Protein 4E69 (pdb70)

CATH classification: 3.40.1190.20

Nearest PDB structures (foldseek):
  4e69-assembly1_B  TM=9.969E-01  e=6.677E-64  Oceanicola granulosus HTCC2516
  4ebu-assembly1_A-2  TM=9.990E-01  e=1.039E-61  Oceanicola granulosus HTCC2516
  4eum-assembly1_B  TM=9.990E-01  e=3.515E-60  Oceanicola granulosus HTCC2516
  4eum-assembly1_A  TM=9.982E-01  e=6.521E-58  Oceanicola granulosus HTCC2516
  8iwl-assembly1_B  TM=9.390E-01  e=3.254E-33  Acinetobacter baumannii

Solvent-accessible surface area: 25827 Å² total; per-residue (Å²): 124,46,100,74,34,102,103,86,149,163,154,44,78,27,80,8,2,2,0,0,0,1,5,0,0,22,0,22,33,23,123,81,118,50,7,13,107,20,28,22,3,4,7,0,3,7,0,0,24,5,0,8,115,70,16,103,114,10,52,2,8,2,2,1,2,2,0,87,41,9,2,0,87,60,0,72,61,31,1,47,94,28,34,0,10,11,69,40,15,53,64,25,98,80,73,26,5,0,0,24,1,27,6,78,89,196,65,134,91,55,103,11,59,22,14,50,121,4,0,4,69,61,0,6,63,57,55,120,27,0,46,74,24,1,57,79,0,54,4,0,1,0,0,1,3,0,0,2,2,3,101,106,99,9,23,34,20,0,21,140,9,0,43,116,10,63,91,99,53,49,45,0,0,0,9,0,24,9,85,59,167,31,21,118,30,78,35,57,2,20,112,7,0,42,100,0,0,49,17,0,27,11,0,1,0,22,37,106,73,1,20,97,99,49,63,15,102,18,21,47,35,0,0,53,36,0,39,218,26,37,7,129,14,0,0,0,24,17,45,98,110,31,4,22,4,14,49,96,73,116,115,21,161,15,103,30,93,130,52,64,148,96,69,16,86,57,12,21,31,12,0,10,0,0,4,0,0,30,3,42,22,64,66,82,86,16,67,62,0,0,50,42,0,10,62,13,14,10,87,0,20,85,13,128,16,6,53,19,132,82,123,43,100,7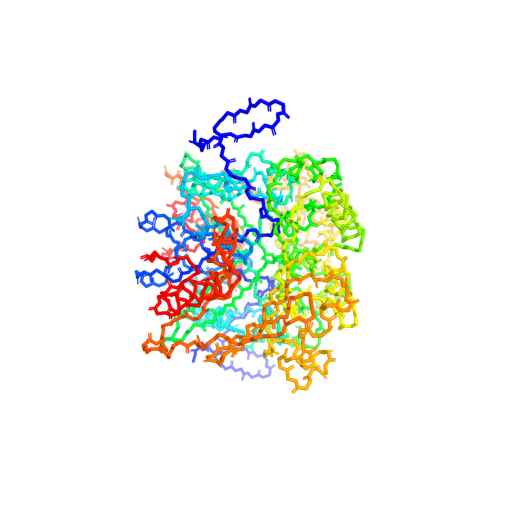5,34,102,106,86,148,164,151,43,79,26,83,8,0,2,0,0,0,2,5,4,0,27,0,27,44,20,122,86,120,40,6,14,106,25,23,19,0,10,8,0,3,7,0,0,26,4,0,8,100,69,16,102,113,10,52,1,8,2,2,2,2,5,2,76,38,24,2,0,111,50,1,91,61,32,1,51,93,24,33,1,9,12,68,40,15,60,69,30,103,80,66,21,4,0,0,30,1,17,4,88,91,191,67,129,104,29,92,8,62,19,24,32,124,4,0,4,76,57,0,5,63,54,56,118,29,0,49,73,23,2,65,74,0,49,4,0,0,0,0,1,4,0,0,4,2,4,100,128,100,8,15,40,21,0,22,140,9,0,43,115,10,65,90,101,51,58,43,0,0,0,8,0,24,3,109,50,183,33,19,104,32,78,38,58,0,30,123,9,0,43,96,0,0,53,16,0,27,12,0,0,0,30,39,113,47,0,18,99,113,43,65,16,106,18,22,43,36,0,0,29,38,0,37,194,29,38,6,133,12,0,0,0,21,19,44,98,107,36,3,17,3,13,50,96,73,120,112,19,161,12,106,33,84,136,44,91,135,99,83,13,82,34,12,18,31,15,0,8,0,0,3,0,0,27,4,40,22,67,66,81,88,16,68,57,0,0,51,42,0,5,55,13,14,17,80,0,18,74,13,169,28,14,52,18,131,20,167

InterPro domains:
  IPR002173 Carbohydrate/purine kinase, PfkB, conserved site [PS00584] (250-263)
  IPR011611 Carbohydrate kinase PfkB [PF00294] (3-294)
  IPR029056 Ribokinase-like [G3DSA:3.40.1190.20] (1-305)
  IPR029056 Ribokinase-like [SSF53613] (1-297)
  IPR050306 PfkB Carbohydrate Kinase [PTHR43085] (1-298)

Secondary structure (DSSP, 8-state):
------B-SS-BSS-EEEEES--EEEEEE-SSTTEEEEEEE-HHHHHHHHHHHH-TTSEEEEE-EE-SSHHHHHHHHHHHHTTEE-TT-EE-TT---EEEEEEEETTEEEEEEE-TT-GGGGTTS-HHHHHHHHTT-SEEEEEHHHHHTS-HHHHHHHHHHHHHHHHTTPEEEEE----GGG-S-HHHHHHHHHHHHTT-SEE--BHHHHHHHHT-SSHHHHHHHHHTTT-SEEEEB-TTSPEEEEETTEEEEE------S----TTHHHHHHHHHHHHHHTT--HHHHHHHHHHHHHHHHTSSSSS---/------B-SS-BSS-EEEEES--EEEEEE-SSTTEEEEEEE-HHHHHHHHHHHH-TTSEEEEE-EE-SSHHHHHHHHHHHHTTEE-TT-EE-TT---EEEEEEEETTEEEEEEE-TT-GGGGTTS-HHHHHHHHTT-SEEEEEHHHHHTS-HHHHHHHHHHHHHHHHTTPEEEEE----GGGSS-HHHHHHHHHHHHTT-SEE--BHHHHHHHHT-SSHHHHHHHHHTTT-SEEEEB-TTSPEEEEETTEEEEE--PPPS-----TTHHHHHHHHHHHHHHTT--HHHHHHHHHHHHHHHHTSSSSS----

Foldseek 3Di:
DADQAADDPPDGPAAFEEFEAAKAWEWEDDDPPPGTDTDIFDQSVLLLLLLCVLCVVHAREYAFEAEDDPVSVVNVVRCVVSNYHDVLYHYDYPFHGKYKYWDADPQDIDIDIGHLGGRRQCRQVDLVSLLVSLQRHQEYEYELNRLLSYDPVSLVSNLVSLQVSVVVNRAYEYEDPDDPVSHPDLVCSVVSSLSSLLSHQEYEYECVRPCVSPVQPDQVSVQVSSVVSVHQKYWYHYPQAWIWIAHPRDIDTAHQDDAPQFRAQAQLSSQLVSQLVSCVSVVHDNNVSNRSSSVRSSVVRNDDDSHDDD/DFDAAADDPPDGPAAFEEFEAAKAWEWEDDDDPPHTDTDIGDQSVLLLLLLCQLCVVHAREYAFEAEDDPQSVVNVVRCVVSNHHDVLYHYDYPFHGKYKYWDDDPRDTDIDIDHLGGRRLCRQVDLVSLLVSLVRHQEYEYELNRQLSYDPVSLVSNLVSLQVSVVVNRAYEYEHPDDPVSHPDLVCSVVSSLSSLLSHQEYEYECVRPCVSVVQPDQVSVQVSSVVSPHQKYWYHYPQAWIWIAGPHDIDTAHQDDAPDFDAQAQLSSQLVSQLVSCVSVVHDNNVSNRRSSVRSSVVRVDDDSHGDDD

Sequence (621 aa):
GVDLGTENLYFQSMMMHIILSIGECMAELAPADLPGTYRRLGFAGDTFNTAWYLARLRPESRISYFSAIGDDALSQQQMRAAMSAAGIDGGGLRVIPGRRTVGLYLITLEQGERSFAYWRGQSAARREELAGDADALAAAMARADVVYFSGITLAILDQCCGRATLLRALAQARATGRTIAFDPNLRRPRLWAGTGEMTETIMQGAAVSDIALPSFEDEAAWFGDAGPDATADRYARRAGVRSVVVKNGPHAVHFLQDGRRGRVPVPPVAQVVDTTAAGDSFNAGLLDSVLLAGQPLETAIAAAAALAGQVVQGKGALVEVGVDLGTENLYFQSMMMHILSIGECMAELAPADLPGTYRLGFAGDTFNTAWYLARRLRPESRISYFSAIGDDALSQQMRAAMSAAGIDGGGLRVIPGRTVGLYLITLEQGERRSSFAYYWRGQSAARELAGDADALAAAMARADVVYFSGITLAILDQCCGRATLLRALAQQARATGRRTIAFDDPNLRRPRLWAGTGEMTETIMQGAAVSDIALPSFEDDEAAWFGDAGPDATADRYARRAGVRSVVVKNGPHAVHFLQDGRRGRRVPVPPVAQVVDTTAAGDSFNAGLLDSVLAGQPLETAIAAAAALAGQQVVQGKGALVEVP

Structure (mmCIF, N/CA/C/O backbone):
data_4E69
#
_entry.id   4E69
#
_cell.length_a   58.249
_cell.length_b   76.306
_cell.length_c   76.245
_cell.angle_alpha   90.000
_cell.angle_beta   105.800
_cell.angle_gamma   90.000
#
_symmetry.space_group_name_H-M   'P 1 21 1'
#
loop_
_entity.id
_entity.type
_entity.pdbx_description
1 polymer 2-dehydro-3-deoxygluconokinase
2 non-polymer 'CHLORIDE ION'
3 non-polymer 1,2-ETHANEDIOL
4 non-polymer GLYCEROL
5 water water
#
loop_
_atom_site.group_PDB
_atom_site.id
_atom_site.type_symbol
_atom_site.label_atom_id
_atom_site.label_alt_id
_atom_site.label_comp_id
_atom_site.label_asym_id
_atom_site.label_entity_id
_atom_site.label_seq_id
_atom_site.pdbx_PDB_ins_code
_atom_site.Cartn_x
_atom_site.Cartn_y
_atom_site.Cartn_z
_atom_site.occupancy
_atom_site.B_iso_or_equiv
_atom_site.auth_seq_id
_atom_site.auth_comp_id
_atom_site.auth_asym_id
_atom_site.auth_atom_id
_atom_site.pdbx_PDB_model_num
ATOM 1 N N . GLY A 1 10 ? 0.526 43.073 61.541 1.00 51.08 -13 GLY A N 1
ATOM 2 C CA . GLY A 1 10 ? 1.454 42.906 60.437 1.00 42.41 -13 GLY A CA 1
ATOM 3 C C . GLY A 1 10 ? 2.905 42.885 60.883 1.00 38.80 -13 GLY A C 1
ATOM 4 O O . GLY A 1 10 ? 3.328 41.989 61.614 1.00 40.71 -13 GLY A O 1
ATOM 5 N N . VAL A 1 11 ? 3.672 43.879 60.441 1.00 32.07 -12 VAL A N 1
ATOM 6 C CA . VAL A 1 11 ? 5.096 43.951 60.755 1.00 21.53 -12 VAL A CA 1
ATOM 7 C C . VAL A 1 11 ? 5.326 44.422 62.191 1.00 24.81 -12 VAL A C 1
ATOM 8 O O . VAL A 1 11 ? 4.811 45.464 62.600 1.00 24.80 -12 VAL A O 1
ATOM 12 N N . ASP A 1 12 ? 6.088 43.638 62.950 1.00 24.50 -11 ASP A N 1
ATOM 13 C CA . ASP A 1 12 ? 6.440 43.969 64.332 1.00 25.99 -11 ASP A CA 1
ATOM 14 C C . ASP A 1 12 ? 7.423 45.140 64.363 1.00 23.14 -11 ASP A C 1
ATOM 15 O O . ASP A 1 12 ? 8.488 45.074 63.755 1.00 22.45 -11 ASP A O 1
ATOM 20 N N . LEU A 1 13 ? 7.068 46.219 65.058 1.00 27.07 -10 LEU A N 1
ATOM 21 C CA . LEU A 1 13 ? 7.959 47.374 65.125 1.00 23.59 -10 LEU A CA 1
ATOM 22 C C . LEU A 1 13 ? 8.674 47.413 66.475 1.00 21.28 -10 LEU A C 1
ATOM 23 O O . LEU A 1 13 ? 9.461 48.319 66.747 1.00 25.43 -10 LEU A O 1
ATOM 28 N N . GLY A 1 14 ? 8.394 46.427 67.316 1.00 19.61 -9 GLY A N 1
ATOM 29 C CA . GLY A 1 14 ? 9.028 46.355 68.621 1.00 21.46 -9 GLY A CA 1
ATOM 30 C C . GLY A 1 14 ? 8.519 47.428 69.560 1.00 29.60 -9 GLY A C 1
ATOM 31 O O . GLY A 1 14 ? 7.401 47.917 69.418 1.00 28.14 -9 GLY A O 1
ATOM 32 N N . THR A 1 15 ? 9.349 47.793 70.527 1.00 24.19 -8 THR A N 1
ATOM 33 C CA . THR A 1 15 ? 8.978 48.796 71.515 1.00 24.46 -8 THR A CA 1
ATOM 34 C C . THR A 1 15 ? 10.048 49.873 71.585 1.00 22.75 -8 THR A C 1
ATOM 35 O O . THR A 1 15 ? 11.086 49.780 70.924 1.00 22.25 -8 THR A O 1
ATOM 39 N N . GLU A 1 16 ? 9.799 50.891 72.398 1.00 24.81 -7 GLU A N 1
ATOM 40 C CA . GLU A 1 16 ? 10.799 51.924 72.595 1.00 24.68 -7 GLU A CA 1
ATOM 41 C C . GLU A 1 16 ? 10.584 52.639 73.914 1.00 26.00 -7 GLU A C 1
ATOM 42 O O . GLU A 1 16 ? 9.498 52.585 74.500 1.00 26.61 -7 GLU A O 1
ATOM 48 N N . ASN A 1 17 ? 11.645 53.262 74.411 1.00 20.61 -6 ASN A N 1
ATOM 49 C CA . ASN A 1 17 ? 11.505 54.299 75.415 1.00 20.74 -6 ASN A CA 1
ATOM 50 C C . ASN A 1 17 ? 12.054 55.584 74.793 1.00 21.60 -6 ASN A C 1
ATOM 51 O O . ASN A 1 17 ? 12.254 55.633 73.584 1.00 21.41 -6 ASN A O 1
ATOM 56 N N . LEU A 1 18 ? 12.281 56.620 75.597 1.00 23.38 -5 LEU A N 1
ATOM 57 C CA . LEU A 1 18 ? 12.772 57.892 75.057 1.00 24.84 -5 LEU A CA 1
ATOM 58 C C . LEU A 1 18 ? 14.174 57.769 74.466 1.00 31.60 -5 LEU A C 1
ATOM 59 O O . LEU A 1 18 ? 14.585 58.586 73.636 1.00 27.05 -5 LEU A O 1
ATOM 64 N N . TYR A 1 19 ? 14.900 56.741 74.891 1.00 23.07 -4 TYR A N 1
ATOM 65 C CA . TYR A 1 19 ? 16.345 56.678 74.681 1.00 19.64 -4 TYR A CA 1
ATOM 66 C C . TYR A 1 19 ? 16.742 55.626 73.661 1.00 23.61 -4 TYR A C 1
ATOM 67 O O . TYR A 1 19 ? 17.620 55.860 72.826 1.00 23.08 -4 TYR A O 1
ATOM 76 N N . PHE A 1 20 ? 16.089 54.470 73.722 1.00 22.78 -3 PHE A N 1
ATOM 77 C CA . PHE A 1 20 ? 16.414 53.371 72.820 1.00 19.92 -3 PHE A CA 1
ATOM 78 C C . PHE A 1 20 ? 15.176 52.672 72.282 1.00 23.36 -3 PHE A C 1
ATOM 79 O O . PHE A 1 20 ? 14.118 52.673 72.916 1.00 22.54 -3 PHE A O 1
ATOM 87 N N . GLN A 1 21 ? 15.315 52.078 71.102 1.00 20.18 -2 GLN A N 1
ATOM 88 C CA . GLN A 1 21 ? 14.266 51.229 70.554 1.00 19.74 -2 GLN A CA 1
ATOM 89 C C . GLN A 1 21 ? 14.716 49.771 70.699 1.00 19.45 -2 GLN A C 1
ATOM 90 O O . GLN A 1 21 ? 15.920 49.496 70.746 1.00 20.15 -2 GLN A O 1
ATOM 96 N N . SER A 1 22 ? 13.769 48.838 70.782 1.00 20.78 -1 SER A N 1
ATOM 97 C CA . SER A 1 22 ? 14.130 47.436 70.993 1.00 18.94 -1 SER A CA 1
ATOM 98 C C . SER A 1 22 ? 14.758 46.837 69.734 1.00 21.41 -1 SER A C 1
ATOM 99 O O . SER A 1 22 ? 15.504 45.857 69.805 1.00 25.45 -1 SER A O 1
ATOM 102 N N . MET A 1 23 ? 14.467 47.440 68.587 1.00 19.64 0 MET A N 1
ATOM 103 C CA . MET A 1 23 ? 15.043 46.984 67.330 1.00 16.73 0 MET A CA 1
ATOM 104 C C . MET A 1 23 ? 15.991 48.004 66.711 1.00 21.79 0 MET A C 1
ATOM 105 O O . MET A 1 23 ? 15.734 49.213 66.760 1.00 19.38 0 MET A O 1
ATOM 110 N N A MET A 1 24 ? 17.088 47.520 66.134 0.68 19.52 1 MET A N 1
ATOM 111 N N B MET A 1 24 ? 17.075 47.511 66.110 0.32 20.22 1 MET A N 1
ATOM 112 C CA A MET A 1 24 ? 17.884 48.350 65.240 0.68 20.09 1 MET A CA 1
ATOM 113 C CA B MET A 1 24 ? 17.877 48.316 65.194 0.32 20.97 1 MET A CA 1
ATOM 114 C C A MET A 1 24 ? 16.969 48.802 64.103 0.68 17.71 1 MET A C 1
ATOM 115 C C B MET A 1 24 ? 16.941 48.810 64.103 0.32 18.03 1 MET A C 1
ATOM 116 O O A MET A 1 24 ? 16.099 48.049 63.663 0.68 18.19 1 MET A O 1
ATOM 117 O O B MET A 1 24 ? 16.033 48.090 63.684 0.32 18.31 1 MET A O 1
ATOM 126 N N . HIS A 1 25 ? 17.162 50.033 63.638 1.00 15.85 2 HIS A N 1
ATOM 127 C CA . HIS A 1 25 ? 16.220 50.668 62.728 1.00 20.91 2 HIS A CA 1
ATOM 128 C C . HIS A 1 25 ? 16.916 51.242 61.503 1.00 16.86 2 HIS A C 1
ATOM 129 O O . HIS A 1 25 ? 17.711 52.170 61.613 1.00 15.89 2 HIS A O 1
ATOM 136 N N A ILE A 1 26 ? 16.607 50.712 60.328 0.53 14.34 3 ILE A N 1
ATOM 137 N N B ILE A 1 26 ? 16.652 50.698 60.322 0.47 14.73 3 ILE A N 1
ATOM 138 C CA A ILE A 1 26 ? 17.160 51.293 59.118 0.53 16.73 3 ILE A CA 1
ATOM 139 C CA B ILE A 1 26 ? 17.160 51.253 59.080 0.47 16.59 3 ILE A CA 1
ATOM 140 C C A ILE A 1 26 ? 16.030 51.723 58.199 0.53 14.94 3 ILE A C 1
ATOM 141 C C B ILE A 1 26 ? 16.029 51.724 58.194 0.47 16.07 3 ILE A C 1
ATOM 142 O O A ILE A 1 26 ? 15.068 50.986 57.994 0.53 19.34 3 ILE A O 1
ATOM 143 O O B ILE A 1 26 ? 15.052 51.043 58.081 0.47 18.09 3 ILE A O 1
ATOM 152 N N . LEU A 1 27 ? 16.134 52.950 57.700 1.00 12.96 4 LEU A N 1
ATOM 153 C CA . LEU A 1 27 ? 15.157 53.512 56.794 1.00 11.33 4 LEU A CA 1
ATOM 154 C C . LEU A 1 27 ? 15.764 53.567 55.402 1.00 14.76 4 LEU A C 1
ATOM 155 O O . LEU A 1 27 ? 16.870 54.079 55.218 1.00 13.70 4 LEU A O 1
ATOM 160 N N . SER A 1 28 ? 15.048 53.030 54.427 1.00 10.58 5 SER A N 1
ATOM 161 C CA . SER A 1 28 ? 15.441 53.182 53.024 1.00 12.95 5 SER A CA 1
ATOM 162 C C . SER A 1 28 ? 14.440 54.096 52.325 1.00 11.72 5 SER A C 1
ATOM 163 O O . SER A 1 28 ? 13.228 53.939 52.497 1.00 12.52 5 SER A O 1
ATOM 166 N N . ILE A 1 29 ? 14.942 55.062 51.552 1.00 11.33 6 ILE A N 1
ATOM 167 C CA . ILE A 1 29 ? 14.093 56.067 50.908 1.00 11.79 6 ILE A CA 1
ATOM 168 C C . ILE A 1 29 ? 14.258 56.019 49.401 1.00 10.83 6 ILE A C 1
ATOM 169 O O . ILE A 1 29 ? 15.379 56.161 48.899 1.00 12.95 6 ILE A O 1
ATOM 174 N N . GLY A 1 30 ? 13.161 55.835 48.676 1.00 11.42 7 GLY A N 1
ATOM 175 C CA . GLY A 1 30 ? 13.258 55.820 47.233 1.00 12.00 7 GLY A CA 1
ATOM 176 C C . GLY A 1 30 ? 12.000 55.339 46.559 1.00 14.50 7 GLY A C 1
ATOM 177 O O . GLY A 1 30 ? 10.905 55.460 47.105 1.00 14.39 7 GLY A O 1
ATOM 178 N N . GLU A 1 31 ? 12.157 54.805 45.353 1.00 12.92 8 GLU A N 1
ATOM 179 C CA . GLU A 1 31 ? 11.007 54.312 44.607 1.00 14.28 8 GLU A CA 1
ATOM 180 C C . GLU A 1 31 ? 10.944 52.788 44.548 1.00 10.04 8 GLU A C 1
ATOM 181 O O . GLU A 1 31 ? 11.890 52.120 44.095 1.00 13.25 8 GLU A O 1
ATOM 187 N N . CYS A 1 32 ? 9.839 52.244 45.045 1.00 13.09 9 CYS A N 1
ATOM 188 C CA . CYS A 1 32 ? 9.515 50.844 44.801 1.00 13.80 9 CYS A CA 1
ATOM 189 C C . CYS A 1 32 ? 8.729 50.775 43.502 1.00 14.21 9 CYS A C 1
ATOM 190 O O . CYS A 1 32 ? 7.757 51.517 43.315 1.00 13.70 9 CYS A O 1
ATOM 193 N N . MET A 1 33 ? 9.162 49.891 42.607 1.00 13.84 10 MET A N 1
ATOM 194 C CA . MET A 1 33 ? 8.542 49.728 41.295 1.00 16.27 10 MET A CA 1
ATOM 195 C C . MET A 1 33 ? 7.704 48.456 41.241 1.00 13.78 10 MET A C 1
ATOM 196 O O . MET A 1 33 ? 8.127 47.403 41.730 1.00 14.39 10 MET A O 1
ATOM 201 N N . ALA A 1 34 ? 6.516 48.540 40.644 1.00 12.25 11 ALA A N 1
ATOM 202 C CA . ALA A 1 34 ? 5.817 47.325 40.246 1.00 13.37 11 ALA A CA 1
ATOM 203 C C . ALA A 1 34 ? 6.664 46.680 39.172 1.00 14.19 11 ALA A C 1
ATOM 204 O O . ALA A 1 34 ? 7.323 47.366 38.388 1.00 13.99 11 ALA A O 1
ATOM 206 N N . GLU A 1 35 ? 6.644 45.360 39.108 1.00 12.99 12 GLU A N 1
ATOM 207 C CA . GLU A 1 35 ? 7.443 44.694 38.093 1.00 17.37 12 GLU A CA 1
ATOM 208 C C . GLU A 1 35 ? 6.740 43.474 37.537 1.00 16.35 12 GLU A C 1
ATOM 209 O O . GLU A 1 35 ? 6.281 42.613 38.283 1.00 17.58 12 GLU A O 1
ATOM 215 N N . LEU A 1 36 ? 6.640 43.415 36.212 1.00 14.34 13 LEU A N 1
ATOM 216 C CA . LEU A 1 36 ? 6.119 42.232 35.547 1.00 15.00 13 LEU A CA 1
ATOM 217 C C . LEU A 1 36 ? 7.296 41.474 34.939 1.00 21.88 13 LEU A C 1
ATOM 218 O O . LEU A 1 36 ? 8.007 41.994 34.081 1.00 19.78 13 LEU A O 1
ATOM 223 N N . ALA A 1 37 ? 7.497 40.246 35.400 1.00 19.70 14 ALA A N 1
ATOM 224 C CA . ALA A 1 37 ? 8.629 39.441 34.978 1.00 21.37 14 ALA A CA 1
ATOM 225 C C . ALA A 1 37 ? 8.115 38.143 34.397 1.00 19.84 14 ALA A C 1
ATOM 226 O O . ALA A 1 37 ? 7.054 37.654 34.796 1.00 22.93 14 ALA A O 1
ATOM 228 N N . PRO A 1 38 ? 8.859 37.571 33.445 1.00 18.20 15 PRO A N 1
ATOM 229 C CA . PRO A 1 38 ? 8.413 36.344 32.802 1.00 21.71 15 PRO A CA 1
ATOM 230 C C . PRO A 1 38 ? 8.026 35.247 33.791 1.00 22.10 15 PRO A C 1
ATOM 231 O O . PRO A 1 38 ? 8.726 34.991 34.780 1.00 26.02 15 PRO A O 1
ATOM 235 N N . ALA A 1 39 ? 6.886 34.625 33.515 1.00 21.85 16 ALA A N 1
ATOM 236 C CA . ALA A 1 39 ? 6.408 33.490 34.277 1.00 25.22 16 ALA A CA 1
ATOM 237 C C . ALA A 1 39 ? 6.664 32.251 33.422 1.00 32.00 16 ALA A C 1
ATOM 238 O O . ALA A 1 39 ? 7.375 32.333 32.418 1.00 37.44 16 ALA A O 1
ATOM 240 N N . ASP A 1 40 ? 6.084 31.117 33.801 1.00 29.02 17 ASP A N 1
ATOM 241 C CA . ASP A 1 40 ? 6.314 29.857 33.090 1.00 26.80 17 ASP A CA 1
ATOM 242 C C . ASP A 1 40 ? 5.410 29.724 31.889 1.00 44.17 17 ASP A C 1
ATOM 243 O O . ASP A 1 40 ? 5.871 29.653 30.747 1.00 49.10 17 ASP A O 1
ATOM 248 N N . LEU A 1 41 ? 4.114 29.641 32.181 1.00 46.30 18 LEU A N 1
ATOM 249 C CA . LEU A 1 41 ? 3.091 29.502 31.161 1.00 42.59 18 LEU A CA 1
ATOM 250 C C . LEU A 1 41 ? 3.275 30.608 30.139 1.00 31.46 18 LEU A C 1
ATOM 251 O O . LEU A 1 41 ? 3.268 31.791 30.485 1.00 38.81 18 LEU A O 1
ATOM 256 N N . PRO A 1 42 ? 3.487 30.216 28.881 1.00 31.28 19 PRO A N 1
ATOM 257 C CA . PRO A 1 42 ? 3.853 31.095 27.767 1.00 29.54 19 PRO A CA 1
ATOM 258 C C . PRO A 1 42 ? 2.979 32.338 27.632 1.00 37.11 19 PRO A C 1
ATOM 259 O O . PRO A 1 42 ? 1.756 32.261 27.767 1.00 44.68 19 PRO A O 1
ATOM 263 N N . GLY A 1 43 ? 3.622 33.471 27.363 1.00 34.42 20 GLY A N 1
ATOM 264 C CA . GLY A 1 43 ? 2.936 34.742 27.220 1.00 35.75 20 GLY A CA 1
ATOM 265 C C . GLY A 1 43 ? 2.478 35.366 28.529 1.00 35.01 20 GLY A C 1
ATOM 266 O O . GLY A 1 43 ? 1.788 36.390 28.519 1.00 27.39 20 GLY A O 1
ATOM 267 N N . THR A 1 44 ? 2.851 34.762 29.656 1.00 28.72 21 THR A N 1
ATOM 268 C CA . THR A 1 44 ? 2.409 35.275 30.954 1.00 25.78 21 THR A CA 1
ATOM 269 C C . THR A 1 44 ? 3.540 35.874 31.794 1.00 23.59 21 THR A C 1
ATOM 270 O O . THR A 1 44 ? 4.728 35.585 31.574 1.00 20.49 21 THR A O 1
ATOM 274 N N . TYR A 1 45 ? 3.163 36.730 32.742 1.00 16.01 22 TYR A N 1
ATOM 275 C CA . TYR A 1 45 ? 4.107 37.454 33.568 1.00 17.94 22 TYR A CA 1
ATOM 276 C C . TYR A 1 45 ? 3.648 37.435 35.012 1.00 19.74 22 TYR A C 1
ATOM 277 O O . TYR A 1 45 ? 2.444 37.435 35.291 1.00 21.88 22 TYR A O 1
ATOM 286 N N A ARG A 1 46 ? 4.610 37.433 35.926 0.36 16.60 23 ARG A N 1
ATOM 287 N N B ARG A 1 46 ? 4.607 37.404 35.932 0.64 15.89 23 ARG A N 1
ATOM 288 C CA A ARG A 1 46 ? 4.316 37.463 37.350 0.36 17.92 23 ARG A CA 1
ATOM 289 C CA B ARG A 1 46 ? 4.307 37.471 37.357 0.64 17.53 23 ARG A CA 1
ATOM 290 C C A ARG A 1 46 ? 4.547 38.862 37.910 0.36 17.78 23 ARG A C 1
ATOM 291 C C B ARG A 1 46 ? 4.536 38.874 37.890 0.64 18.12 23 ARG A C 1
ATOM 292 O O A ARG A 1 46 ? 5.602 39.469 37.690 0.36 18.66 23 ARG A O 1
ATOM 293 O O B ARG A 1 46 ? 5.584 39.491 37.645 0.64 18.90 23 ARG A O 1
ATOM 308 N N . LEU A 1 47 ? 3.547 39.380 38.620 1.00 13.05 24 LEU A N 1
ATOM 309 C CA . LEU A 1 47 ? 3.643 40.700 39.235 1.00 13.86 24 LEU A CA 1
ATOM 310 C C . LEU A 1 47 ? 4.369 40.578 40.559 1.00 17.35 24 LEU A C 1
ATOM 311 O O . LEU A 1 47 ? 3.965 39.799 41.431 1.00 17.99 24 LEU A O 1
ATOM 316 N N . GLY A 1 48 ? 5.441 41.346 40.694 1.00 15.83 25 GLY A N 1
ATOM 317 C CA . GLY A 1 48 ? 6.144 41.494 41.956 1.00 13.07 25 GLY A CA 1
ATOM 318 C C . GLY A 1 48 ? 6.585 42.933 42.102 1.00 17.62 25 GLY A C 1
ATOM 319 O O . GLY A 1 48 ? 6.146 43.814 41.348 1.00 16.15 25 GLY A O 1
ATOM 320 N N . PHE A 1 49 ? 7.460 43.184 43.068 1.00 14.90 26 PHE A N 1
ATOM 321 C CA . PHE A 1 49 ? 7.881 44.551 43.344 1.00 13.32 26 PHE A CA 1
ATOM 322 C C . PHE A 1 49 ? 9.388 44.610 43.502 1.00 13.59 26 PHE A C 1
ATOM 323 O O . PHE A 1 49 ? 10.006 43.667 44.002 1.00 20.59 26 PHE A O 1
ATOM 331 N N . ALA A 1 50 ? 9.981 45.699 43.017 1.00 12.77 27 ALA A N 1
ATOM 332 C CA . ALA A 1 50 ? 11.430 45.812 42.973 1.00 11.60 27 ALA A CA 1
ATOM 333 C C . ALA A 1 50 ? 11.776 47.279 43.056 1.00 12.79 27 ALA A C 1
ATOM 334 O O . ALA A 1 50 ? 11.066 48.033 43.722 1.00 15.75 27 ALA A O 1
ATOM 336 N N . GLY A 1 51 ? 12.849 47.686 42.389 1.00 15.68 28 GLY A N 1
ATOM 337 C CA . GLY A 1 51 ? 13.331 49.055 42.501 1.00 14.32 28 GLY A CA 1
ATOM 338 C C . GLY A 1 51 ? 14.488 49.118 43.475 1.00 15.08 28 GLY A C 1
ATOM 339 O O . GLY A 1 51 ? 14.393 48.584 44.579 1.00 14.13 28 GLY A O 1
ATOM 340 N N . ASP A 1 52 ? 15.562 49.790 43.079 1.00 12.89 29 ASP A N 1
ATOM 341 C CA . ASP A 1 52 ? 16.856 49.700 43.765 1.00 8.49 29 ASP A CA 1
ATOM 342 C C . ASP A 1 52 ? 16.812 49.761 45.297 1.00 9.91 29 ASP A C 1
ATOM 343 O O . ASP A 1 52 ? 17.245 48.822 45.967 1.00 12.42 29 ASP A O 1
ATOM 348 N N . THR A 1 53 ? 16.277 50.847 45.838 1.00 11.51 30 THR A N 1
ATOM 349 C CA . THR A 1 53 ? 16.314 51.031 47.286 1.00 10.27 30 THR A CA 1
ATOM 350 C C . THR A 1 53 ? 15.352 50.071 47.991 1.00 13.01 30 THR A C 1
ATOM 351 O O . THR A 1 53 ? 15.562 49.719 49.162 1.00 13.65 30 THR A O 1
ATOM 355 N N . PHE A 1 54 ? 14.303 49.647 47.291 1.00 12.40 31 PHE A N 1
ATOM 356 C CA . PHE A 1 54 ? 13.382 48.672 47.865 1.00 10.49 31 PHE A CA 1
ATOM 357 C C . PHE A 1 54 ? 14.053 47.306 47.878 1.00 13.31 31 PHE A C 1
ATOM 358 O O . PHE A 1 54 ? 13.900 46.534 48.836 1.00 13.33 31 PHE A O 1
ATOM 366 N N . ASN A 1 55 ? 14.802 47.004 46.821 1.00 13.12 32 ASN A N 1
ATOM 367 C CA . ASN A 1 55 ? 15.545 45.746 46.782 1.00 14.41 32 ASN A CA 1
ATOM 368 C C . ASN A 1 55 ? 16.481 45.654 47.975 1.00 15.92 32 ASN A C 1
ATOM 369 O O . ASN A 1 55 ? 16.573 44.622 48.636 1.00 13.28 32 ASN A O 1
ATOM 374 N N . THR A 1 56 ? 17.184 46.747 48.246 1.00 12.78 33 THR A N 1
ATOM 375 C CA . THR A 1 56 ? 18.101 46.791 49.379 1.00 12.12 33 THR A CA 1
ATOM 376 C C . THR A 1 56 ? 17.344 46.550 50.684 1.00 14.07 33 THR A C 1
ATOM 377 O O . THR A 1 56 ? 17.806 45.785 51.526 1.00 12.35 33 THR A O 1
ATOM 381 N N . ALA A 1 57 ? 16.182 47.185 50.838 1.00 14.71 34 ALA A N 1
ATOM 382 C CA . ALA A 1 57 ? 15.348 46.959 52.029 1.00 13.22 34 ALA A CA 1
ATOM 383 C C . ALA A 1 57 ? 14.915 45.498 52.156 1.00 13.89 34 ALA A C 1
ATOM 384 O O . ALA A 1 57 ? 14.878 44.940 53.261 1.00 14.41 34 ALA A O 1
ATOM 386 N N . TRP A 1 58 ? 14.580 44.881 51.028 1.00 11.77 35 TRP A N 1
ATOM 387 C CA . TRP A 1 58 ? 14.147 43.488 51.030 1.00 10.63 35 TRP A CA 1
ATOM 388 C C . TRP A 1 58 ? 15.262 42.559 51.494 1.00 12.46 35 TRP A C 1
ATOM 389 O O . TRP A 1 58 ? 15.025 41.660 52.318 1.00 15.11 35 TRP A O 1
ATOM 400 N N . TYR A 1 59 ? 16.471 42.748 50.959 1.00 13.11 36 TYR A N 1
ATOM 401 C CA . TYR A 1 59 ? 17.620 41.963 51.421 1.00 12.85 36 TYR A CA 1
ATOM 402 C C . TYR A 1 59 ? 17.911 42.188 52.900 1.00 13.73 36 TYR A C 1
ATOM 403 O O . TYR A 1 59 ? 18.198 41.234 53.627 1.00 15.28 36 TYR A O 1
ATOM 412 N N . LEU A 1 60 ? 17.819 43.438 53.345 1.00 11.17 37 LEU A N 1
ATOM 413 C CA . LEU A 1 60 ? 18.067 43.747 54.757 1.00 12.34 37 LEU A CA 1
ATOM 414 C C . LEU A 1 60 ? 17.076 43.040 55.670 1.00 14.52 37 LEU A C 1
ATOM 415 O O . LEU A 1 60 ? 17.446 42.559 56.748 1.00 16.46 37 LEU A O 1
ATOM 420 N N . ALA A 1 61 ? 15.811 42.995 55.262 1.00 14.64 38 ALA A N 1
ATOM 421 C CA . ALA A 1 61 ? 14.799 42.353 56.094 1.00 17.97 38 ALA A CA 1
ATOM 422 C C . ALA A 1 61 ? 15.045 40.846 56.202 1.00 22.15 38 ALA A C 1
ATOM 423 O O . ALA A 1 61 ? 14.674 40.217 57.196 1.00 22.52 38 ALA A O 1
ATOM 425 N N . ARG A 1 62 ? 15.677 40.258 55.188 1.00 17.23 39 ARG A N 1
ATOM 426 C CA . ARG A 1 62 ? 16.015 38.842 55.282 1.00 19.69 39 ARG A CA 1
ATOM 427 C C . ARG A 1 62 ? 17.293 38.580 56.073 1.00 19.05 39 ARG A C 1
ATOM 428 O O . ARG A 1 62 ? 17.429 37.527 56.686 1.00 20.06 39 ARG A O 1
ATOM 436 N N . LEU A 1 63 ? 18.218 39.536 56.062 1.00 17.21 40 LEU A N 1
ATOM 437 C CA . LEU A 1 63 ? 19.489 39.397 56.776 1.00 15.28 40 LEU A CA 1
ATOM 438 C C . LEU A 1 63 ? 19.318 39.582 58.275 1.00 19.10 40 LEU A C 1
ATOM 439 O O . LEU A 1 63 ? 19.978 38.912 59.076 1.00 21.12 40 LEU A O 1
ATOM 444 N N . ARG A 1 64 ? 18.445 40.515 58.643 1.00 17.66 41 ARG A N 1
ATOM 445 C CA . ARG A 1 64 ? 18.170 40.816 60.045 1.00 18.48 41 ARG A CA 1
ATOM 446 C C . ARG A 1 64 ? 16.666 40.937 60.287 1.00 17.33 41 ARG A C 1
ATOM 447 O O . ARG A 1 64 ? 16.133 42.039 60.452 1.00 18.57 41 ARG A O 1
ATOM 455 N N . PRO A 1 65 ? 15.967 39.793 60.313 1.00 20.39 42 PRO A N 1
ATOM 456 C CA . PRO A 1 65 ? 14.504 39.830 60.427 1.00 25.29 42 PRO A CA 1
ATOM 457 C C . PRO A 1 65 ? 14.035 40.304 61.800 1.00 24.65 42 PRO A C 1
ATOM 458 O O . PRO A 1 65 ? 12.853 40.621 61.966 1.00 27.08 42 PRO A O 1
ATOM 462 N N . GLU A 1 66 ? 14.954 40.358 62.758 1.00 19.22 43 GLU A N 1
ATOM 463 C CA . GLU A 1 66 ? 14.656 40.854 64.094 1.00 24.57 43 GLU A CA 1
ATOM 464 C C . GLU A 1 66 ? 14.734 42.378 64.159 1.00 23.55 43 GLU A C 1
ATOM 465 O O . GLU A 1 66 ? 14.349 42.978 65.164 1.00 27.14 43 GLU A O 1
ATOM 471 N N . SER A 1 67 ? 15.223 43.009 63.093 1.00 18.74 44 SER A N 1
ATOM 472 C CA . SER A 1 67 ? 15.348 44.463 63.091 1.00 18.30 44 SER A CA 1
ATOM 473 C C . SER A 1 67 ? 14.153 45.136 62.437 1.00 18.68 44 SER A C 1
ATOM 474 O O . SER A 1 67 ? 13.269 44.471 61.896 1.00 19.94 44 SER A O 1
ATOM 477 N N . ARG A 1 68 ? 14.122 46.462 62.505 1.00 18.26 45 ARG A N 1
ATOM 478 C CA . ARG A 1 68 ? 13.062 47.207 61.853 1.00 15.97 45 ARG A CA 1
ATOM 479 C C . ARG A 1 68 ? 13.600 47.830 60.578 1.00 17.66 45 ARG A C 1
ATOM 480 O O . ARG A 1 68 ? 14.464 48.715 60.619 1.00 16.50 45 ARG A O 1
ATOM 488 N N . ILE A 1 69 ? 13.109 47.345 59.437 1.00 14.57 46 ILE A N 1
ATOM 489 C CA . ILE A 1 69 ? 13.531 47.872 58.145 1.00 14.24 46 ILE A CA 1
ATOM 490 C C . ILE A 1 69 ? 12.366 48.663 57.580 1.00 15.17 46 ILE A C 1
ATOM 491 O O . ILE A 1 69 ? 11.348 48.072 57.212 1.00 17.74 46 ILE A O 1
ATOM 496 N N . SER A 1 70 ? 12.502 49.989 57.522 1.00 15.01 47 SER A N 1
ATOM 497 C CA . SER A 1 70 ? 11.405 50.846 57.083 1.00 15.64 47 SER A CA 1
ATOM 498 C C . SER A 1 70 ? 11.645 51.333 55.660 1.00 14.09 47 SER A C 1
ATOM 499 O O . SER A 1 70 ? 12.794 51.496 55.252 1.00 14.11 47 SER A O 1
ATOM 502 N N . TYR A 1 71 ? 10.569 51.550 54.908 1.00 14.78 48 TYR A N 1
ATOM 503 C CA . TYR A 1 71 ? 10.670 52.118 53.565 1.00 14.15 48 TYR A CA 1
ATOM 504 C C . TYR A 1 71 ? 9.830 53.390 53.486 1.00 15.24 48 TYR A C 1
ATOM 505 O O . TYR A 1 71 ? 8.656 53.391 53.873 1.00 16.27 48 TYR A O 1
ATOM 514 N N . PHE A 1 72 ? 10.436 54.487 53.036 1.00 14.68 49 PHE A N 1
ATOM 515 C CA . PHE A 1 72 ? 9.688 55.722 52.881 1.00 12.74 49 PHE A CA 1
ATOM 516 C C . PHE A 1 72 ? 9.618 56.071 51.402 1.00 17.15 49 PHE A C 1
ATOM 517 O O . PHE A 1 72 ? 10.635 56.094 50.711 1.00 16.04 49 PHE A O 1
ATOM 525 N N . SER A 1 73 ? 8.402 56.326 50.932 1.00 16.00 50 SER A N 1
ATOM 526 C CA . SER A 1 73 ? 8.152 56.627 49.536 1.00 14.87 50 SER A CA 1
ATOM 527 C C . SER A 1 73 ? 6.741 57.178 49.440 1.00 16.90 50 SER A C 1
ATOM 528 O O . SER A 1 73 ? 6.113 57.465 50.460 1.00 18.03 50 SER A O 1
ATOM 531 N N . ALA A 1 74 ? 6.241 57.321 48.212 1.00 13.33 51 ALA A N 1
ATOM 532 C CA . ALA A 1 74 ? 4.848 57.679 47.994 1.00 16.33 51 ALA A CA 1
ATOM 533 C C . ALA A 1 74 ? 4.266 56.705 46.988 1.00 16.72 51 ALA A C 1
ATOM 534 O O . ALA A 1 74 ? 4.965 56.269 46.074 1.00 14.79 51 ALA A O 1
ATOM 536 N N . ILE A 1 75 ? 3.000 56.342 47.176 1.00 15.79 52 ILE A N 1
ATOM 537 C CA . ILE A 1 75 ? 2.308 55.436 46.271 1.00 16.28 52 ILE A CA 1
ATOM 538 C C . ILE A 1 75 ? 0.939 56.035 45.949 1.00 16.41 52 ILE A C 1
ATOM 539 O O . ILE A 1 75 ? 0.597 57.108 46.451 1.00 17.60 52 ILE A O 1
ATOM 544 N N . GLY A 1 76 ? 0.163 55.376 45.090 1.00 17.15 53 GLY A N 1
ATOM 545 C CA . GLY A 1 76 ? -1.168 55.874 44.788 1.00 21.85 53 GLY A CA 1
ATOM 546 C C . GLY A 1 76 ? -2.211 55.308 45.729 1.00 21.09 53 GLY A C 1
ATOM 547 O O . GLY A 1 76 ? -1.870 54.760 46.780 1.00 22.57 53 GLY A O 1
ATOM 548 N N . ASP A 1 77 ? -3.483 55.440 45.358 1.00 23.54 54 ASP A N 1
ATOM 549 C CA . ASP A 1 77 ? -4.566 54.886 46.165 1.00 24.56 54 ASP A CA 1
ATOM 550 C C . ASP A 1 77 ? -5.398 53.889 45.363 1.00 31.07 54 ASP A C 1
ATOM 551 O O . ASP A 1 77 ? -6.568 53.642 45.673 1.00 36.46 54 ASP A O 1
ATOM 556 N N . ASP A 1 78 ? -4.787 53.327 44.326 1.00 21.99 55 ASP A N 1
ATOM 557 C CA . ASP A 1 78 ? -5.455 52.331 43.494 1.00 21.93 55 ASP A CA 1
ATOM 558 C C . ASP A 1 78 ? -5.122 50.918 43.974 1.00 22.38 55 ASP A C 1
ATOM 559 O O . ASP A 1 78 ? -4.375 50.751 44.942 1.00 19.65 55 ASP A O 1
ATOM 564 N N . ALA A 1 79 ? -5.681 49.905 43.318 1.00 23.07 56 ALA A N 1
ATOM 565 C CA . ALA A 1 79 ? -5.479 48.517 43.742 1.00 25.30 56 ALA A CA 1
ATOM 566 C C . ALA A 1 79 ? -4.011 48.095 43.692 1.00 22.25 56 ALA A C 1
ATOM 567 O O . ALA A 1 79 ? -3.524 47.392 44.580 1.00 20.90 56 ALA A O 1
ATOM 569 N N . LEU A 1 80 ? -3.305 48.521 42.653 1.00 17.50 57 LEU A N 1
ATOM 570 C CA . LEU A 1 80 ? -1.913 48.125 42.483 1.00 14.50 57 LEU A CA 1
ATOM 571 C C . LEU A 1 80 ? -1.054 48.704 43.607 1.00 14.78 57 LEU A C 1
ATOM 572 O O . LEU A 1 80 ? -0.131 48.045 44.100 1.00 18.26 57 LEU A O 1
ATOM 577 N N . SER A 1 81 ? -1.352 49.940 44.013 1.00 17.31 58 SER A N 1
ATOM 578 C CA . SER A 1 81 ? -0.610 50.560 45.107 1.00 17.30 58 SER A CA 1
ATOM 579 C C . SER A 1 81 ? -0.865 49.809 46.397 1.00 14.12 58 SER A C 1
ATOM 580 O O . SER A 1 81 ? 0.035 49.640 47.212 1.00 16.15 58 SER A O 1
ATOM 583 N N A GLN A 1 82 ? -2.100 49.353 46.587 0.52 18.86 59 GLN A N 1
ATOM 584 N N B GLN A 1 82 ? -2.096 49.342 46.574 0.48 18.84 59 GLN A N 1
ATOM 585 C CA A GLN A 1 82 ? -2.420 48.579 47.781 0.52 21.21 59 GLN A CA 1
ATOM 586 C CA B GLN A 1 82 ? -2.432 48.583 47.770 0.48 21.31 59 GLN A CA 1
ATOM 587 C C A GLN A 1 82 ? -1.699 47.235 47.775 0.52 21.32 59 GLN A C 1
ATOM 588 C C B GLN A 1 82 ? -1.733 47.225 47.777 0.48 21.23 59 GLN A C 1
ATOM 589 O O A GLN A 1 82 ? -1.246 46.761 48.819 0.52 18.09 59 GLN A O 1
ATOM 590 O O B GLN A 1 82 ? -1.323 46.736 48.830 0.48 20.28 59 GLN A O 1
ATOM 601 N N . GLN A 1 83 ? -1.573 46.627 46.600 1.00 18.67 60 GLN A N 1
ATOM 602 C CA . GLN A 1 83 ? -0.820 45.379 46.493 1.00 19.02 60 GLN A CA 1
ATOM 603 C C . GLN A 1 83 ? 0.648 45.626 46.833 1.00 16.24 60 GLN A C 1
ATOM 604 O O . GLN A 1 83 ? 1.303 44.779 47.439 1.00 17.58 60 GLN A O 1
ATOM 610 N N . MET A 1 84 ? 1.175 46.782 46.438 1.00 15.50 61 MET A N 1
ATOM 611 C CA . MET A 1 84 ? 2.557 47.111 46.745 1.00 13.71 61 MET A CA 1
ATOM 612 C C . MET A 1 84 ? 2.719 47.206 48.256 1.00 17.24 61 MET A C 1
ATOM 613 O O . MET A 1 84 ? 3.672 46.662 48.827 1.00 17.04 61 MET A O 1
ATOM 618 N N . ARG A 1 85 ? 1.786 47.902 48.901 1.00 16.16 62 ARG A N 1
ATOM 619 C CA . ARG A 1 85 ? 1.857 48.085 50.348 1.00 18.50 62 ARG A CA 1
ATOM 620 C C . ARG A 1 85 ? 1.808 46.734 51.057 1.00 17.98 62 ARG A C 1
ATOM 621 O O . ARG A 1 85 ? 2.542 46.504 52.025 1.00 19.26 62 ARG A O 1
ATOM 629 N N . ALA A 1 86 ? 0.939 45.850 50.577 1.00 19.45 63 ALA A N 1
ATOM 630 C CA . ALA A 1 86 ? 0.781 44.523 51.171 1.00 20.67 63 ALA A CA 1
ATOM 631 C C . ALA A 1 86 ? 2.026 43.673 50.979 1.00 20.33 63 ALA A C 1
ATOM 632 O O . ALA A 1 86 ? 2.394 42.908 51.871 1.00 20.47 63 ALA A O 1
ATOM 634 N N . ALA A 1 87 ? 2.672 43.811 49.824 1.00 17.88 64 ALA A N 1
ATOM 635 C CA . ALA A 1 87 ? 3.909 43.085 49.551 1.00 17.48 64 ALA A CA 1
ATOM 636 C C . ALA A 1 87 ? 5.042 43.535 50.465 1.00 17.31 64 ALA A C 1
ATOM 637 O O . ALA A 1 87 ? 5.882 42.726 50.874 1.00 18.69 64 ALA A O 1
ATOM 639 N N . MET A 1 88 ? 5.109 44.831 50.750 1.00 16.29 65 MET A N 1
ATOM 640 C CA . MET A 1 88 ? 6.123 45.303 51.687 1.00 16.03 65 MET A CA 1
ATOM 641 C C . MET A 1 88 ? 5.917 44.644 53.038 1.00 18.10 65 MET A C 1
ATOM 642 O O . MET A 1 88 ? 6.862 44.141 53.646 1.00 19.15 65 MET A O 1
ATOM 647 N N . SER A 1 89 ? 4.677 44.641 53.514 1.00 17.11 66 SER A N 1
ATOM 648 C CA . SER A 1 89 ? 4.398 44.066 54.829 1.00 19.91 66 SER A CA 1
ATOM 649 C C . SER A 1 89 ? 4.735 42.575 54.857 1.00 18.04 66 SER A C 1
ATOM 650 O O . SER A 1 89 ? 5.313 42.071 55.823 1.00 21.87 66 SER A O 1
ATOM 653 N N . ALA A 1 90 ? 4.391 41.876 53.781 1.00 19.66 67 ALA A N 1
ATOM 654 C CA . ALA A 1 90 ? 4.622 40.435 53.709 1.00 22.29 67 ALA A CA 1
ATOM 655 C C . ALA A 1 90 ? 6.114 40.123 53.723 1.00 22.84 67 ALA A C 1
ATOM 656 O O . ALA A 1 90 ? 6.532 39.056 54.183 1.00 27.98 67 ALA A O 1
ATOM 658 N N . ALA A 1 91 ? 6.909 41.064 53.223 1.00 18.03 68 ALA A N 1
ATOM 659 C CA . ALA A 1 91 ? 8.362 40.912 53.168 1.00 21.50 68 ALA A CA 1
ATOM 660 C C . ALA A 1 91 ? 9.041 41.380 54.447 1.00 21.45 68 ALA A C 1
ATOM 661 O O . ALA A 1 91 ? 10.272 41.406 54.523 1.00 22.71 68 ALA A O 1
ATOM 663 N N . GLY A 1 92 ? 8.245 41.754 55.450 1.00 19.61 69 GLY A N 1
ATOM 664 C CA . GLY A 1 92 ? 8.794 42.184 56.725 1.00 22.61 69 GLY A CA 1
ATOM 665 C C . GLY A 1 92 ? 9.352 43.595 56.696 1.00 21.92 69 GLY A C 1
ATOM 666 O O . GLY A 1 92 ? 10.219 43.949 57.503 1.00 19.68 69 GLY A O 1
ATOM 667 N N . ILE A 1 93 ? 8.854 44.399 55.760 1.00 15.98 70 ILE A N 1
ATOM 668 C CA . ILE A 1 93 ? 9.276 45.785 55.612 1.00 14.57 70 ILE A CA 1
ATOM 669 C C . ILE A 1 93 ? 8.189 46.706 56.170 1.00 19.57 70 ILE A C 1
ATOM 670 O O . ILE A 1 93 ? 7.003 46.534 55.879 1.00 19.32 70 ILE A O 1
ATOM 675 N N . ASP A 1 94 ? 8.607 47.663 56.996 1.00 17.64 71 ASP A N 1
ATOM 676 C CA . ASP A 1 94 ? 7.705 48.636 57.607 1.00 15.71 71 ASP A CA 1
ATOM 677 C C . ASP A 1 94 ? 7.358 49.756 56.637 1.00 17.23 71 ASP A C 1
ATOM 678 O O . ASP A 1 94 ? 8.155 50.658 56.417 1.00 16.39 71 ASP A O 1
ATOM 683 N N . GLY A 1 95 ? 6.146 49.707 56.084 1.00 19.66 72 GLY A N 1
ATOM 684 C CA . GLY A 1 95 ? 5.687 50.750 55.186 1.00 22.32 72 GLY A CA 1
ATOM 685 C C . GLY A 1 95 ? 4.729 51.729 55.838 1.00 17.91 72 GLY A C 1
ATOM 686 O O . GLY A 1 95 ? 3.957 52.388 55.140 1.00 23.02 72 GLY A O 1
ATOM 687 N N . GLY A 1 96 ? 4.783 51.842 57.165 1.00 20.35 73 GLY A N 1
ATOM 688 C CA . GLY A 1 96 ? 3.853 52.699 57.888 1.00 22.93 73 GLY A CA 1
ATOM 689 C C . GLY A 1 96 ? 3.929 54.163 57.494 1.00 26.39 73 GLY A C 1
ATOM 690 O O . GLY A 1 96 ? 2.959 54.909 57.649 1.00 33.54 73 GLY A O 1
ATOM 691 N N . GLY A 1 97 ? 5.079 54.577 56.972 1.00 21.77 74 GLY A N 1
ATOM 692 C CA . GLY A 1 97 ? 5.288 55.972 56.628 1.00 27.80 74 GLY A CA 1
ATOM 693 C C . GLY A 1 97 ? 4.980 56.333 55.182 1.00 24.59 74 GLY A C 1
ATOM 694 O O . GLY A 1 97 ? 5.124 57.499 54.786 1.00 23.06 74 GLY A O 1
ATOM 695 N N . LEU A 1 98 ? 4.551 55.351 54.390 1.00 18.65 75 LEU A N 1
ATOM 696 C CA . LEU A 1 98 ? 4.265 55.613 52.974 1.00 18.51 75 LEU A CA 1
ATOM 697 C C . LEU A 1 98 ? 3.232 56.714 52.825 1.00 26.79 75 LEU A C 1
ATOM 698 O O . LEU A 1 98 ? 2.259 56.776 53.576 1.00 25.71 75 LEU A O 1
ATOM 703 N N . ARG A 1 99 ? 3.456 57.597 51.864 1.00 19.58 76 ARG A N 1
ATOM 704 C CA . ARG A 1 99 ? 2.508 58.663 51.602 1.00 23.76 76 ARG A CA 1
ATOM 705 C C . ARG A 1 99 ? 1.631 58.257 50.430 1.00 25.71 76 ARG A C 1
ATOM 706 O O . ARG A 1 99 ? 2.071 57.535 49.542 1.00 21.52 76 ARG A O 1
ATOM 714 N N . VAL A 1 100 ? 0.378 58.685 50.454 1.00 22.83 77 VAL A N 1
ATOM 715 C CA . VAL A 1 100 ? -0.568 58.347 49.401 1.00 19.54 77 VAL A CA 1
ATOM 716 C C . VAL A 1 100 ? -0.889 59.590 48.582 1.00 24.38 77 VAL A C 1
ATOM 717 O O . VAL A 1 100 ? -1.310 60.610 49.130 1.00 27.16 77 VAL A O 1
ATOM 721 N N . ILE A 1 101 ? -0.676 59.493 47.275 1.00 20.17 78 ILE A N 1
ATOM 722 C CA . ILE A 1 101 ? -0.946 60.574 46.341 1.00 20.83 78 ILE A CA 1
ATOM 723 C C . ILE A 1 101 ? -2.153 60.188 45.493 1.00 25.09 78 ILE A C 1
ATOM 724 O O . ILE A 1 101 ? -2.025 59.406 44.549 1.00 24.74 78 ILE A O 1
ATOM 729 N N . PRO A 1 102 ? -3.334 60.732 45.820 1.00 31.72 79 PRO A N 1
ATOM 730 C CA . PRO A 1 102 ? -4.521 60.393 45.028 1.00 30.66 79 PRO A CA 1
ATOM 731 C C . PRO A 1 102 ? -4.367 60.846 43.574 1.00 29.49 79 PRO A C 1
ATOM 732 O O . PRO A 1 102 ? -3.780 61.895 43.309 1.00 32.93 79 PRO A O 1
ATOM 736 N N . GLY A 1 103 ? -4.865 60.056 42.634 1.00 34.83 80 GLY A N 1
ATOM 737 C CA . GLY A 1 103 ? -4.799 60.449 41.238 1.00 36.73 80 GLY A CA 1
ATOM 738 C C . GLY A 1 103 ? -3.516 60.035 40.533 1.00 38.73 80 GLY A C 1
ATOM 739 O O . GLY A 1 103 ? -3.332 60.320 39.350 1.00 38.49 80 GLY A O 1
ATOM 740 N N A ARG A 1 104 ? -2.628 59.362 41.252 0.26 32.31 81 ARG A N 1
ATOM 741 N N B ARG A 1 104 ? -2.614 59.389 41.271 0.74 31.82 81 ARG A N 1
ATOM 742 C CA A ARG A 1 104 ? -1.444 58.793 40.620 0.26 29.07 81 ARG A CA 1
ATOM 743 C CA B ARG A 1 104 ? -1.415 58.808 40.670 0.74 29.02 81 ARG A CA 1
ATOM 744 C C A ARG A 1 104 ? -1.306 57.319 40.966 0.26 26.43 81 ARG A C 1
ATOM 745 C C B ARG A 1 104 ? -1.329 57.307 40.952 0.74 27.46 81 ARG A C 1
ATOM 746 O O A ARG A 1 104 ? -1.948 56.824 41.891 0.26 26.25 81 ARG A O 1
ATOM 747 O O B ARG A 1 104 ? -2.030 56.780 41.822 0.74 24.40 81 ARG A O 1
ATOM 762 N N . THR A 1 105 ? -0.486 56.615 40.196 1.00 18.49 82 THR A N 1
ATOM 763 C CA . THR A 1 105 ? -0.198 55.221 40.488 1.00 18.66 82 THR A CA 1
ATOM 764 C C . THR A 1 105 ? 1.315 55.043 40.593 1.00 19.42 82 THR A C 1
ATOM 765 O O . THR A 1 105 ? 2.079 56.022 40.576 1.00 17.28 82 THR A O 1
ATOM 769 N N . VAL A 1 106 ? 1.758 53.803 40.734 1.00 14.89 83 VAL A N 1
ATOM 770 C CA . VAL A 1 106 ? 3.181 53.544 40.941 1.00 12.14 83 VAL A CA 1
ATOM 771 C C . VAL A 1 106 ? 3.880 53.430 39.592 1.00 14.23 83 VAL A C 1
ATOM 772 O O . VAL A 1 106 ? 3.233 53.484 38.538 1.00 15.67 83 VAL A O 1
ATOM 776 N N . GLY A 1 107 ? 5.201 53.288 39.619 1.00 13.96 84 GLY A N 1
ATOM 777 C CA . GLY A 1 107 ? 5.972 53.068 38.403 1.00 14.14 84 GLY A CA 1
ATOM 778 C C . GLY A 1 107 ? 6.010 51.587 38.096 1.00 14.11 84 GLY A C 1
ATOM 779 O O . GLY A 1 107 ? 5.700 50.780 38.968 1.00 13.57 84 GLY A O 1
ATOM 780 N N . LEU A 1 108 ? 6.402 51.233 36.873 1.00 14.31 85 LEU A N 1
ATOM 781 C CA . LEU A 1 108 ? 6.351 49.841 36.415 1.00 12.82 85 LEU A CA 1
ATOM 782 C C . LEU A 1 108 ? 7.561 49.462 35.567 1.00 13.63 85 LEU A C 1
ATOM 783 O O . LEU A 1 108 ? 8.005 50.245 34.716 1.00 14.22 85 LEU A O 1
ATOM 788 N N . TYR A 1 109 ? 8.079 48.253 35.795 1.00 12.55 86 TYR A N 1
ATOM 789 C CA . TYR A 1 109 ? 9.080 47.618 34.935 1.00 15.16 86 TYR A CA 1
ATOM 790 C C . TYR A 1 109 ? 8.422 46.420 34.270 1.00 12.99 86 TYR A C 1
ATOM 791 O O . TYR A 1 109 ? 7.680 45.682 34.930 1.00 16.18 86 TYR A O 1
ATOM 800 N N . LEU A 1 110 ? 8.676 46.214 32.974 1.00 14.33 87 LEU A N 1
ATOM 801 C CA . LEU A 1 110 ? 8.318 44.959 32.330 1.00 15.79 87 LEU A CA 1
ATOM 802 C C . LEU A 1 110 ? 9.583 44.308 31.797 1.00 15.99 87 LEU A C 1
ATOM 803 O O . LEU A 1 110 ? 10.324 44.917 31.019 1.00 17.39 87 LEU A O 1
ATOM 808 N N . ILE A 1 111 ? 9.832 43.075 32.224 1.00 15.57 88 ILE A N 1
ATOM 809 C CA . ILE A 1 111 ? 10.972 42.307 31.736 1.00 17.70 88 ILE A CA 1
ATOM 810 C C . ILE A 1 111 ? 10.513 41.282 30.711 1.00 18.36 88 ILE A C 1
ATOM 811 O O . ILE A 1 111 ? 9.587 40.512 30.965 1.00 21.37 88 ILE A O 1
ATOM 816 N N . THR A 1 112 ? 11.156 41.259 29.547 1.00 18.31 89 THR A N 1
ATOM 817 C CA . THR A 1 112 ? 10.824 40.270 28.537 1.00 20.22 89 THR A CA 1
ATOM 818 C C . THR A 1 112 ? 11.977 39.305 28.390 1.00 23.67 89 THR A C 1
ATOM 819 O O . THR A 1 112 ? 13.137 39.664 28.602 1.00 25.35 89 THR A O 1
ATOM 823 N N . LEU A 1 113 ? 11.641 38.072 28.045 1.00 23.83 90 LEU A N 1
ATOM 824 C CA . LEU A 1 113 ? 12.623 37.013 27.931 1.00 29.87 90 LEU A CA 1
ATOM 825 C C . LEU A 1 113 ? 12.407 36.370 26.579 1.00 36.58 90 LEU A C 1
ATOM 826 O O . LEU A 1 113 ? 11.335 35.820 26.310 1.00 42.47 90 LEU A O 1
ATOM 831 N N . GLU A 1 114 ? 13.402 36.474 25.701 1.00 26.46 91 GLU A N 1
ATOM 832 C CA . GLU A 1 114 ? 13.300 35.839 24.397 1.00 29.31 91 GLU A CA 1
ATOM 833 C C . GLU A 1 114 ? 14.581 35.075 24.097 1.00 27.91 91 GLU A C 1
ATOM 834 O O . GLU A 1 114 ? 15.674 35.645 24.141 1.00 24.67 91 GLU A O 1
ATOM 840 N N . GLN A 1 115 ? 14.439 33.783 23.807 1.00 25.65 92 GLN A N 1
ATOM 841 C CA . GLN A 1 115 ? 15.586 32.902 23.602 1.00 23.47 92 GLN A CA 1
ATOM 842 C C . GLN A 1 115 ? 16.664 33.085 24.670 1.00 25.88 92 GLN A C 1
ATOM 843 O O . GLN A 1 115 ? 17.857 33.142 24.365 1.00 24.69 92 GLN A O 1
ATOM 849 N N . GLY A 1 116 ? 16.230 33.187 25.922 1.00 22.03 93 GLY A N 1
ATOM 850 C CA . GLY A 1 116 ? 17.144 33.230 27.047 1.00 20.34 93 GLY A CA 1
ATOM 851 C C . GLY A 1 116 ? 17.761 34.582 27.336 1.00 21.20 93 GLY A C 1
ATOM 852 O O . GLY A 1 116 ? 18.534 34.714 28.284 1.00 24.98 93 GLY A O 1
ATOM 853 N N . GLU A 1 117 ? 17.419 35.587 26.532 1.00 23.07 94 GLU A N 1
ATOM 854 C CA . GLU A 1 117 ? 17.935 36.942 26.744 1.00 24.06 94 GLU A CA 1
ATOM 855 C C . GLU A 1 117 ? 16.895 37.866 27.379 1.00 19.30 94 GLU A C 1
ATOM 856 O O . GLU A 1 117 ? 15.755 37.925 26.916 1.00 24.21 94 GLU A O 1
ATOM 862 N N . ARG A 1 118 ? 17.292 38.593 28.422 1.00 19.03 95 ARG A N 1
ATOM 863 C CA . ARG A 1 118 ? 16.384 39.517 29.096 1.00 22.04 95 ARG A CA 1
ATOM 864 C C . ARG A 1 118 ? 16.604 40.949 28.630 1.00 25.94 95 ARG A C 1
ATOM 865 O O . ARG A 1 118 ? 17.741 41.379 28.418 1.00 30.17 95 ARG A O 1
ATOM 873 N N . SER A 1 119 ? 15.505 41.676 28.475 1.00 24.72 96 SER A N 1
ATOM 874 C CA . SER A 1 119 ? 15.556 43.126 28.326 1.00 24.00 96 SER A CA 1
ATOM 875 C C . SER A 1 119 ? 14.418 43.720 29.143 1.00 27.57 96 SER A C 1
ATOM 876 O O . SER A 1 119 ? 13.532 42.989 29.599 1.00 24.10 96 SER A O 1
ATOM 879 N N . PHE A 1 120 ? 14.429 45.035 29.346 1.00 21.24 97 PHE A N 1
ATOM 880 C CA . PHE A 1 120 ? 13.358 45.640 30.131 1.00 18.61 97 PHE A CA 1
ATOM 881 C C . PHE A 1 120 ? 12.867 46.957 29.549 1.00 20.35 97 PHE A C 1
ATOM 882 O O . PHE A 1 120 ? 13.579 47.624 28.788 1.00 21.58 97 PHE A O 1
ATOM 890 N N . ALA A 1 121 ? 11.622 47.285 29.881 1.00 18.44 98 ALA A N 1
ATOM 891 C CA . ALA A 1 121 ? 11.024 48.578 29.577 1.00 17.73 98 ALA A CA 1
ATOM 892 C C . ALA A 1 121 ? 10.514 49.139 30.887 1.00 14.86 98 ALA A C 1
ATOM 893 O O . ALA A 1 121 ? 10.264 48.394 31.851 1.00 17.46 98 ALA A O 1
ATOM 895 N N . TYR A 1 122 ? 10.364 50.452 30.949 1.00 13.78 99 TYR A N 1
ATOM 896 C CA . TYR A 1 122 ? 9.880 51.058 32.175 1.00 14.02 99 TYR A CA 1
ATOM 897 C C . TYR A 1 122 ? 8.942 52.223 31.899 1.00 13.65 99 TYR A C 1
ATOM 898 O O . TYR A 1 122 ? 9.004 52.851 30.835 1.00 16.94 99 TYR A O 1
ATOM 907 N N . TRP A 1 123 ? 8.064 52.478 32.871 1.00 15.11 100 TRP A N 1
ATOM 908 C CA . TRP A 1 123 ? 7.107 53.569 32.819 1.00 13.28 100 TRP A CA 1
ATOM 909 C C . TRP A 1 123 ? 7.094 54.176 34.213 1.00 13.40 100 TRP A C 1
ATOM 910 O O . TRP A 1 123 ? 6.587 53.566 35.148 1.00 15.44 100 TRP A O 1
ATOM 921 N N . ARG A 1 124 ? 7.660 55.364 34.382 1.00 17.45 101 ARG A N 1
ATOM 922 C CA . ARG A 1 124 ? 7.748 55.904 35.743 1.00 14.39 101 ARG A CA 1
ATOM 923 C C . ARG A 1 124 ? 7.746 57.420 35.803 1.00 14.82 101 ARG A C 1
ATOM 924 O O . ARG A 1 124 ? 7.900 57.991 36.890 1.00 16.44 101 ARG A O 1
ATOM 932 N N . GLY A 1 125 ? 7.561 58.067 34.652 1.00 16.17 102 GLY A N 1
ATOM 933 C CA . GLY A 1 125 ? 7.659 59.518 34.584 1.00 16.95 102 GLY A CA 1
ATOM 934 C C . GLY A 1 125 ? 6.598 60.279 35.349 1.00 18.90 102 GLY A C 1
ATOM 935 O O . GLY A 1 125 ? 6.763 61.477 35.617 1.00 19.53 102 GLY A O 1
ATOM 936 N N . GLN A 1 126 ? 5.502 59.609 35.695 1.00 16.67 103 GLN A N 1
ATOM 937 C CA . GLN A 1 126 ? 4.433 60.257 36.460 1.00 18.63 103 GLN A CA 1
ATOM 938 C C . GLN A 1 126 ? 4.087 59.507 37.742 1.00 17.98 103 GLN A C 1
ATOM 939 O O . GLN A 1 126 ? 3.008 59.705 38.303 1.00 20.30 103 GLN A O 1
ATOM 945 N N . SER A 1 127 ? 4.987 58.652 38.211 1.00 16.48 104 SER A N 1
ATOM 946 C CA . SER A 1 127 ? 4.687 57.842 39.391 1.00 14.19 104 SER A CA 1
ATOM 947 C C . SER A 1 127 ? 4.516 58.671 40.650 1.00 16.40 104 SER A C 1
ATOM 948 O O . SER A 1 127 ? 5.079 59.765 40.784 1.00 16.67 104 SER A O 1
ATOM 951 N N . ALA A 1 128 ? 3.737 58.143 41.585 1.00 15.80 105 ALA A N 1
ATOM 952 C CA . ALA A 1 128 ? 3.532 58.819 42.864 1.00 16.39 105 ALA A CA 1
ATOM 953 C C . ALA A 1 128 ? 4.851 59.074 43.586 1.00 15.97 105 ALA A C 1
ATOM 954 O O . ALA A 1 128 ? 5.013 60.103 44.238 1.00 16.43 105 ALA A O 1
ATOM 956 N N . ALA A 1 129 ? 5.802 58.155 43.440 1.00 13.87 106 ALA A N 1
ATOM 957 C CA . ALA A 1 129 ? 7.072 58.240 44.153 1.00 14.10 106 ALA A CA 1
ATOM 958 C C . ALA A 1 129 ? 7.836 59.526 43.880 1.00 16.86 106 ALA A C 1
ATOM 959 O O . ALA A 1 129 ? 8.651 59.950 44.697 1.00 15.61 106 ALA A O 1
ATOM 961 N N A ARG A 1 130 ? 7.594 60.137 42.725 0.64 13.59 107 ARG A N 1
ATOM 962 N N B ARG A 1 130 ? 7.565 60.152 42.741 0.36 14.32 107 ARG A N 1
ATOM 963 C CA A ARG A 1 130 ? 8.265 61.395 42.405 0.64 15.97 107 ARG A CA 1
ATOM 964 C CA B ARG A 1 130 ? 8.222 61.408 42.388 0.36 15.31 107 ARG A CA 1
ATOM 965 C C A ARG A 1 130 ? 7.835 62.538 43.328 0.64 18.59 107 ARG A C 1
ATOM 966 C C B ARG A 1 130 ? 7.866 62.538 43.354 0.36 18.07 107 ARG A C 1
ATOM 967 O O A ARG A 1 130 ? 8.460 63.606 43.328 0.64 17.24 107 ARG A O 1
ATOM 968 O O B ARG A 1 130 ? 8.524 63.584 43.367 0.36 16.06 107 ARG A O 1
ATOM 983 N N A GLU A 1 131 ? 6.773 62.308 44.104 0.64 17.55 108 GLU A N 1
ATOM 984 N N B GLU A 1 131 ? 6.826 62.318 44.154 0.36 18.35 108 GLU A N 1
ATOM 985 C CA A GLU A 1 131 ? 6.302 63.268 45.107 0.64 17.55 108 GLU A CA 1
ATOM 986 C CA B GLU A 1 131 ? 6.356 63.306 45.118 0.36 17.66 108 GLU A CA 1
ATOM 987 C C A GLU A 1 131 ? 6.782 62.964 46.531 0.64 16.99 108 GLU A C 1
ATOM 988 C C B GLU A 1 131 ? 6.771 62.954 46.544 0.36 16.98 108 GLU A C 1
ATOM 989 O O A GLU A 1 131 ? 6.317 63.595 47.482 0.64 19.24 108 GLU A O 1
ATOM 990 O O B GLU A 1 131 ? 6.256 63.533 47.503 0.36 19.05 108 GLU A O 1
ATOM 1001 N N . LEU A 1 132 ? 7.704 62.017 46.692 1.00 15.33 109 LEU A N 1
ATOM 1002 C CA . LEU A 1 132 ? 8.083 61.564 48.042 1.00 14.32 109 LEU A CA 1
ATOM 1003 C C . LEU A 1 132 ? 8.729 62.645 48.913 1.00 13.35 109 LEU A C 1
ATOM 1004 O O . LEU A 1 132 ? 8.833 62.466 50.129 1.00 16.72 109 LEU A O 1
ATOM 1009 N N . ALA A 1 133 ? 9.163 63.749 48.304 1.00 15.83 110 ALA A N 1
ATOM 1010 C CA . ALA A 1 133 ? 9.765 64.849 49.064 1.00 18.12 110 ALA A CA 1
ATOM 1011 C C . ALA A 1 133 ? 8.827 66.051 49.129 1.00 21.67 110 ALA A C 1
ATOM 1012 O O . ALA A 1 133 ? 9.245 67.170 49.431 1.00 25.51 110 ALA A O 1
ATOM 1014 N N . GLY A 1 134 ? 7.546 65.810 48.887 1.00 19.46 111 GLY A N 1
ATOM 1015 C CA . GLY A 1 134 ? 6.557 66.879 48.932 1.00 23.05 111 GLY A CA 1
ATOM 1016 C C . GLY A 1 134 ? 6.217 67.357 50.334 1.00 29.45 111 GLY A C 1
ATOM 1017 O O . GLY A 1 134 ? 5.777 68.496 50.511 1.00 31.04 111 GLY A O 1
ATOM 1018 N N . ASP A 1 135 ? 6.410 66.488 51.326 1.00 22.93 112 ASP A N 1
ATOM 1019 C CA . ASP A 1 135 ? 6.087 66.794 52.727 1.00 24.67 112 ASP A CA 1
ATOM 1020 C C . ASP A 1 135 ? 7.370 66.689 53.551 1.00 27.50 112 ASP A C 1
ATOM 1021 O O . ASP A 1 135 ? 7.812 65.594 53.867 1.00 24.00 112 ASP A O 1
ATOM 1026 N N . ALA A 1 136 ? 7.970 67.827 53.893 1.00 26.77 113 ALA A N 1
ATOM 1027 C CA . ALA A 1 136 ? 9.254 67.828 54.597 1.00 25.31 113 ALA A CA 1
ATOM 1028 C C . ALA A 1 136 ? 9.143 67.245 56.007 1.00 20.88 113 ALA A C 1
ATOM 1029 O O . ALA A 1 136 ? 10.052 66.551 56.485 1.00 21.53 113 ALA A O 1
ATOM 1031 N N . ASP A 1 137 ? 8.039 67.539 56.680 1.00 24.70 114 ASP A N 1
ATOM 1032 C CA . ASP A 1 137 ? 7.837 67.040 58.036 1.00 24.15 114 ASP A CA 1
ATOM 1033 C C . ASP A 1 137 ? 7.744 65.512 58.061 1.00 25.82 114 ASP A C 1
ATOM 1034 O O . ASP A 1 137 ? 8.244 64.865 58.980 1.00 24.51 114 ASP A O 1
ATOM 1039 N N . ALA A 1 138 ? 7.109 64.936 57.045 1.00 26.96 115 ALA A N 1
ATOM 1040 C CA . ALA A 1 138 ? 6.969 63.484 56.977 1.00 27.64 115 ALA A CA 1
ATOM 1041 C C . ALA A 1 138 ? 8.325 62.811 56.778 1.00 20.44 115 ALA A C 1
ATOM 1042 O O .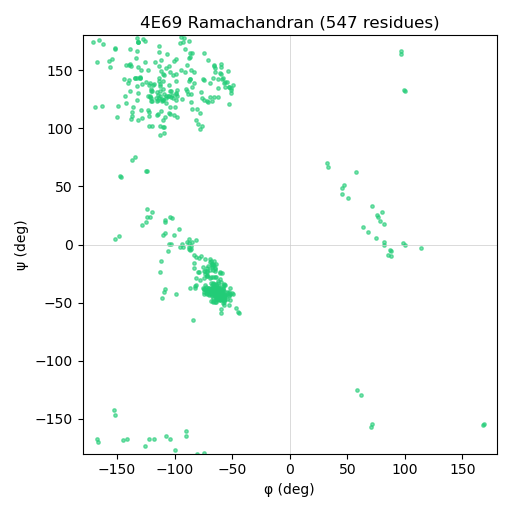 ALA A 1 138 ? 8.593 61.766 57.368 1.00 21.40 115 ALA A O 1
ATOM 1044 N N . LEU A 1 139 ? 9.174 63.416 55.947 1.00 20.34 116 LEU A N 1
ATOM 1045 C CA . LEU A 1 139 ? 10.535 62.924 55.747 1.00 21.16 116 LEU A CA 1
ATOM 1046 C C . LEU A 1 139 ? 11.315 62.947 57.047 1.00 20.13 116 LEU A C 1
ATOM 1047 O O . LEU A 1 139 ? 11.998 61.988 57.392 1.00 22.42 116 LEU A O 1
ATOM 1052 N N . ALA A 1 140 ? 11.232 64.067 57.756 1.00 19.65 117 ALA A N 1
ATOM 1053 C CA . ALA A 1 140 ? 11.961 64.231 59.009 1.00 23.62 117 ALA A CA 1
ATOM 1054 C C . ALA A 1 140 ? 11.506 63.205 60.037 1.00 23.62 117 ALA A C 1
ATOM 1055 O O . ALA A 1 140 ? 12.323 62.635 60.761 1.00 23.86 117 ALA A O 1
ATOM 1057 N N . ALA A 1 141 ? 10.199 62.976 60.104 1.00 21.22 118 ALA A N 1
ATOM 1058 C CA . ALA A 1 141 ? 9.654 62.045 61.083 1.00 28.68 118 ALA A CA 1
ATOM 1059 C C . ALA A 1 141 ? 10.099 60.610 60.806 1.00 25.06 118 ALA A C 1
ATOM 1060 O O . ALA A 1 141 ? 10.324 59.831 61.736 1.00 23.08 118 ALA A O 1
ATOM 1062 N N . ALA A 1 142 ? 10.235 60.265 59.535 1.00 25.96 119 ALA A N 1
ATOM 1063 C CA . ALA A 1 142 ? 10.653 58.916 59.175 1.00 22.78 119 ALA A CA 1
ATOM 1064 C C . ALA A 1 142 ? 12.099 58.684 59.595 1.00 17.83 119 ALA A C 1
ATOM 1065 O O . ALA A 1 142 ? 12.466 57.589 60.036 1.00 20.14 119 ALA A O 1
ATOM 1067 N N . MET A 1 143 ? 12.924 59.717 59.448 1.00 18.34 120 MET A N 1
ATOM 1068 C CA . MET A 1 143 ? 14.349 59.608 59.772 1.00 18.41 120 MET A CA 1
ATOM 1069 C C . MET A 1 143 ? 14.681 59.686 61.263 1.00 19.04 120 MET A C 1
ATOM 1070 O O . MET A 1 143 ? 15.733 59.216 61.689 1.00 23.31 120 MET A O 1
ATOM 1075 N N . ALA A 1 144 ? 13.796 60.303 62.040 1.00 20.85 121 ALA A N 1
ATOM 1076 C CA . ALA A 1 144 ? 14.126 60.777 63.394 1.00 25.31 121 ALA A CA 1
ATOM 1077 C C . ALA A 1 144 ? 14.821 59.771 64.314 1.00 32.64 121 ALA A C 1
ATOM 1078 O O . ALA A 1 144 ? 15.761 60.126 65.037 1.00 38.76 121 ALA A O 1
ATOM 1080 N N . ARG A 1 145 ? 14.357 58.526 64.302 1.00 26.04 122 ARG A N 1
ATOM 1081 C CA . ARG A 1 145 ? 14.951 57.508 65.176 1.00 25.82 122 ARG A CA 1
ATOM 1082 C C . ARG A 1 145 ? 15.536 56.333 64.392 1.00 20.97 122 ARG A C 1
ATOM 1083 O O . ARG A 1 145 ? 15.614 55.207 64.891 1.00 25.34 122 ARG A O 1
ATOM 1091 N N . ALA A 1 146 ? 15.957 56.603 63.166 1.00 19.91 123 ALA A N 1
ATOM 1092 C CA . ALA A 1 146 ? 16.616 55.584 62.361 1.00 17.64 123 ALA A CA 1
ATOM 1093 C C . ALA A 1 146 ? 18.082 55.554 62.747 1.00 21.75 123 ALA A C 1
ATOM 1094 O O . ALA A 1 146 ? 18.698 56.602 62.939 1.00 26.83 123 ALA A O 1
ATOM 1096 N N . ASP A 1 147 ? 18.651 54.358 62.846 1.00 16.09 124 ASP A N 1
ATOM 1097 C CA . ASP A 1 147 ? 20.084 54.243 63.060 1.00 17.50 124 ASP A CA 1
ATOM 1098 C C . ASP A 1 147 ? 20.819 54.574 61.778 1.00 18.93 124 ASP A C 1
ATOM 1099 O O . ASP A 1 147 ? 21.837 55.277 61.792 1.00 17.37 124 ASP A O 1
ATOM 1104 N N . VAL A 1 148 ? 20.295 54.067 60.665 1.00 16.85 125 VAL A N 1
ATOM 1105 C CA . VAL A 1 148 ? 20.859 54.340 59.351 1.00 16.09 125 VAL A CA 1
ATOM 1106 C C . VAL A 1 148 ? 19.753 54.831 58.423 1.00 16.39 125 VAL A C 1
ATOM 1107 O O . VAL A 1 148 ? 18.646 54.300 58.458 1.00 14.34 125 VAL A O 1
ATOM 1111 N N . VAL A 1 149 ? 20.048 55.849 57.614 1.00 13.60 126 VAL A N 1
ATOM 1112 C CA . VAL A 1 149 ? 19.145 56.278 56.552 1.00 13.10 126 VAL A CA 1
ATOM 1113 C C . VAL A 1 149 ? 19.866 56.047 55.235 1.00 13.48 126 VAL A C 1
ATOM 1114 O O . VAL A 1 149 ? 20.996 56.525 55.057 1.00 14.64 126 VAL A O 1
ATOM 1118 N N . TYR A 1 150 ? 19.213 55.309 54.334 1.00 11.97 127 TYR A N 1
ATOM 1119 C CA . TYR A 1 150 ? 19.798 54.908 53.063 1.00 11.76 127 TYR A CA 1
ATOM 1120 C C . TYR A 1 150 ? 18.989 55.483 51.910 1.00 12.43 127 TYR A C 1
ATOM 1121 O O . TYR A 1 150 ? 17.749 55.452 51.930 1.00 13.77 127 TYR A O 1
ATOM 1130 N N . PHE A 1 151 ? 19.691 55.995 50.901 1.00 10.76 128 PHE A N 1
ATOM 1131 C CA . PHE A 1 151 ? 19.033 56.521 49.709 1.00 12.12 128 PHE A CA 1
ATOM 1132 C C . PHE A 1 151 ? 19.977 56.377 48.524 1.00 13.03 128 PHE A C 1
ATOM 1133 O O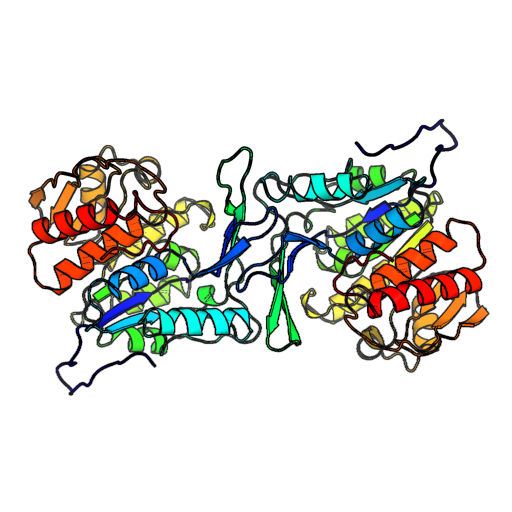 . PHE A 1 151 ? 21.174 56.082 48.700 1.00 11.67 128 PHE A O 1
ATOM 1141 N N . SER A 1 152 ? 19.456 56.579 47.315 1.00 11.96 129 SER A N 1
ATOM 1142 C CA . SER A 1 152 ? 20.270 56.371 46.122 1.00 12.70 129 SER A CA 1
ATOM 1143 C C . SER A 1 152 ? 20.182 57.518 45.145 1.00 11.25 129 SER A C 1
ATOM 1144 O O . SER A 1 152 ? 19.374 58.433 45.315 1.00 11.97 129 SER A O 1
ATOM 1147 N N . GLY A 1 153 ? 20.996 57.447 44.091 1.00 11.16 130 GLY A N 1
ATOM 1148 C CA . GLY A 1 153 ? 20.916 58.411 43.005 1.00 11.03 130 GLY A CA 1
ATOM 1149 C C . GLY A 1 153 ? 19.603 58.330 42.242 1.00 13.79 130 GLY A C 1
ATOM 1150 O O . GLY A 1 153 ? 19.224 59.289 41.568 1.00 14.62 130 GLY A O 1
ATOM 1151 N N . ILE A 1 154 ? 18.903 57.199 42.340 1.00 12.44 131 ILE A N 1
ATOM 1152 C CA . ILE A 1 154 ? 17.577 57.106 41.737 1.00 13.40 131 ILE A CA 1
ATOM 1153 C C . ILE A 1 154 ? 16.590 57.902 42.593 1.00 12.28 131 ILE A C 1
ATOM 1154 O O . ILE A 1 154 ? 15.743 58.628 42.078 1.00 13.64 131 ILE A O 1
ATOM 1159 N N . THR A 1 155 ? 16.722 57.788 43.910 1.00 11.50 132 THR A N 1
ATOM 1160 C CA . THR A 1 155 ? 15.927 58.612 44.816 1.00 10.89 132 THR A CA 1
ATOM 1161 C C . THR A 1 155 ? 16.060 60.095 44.437 1.00 12.04 132 THR A C 1
ATOM 1162 O O . THR A 1 155 ? 15.070 60.827 44.411 1.00 14.51 132 THR A O 1
ATOM 1166 N N . LEU A 1 156 ? 17.275 60.537 44.120 1.00 13.25 133 LEU A N 1
ATOM 1167 C CA . LEU A 1 156 ? 17.476 61.933 43.731 1.00 11.97 133 LEU A CA 1
ATOM 1168 C C . LEU A 1 156 ? 16.931 62.218 42.336 1.00 13.87 133 LEU A C 1
ATOM 1169 O O . LEU A 1 156 ? 16.298 63.253 42.123 1.00 13.58 133 LEU A O 1
ATOM 1174 N N . ALA A 1 157 ? 17.153 61.297 41.407 1.00 11.98 134 ALA A N 1
ATOM 1175 C CA . ALA A 1 157 ? 16.778 61.521 40.004 1.00 10.01 134 ALA A CA 1
ATOM 1176 C C . ALA A 1 157 ? 15.279 61.750 39.832 1.00 14.97 134 ALA A C 1
ATOM 1177 O O . ALA A 1 157 ? 14.857 62.586 39.019 1.00 14.78 134 ALA A O 1
ATOM 1179 N N . ILE A 1 158 ? 14.470 60.998 40.574 1.00 13.42 135 ILE A N 1
ATOM 1180 C CA . ILE A 1 158 ? 13.017 61.061 40.375 1.00 14.33 135 ILE A CA 1
ATOM 1181 C C . ILE A 1 158 ? 12.377 62.344 40.916 1.00 13.66 135 ILE A C 1
ATOM 1182 O O . ILE A 1 158 ? 11.225 62.634 40.604 1.00 15.32 135 ILE A O 1
ATOM 1187 N N . LEU A 1 159 ? 13.123 63.115 41.702 1.00 13.05 136 LEU A N 1
ATOM 1188 C CA . LEU A 1 159 ? 12.592 64.340 42.308 1.00 13.34 136 LEU A CA 1
ATOM 1189 C C . LEU A 1 159 ? 12.900 65.559 41.460 1.00 14.13 136 LEU A C 1
ATOM 1190 O O . LEU A 1 159 ? 13.923 65.587 40.784 1.00 17.00 136 LEU A O 1
ATOM 1195 N N . ASP A 1 160 ? 12.036 66.576 41.504 1.00 14.79 137 ASP A N 1
ATOM 1196 C CA . ASP A 1 160 ? 12.400 67.860 40.898 1.00 17.69 137 ASP A CA 1
ATOM 1197 C C . ASP A 1 160 ? 13.416 68.593 41.777 1.00 18.22 137 ASP A C 1
ATOM 1198 O O . ASP A 1 160 ? 13.843 68.068 42.816 1.00 15.94 137 ASP A O 1
ATOM 1203 N N . GLN A 1 161 ? 13.839 69.787 41.376 1.00 16.28 138 GLN A N 1
ATOM 1204 C CA . GLN A 1 161 ? 14.920 70.430 42.121 1.00 17.47 138 GLN A CA 1
ATOM 1205 C C . GLN A 1 161 ? 14.479 70.772 43.543 1.00 15.77 138 GLN A C 1
ATOM 1206 O O . GLN A 1 161 ? 15.254 70.638 44.488 1.00 18.45 138 GLN A O 1
ATOM 1212 N N A CYS A 1 162 ? 13.233 71.202 43.699 0.52 16.60 139 CYS A N 1
ATOM 1213 N N B CYS A 1 162 ? 13.229 71.192 43.685 0.48 16.26 139 CYS A N 1
ATOM 1214 C CA A CYS A 1 162 ? 12.730 71.529 45.030 0.52 17.18 139 CYS A CA 1
ATOM 1215 C CA B CYS A 1 162 ? 12.699 71.522 44.999 0.48 17.52 139 CYS A CA 1
ATOM 1216 C C A CYS A 1 162 ? 12.674 70.295 45.923 0.52 18.54 139 CYS A C 1
ATOM 1217 C C B CYS A 1 162 ? 12.678 70.299 45.909 0.48 18.33 139 CYS A C 1
ATOM 1218 O O A CYS A 1 162 ? 13.002 70.365 47.111 0.52 16.70 139 CYS A O 1
ATOM 1219 O O B CYS A 1 162 ? 13.020 70.381 47.093 0.48 17.16 139 CYS A O 1
ATOM 1224 N N . GLY A 1 163 ? 12.264 69.167 45.352 1.00 15.64 140 GLY A N 1
ATOM 1225 C CA . GLY A 1 163 ? 12.209 67.924 46.100 1.00 17.09 140 GLY A CA 1
ATOM 1226 C C . GLY A 1 163 ? 13.605 67.431 46.446 1.00 17.03 140 GLY A C 1
ATOM 1227 O O . GLY A 1 163 ? 13.840 66.935 47.551 1.00 16.07 140 GLY A O 1
ATOM 1228 N N . ARG A 1 164 ? 14.539 67.574 45.511 1.00 15.42 141 ARG A N 1
ATOM 1229 C CA . ARG A 1 164 ? 15.937 67.234 45.788 1.00 14.99 141 ARG A CA 1
ATOM 1230 C C . ARG A 1 164 ? 16.442 68.031 46.977 1.00 16.94 141 ARG A C 1
ATOM 1231 O O . ARG A 1 164 ? 17.020 67.471 47.906 1.00 17.35 141 ARG A O 1
ATOM 1239 N N . ALA A 1 165 ? 16.185 69.334 46.967 1.00 14.62 142 ALA A N 1
ATOM 1240 C CA . ALA A 1 165 ? 16.657 70.203 48.041 1.00 14.13 142 ALA A CA 1
ATOM 1241 C C . ALA A 1 165 ? 16.014 69.810 49.371 1.00 18.95 142 ALA A C 1
ATOM 1242 O O . ALA A 1 165 ? 16.686 69.766 50.401 1.00 16.64 142 ALA A O 1
ATOM 1244 N N . THR A 1 166 ? 14.713 69.528 49.346 1.00 17.29 143 THR A N 1
ATOM 1245 C CA . THR A 1 166 ? 13.996 69.134 50.559 1.00 13.71 143 THR A CA 1
ATOM 1246 C C . THR A 1 166 ? 14.569 67.852 51.156 1.00 17.44 143 THR A C 1
ATOM 1247 O O . THR A 1 166 ? 14.775 67.764 52.377 1.00 17.83 143 THR A O 1
ATOM 1251 N N . LEU A 1 167 ? 14.825 66.864 50.305 1.00 15.67 144 LEU A N 1
ATOM 1252 C CA . LEU A 1 167 ? 15.416 65.613 50.766 1.00 13.84 144 LEU A CA 1
ATOM 1253 C C . LEU A 1 167 ? 16.820 65.838 51.332 1.00 16.26 144 LEU A C 1
ATOM 1254 O O . LEU A 1 167 ? 17.147 65.344 52.410 1.00 13.95 144 LEU A O 1
ATOM 1259 N N . LEU A 1 168 ? 17.656 66.575 50.604 1.00 15.25 145 LEU A N 1
ATOM 1260 C CA . LEU A 1 168 ? 19.026 66.827 51.060 1.00 15.38 145 LEU A CA 1
ATOM 1261 C C . LEU A 1 168 ? 19.048 67.565 52.393 1.00 16.59 145 LEU A C 1
ATOM 1262 O O . LEU A 1 168 ? 19.879 67.275 53.271 1.00 16.36 145 LEU A O 1
ATOM 1267 N N . ARG A 1 169 ? 18.138 68.520 52.565 1.00 14.84 146 ARG A N 1
ATOM 1268 C CA . ARG A 1 169 ? 18.074 69.247 53.828 1.00 14.96 146 ARG A CA 1
ATOM 1269 C C . ARG A 1 169 ? 17.687 68.310 54.964 1.00 20.74 146 ARG A C 1
ATOM 1270 O O . ARG A 1 169 ? 18.251 68.381 56.056 1.00 20.06 146 ARG A O 1
ATOM 1278 N N . ALA A 1 170 ? 16.721 67.432 54.709 1.00 17.19 147 ALA A N 1
ATOM 1279 C CA . ALA A 1 170 ? 16.282 66.491 55.743 1.00 16.05 147 ALA A CA 1
ATOM 1280 C C . ALA A 1 170 ? 17.409 65.530 56.128 1.00 14.58 147 ALA A C 1
ATOM 1281 O O . ALA A 1 170 ? 17.604 65.233 57.317 1.00 16.83 147 ALA A O 1
ATOM 1283 N N . LEU A 1 171 ? 18.150 65.050 55.130 1.00 16.12 148 LEU A N 1
ATOM 1284 C CA . LEU A 1 171 ? 19.279 64.162 55.398 1.00 13.71 148 LEU A CA 1
ATOM 1285 C C . LEU A 1 171 ? 20.371 64.849 56.219 1.00 18.52 148 LEU A C 1
ATOM 1286 O O . LEU A 1 171 ? 20.891 64.267 57.172 1.00 18.53 148 LEU A O 1
ATOM 1291 N N . ALA A 1 172 ? 20.712 66.086 55.855 1.00 17.84 149 ALA A N 1
ATOM 1292 C CA . ALA A 1 172 ? 21.715 66.851 56.587 1.00 16.93 149 ALA A CA 1
ATOM 1293 C C . ALA A 1 172 ? 21.300 67.035 58.037 1.00 17.68 149 ALA A C 1
ATOM 1294 O O . ALA A 1 172 ? 22.122 66.941 58.951 1.00 18.92 149 ALA A O 1
ATOM 1296 N N . GLN A 1 173 ? 20.024 67.341 58.243 1.00 16.45 150 GLN A N 1
ATOM 1297 C CA . GLN A 1 173 ? 19.534 67.565 59.595 1.00 17.09 150 GLN A CA 1
ATOM 1298 C C . GLN A 1 173 ? 19.561 66.279 60.414 1.00 18.07 150 GLN A C 1
ATOM 1299 O O . GLN A 1 173 ? 19.955 66.298 61.586 1.00 20.83 150 GLN A O 1
ATOM 1305 N N . ALA A 1 174 ? 19.153 65.166 59.805 1.00 19.03 151 ALA A N 1
ATOM 1306 C CA . ALA A 1 174 ? 19.191 63.877 60.494 1.00 19.04 151 ALA A CA 1
ATOM 1307 C C . ALA A 1 174 ? 20.636 63.505 60.807 1.00 21.46 151 ALA A C 1
ATOM 1308 O O . ALA A 1 174 ? 20.932 63.012 61.898 1.00 20.16 151 ALA A O 1
ATOM 1310 N N . ARG A 1 175 ? 21.529 63.750 59.848 1.00 18.36 152 ARG A N 1
ATOM 1311 C CA . ARG A 1 175 ? 22.948 63.459 60.045 1.00 19.87 152 ARG A CA 1
ATOM 1312 C C . ARG A 1 175 ? 23.478 64.186 61.274 1.00 20.46 152 ARG A C 1
ATOM 1313 O O . ARG A 1 175 ? 24.208 63.614 62.088 1.00 20.10 152 ARG A O 1
ATOM 1321 N N . ALA A 1 176 ? 23.095 65.449 61.419 1.00 18.04 153 ALA A N 1
ATOM 1322 C CA . ALA A 1 176 ? 23.575 66.259 62.532 1.00 21.15 153 ALA A CA 1
ATOM 1323 C C . ALA A 1 176 ? 23.058 65.794 63.896 1.00 22.38 153 ALA A C 1
ATOM 1324 O O . ALA A 1 176 ? 23.640 66.141 64.915 1.00 28.36 153 ALA A O 1
ATOM 1326 N N . THR A 1 177 ? 21.969 65.022 63.918 1.00 22.03 154 THR A N 1
ATOM 1327 C CA . THR A 1 177 ? 21.455 64.506 65.191 1.00 22.03 154 THR A CA 1
ATOM 1328 C C . THR A 1 177 ? 22.019 63.127 65.517 1.00 29.30 154 THR A C 1
ATOM 1329 O O . THR A 1 177 ? 21.741 62.566 66.582 1.00 35.88 154 THR A O 1
ATOM 1333 N N . GLY A 1 178 ? 22.830 62.593 64.612 1.00 25.23 155 GLY A N 1
ATOM 1334 C CA . GLY A 1 178 ? 23.484 61.323 64.867 1.00 32.21 155 GLY A CA 1
ATOM 1335 C C . GLY A 1 178 ? 23.056 60.171 63.977 1.00 28.54 155 GLY A C 1
ATOM 1336 O O . GLY A 1 178 ? 23.598 59.073 64.109 1.00 29.37 155 GLY A O 1
ATOM 1337 N N . ARG A 1 179 ? 22.091 60.405 63.086 1.00 19.19 156 ARG A N 1
ATOM 1338 C CA . ARG A 1 179 ? 21.699 59.401 62.101 1.00 19.30 156 ARG A CA 1
ATOM 1339 C C . ARG A 1 179 ? 22.894 59.117 61.208 1.00 19.02 156 ARG A C 1
ATOM 1340 O O . ARG A 1 179 ? 23.541 60.051 60.725 1.00 21.07 156 ARG A O 1
ATOM 1348 N N . THR A 1 180 ? 23.174 57.844 60.946 1.00 13.28 157 THR A N 1
ATOM 1349 C CA . THR A 1 180 ? 24.197 57.512 59.962 1.00 13.12 157 THR A CA 1
ATOM 1350 C C . THR A 1 180 ? 23.577 57.502 58.569 1.00 15.10 157 THR A C 1
ATOM 1351 O O . THR A 1 180 ? 22.618 56.773 58.324 1.00 14.78 157 THR A O 1
ATOM 1355 N N . ILE A 1 181 ? 24.124 58.314 57.665 1.00 14.72 158 ILE A N 1
ATOM 1356 C CA . ILE A 1 181 ? 23.562 58.451 56.318 1.00 12.22 158 ILE A CA 1
ATOM 1357 C C . ILE A 1 181 ? 24.376 57.633 55.310 1.00 12.46 158 ILE A C 1
ATOM 1358 O O . ILE A 1 181 ? 25.592 57.821 55.205 1.00 13.88 158 ILE A O 1
ATOM 1363 N N . ALA A 1 182 ? 23.713 56.759 54.553 1.00 11.34 159 ALA A N 1
ATOM 1364 C CA . ALA A 1 182 ? 24.387 55.899 53.573 1.00 11.42 159 ALA A CA 1
ATOM 1365 C C . ALA A 1 182 ? 23.788 56.146 52.195 1.00 12.97 159 ALA A C 1
ATOM 1366 O O . ALA A 1 182 ? 22.571 56.233 52.055 1.00 13.87 159 ALA A O 1
ATOM 1368 N N . PHE A 1 183 ? 24.647 56.231 51.184 1.00 11.10 160 PHE A N 1
ATOM 1369 C CA . PHE A 1 183 ? 24.256 56.667 49.841 1.00 11.41 160 PHE A CA 1
ATOM 1370 C C . PHE A 1 183 ? 24.785 55.707 48.779 1.00 13.56 160 PHE A C 1
ATOM 1371 O O . PHE A 1 183 ? 25.976 55.380 48.779 1.00 13.18 160 PHE A O 1
ATOM 1379 N N . ASP A 1 184 ? 23.903 55.278 47.872 1.00 11.19 161 ASP A N 1
ATOM 1380 C CA . ASP A 1 184 ? 24.286 54.486 46.704 1.00 15.69 161 ASP A CA 1
ATOM 1381 C C . ASP A 1 184 ? 24.104 55.402 45.497 1.00 14.21 161 ASP A C 1
ATOM 1382 O O . ASP A 1 184 ? 22.972 55.632 45.074 1.00 13.81 161 ASP A O 1
ATOM 1387 N N . PRO A 1 185 ? 25.202 55.976 44.974 1.00 12.53 162 PRO A N 1
ATOM 1388 C CA . PRO A 1 185 ? 25.073 56.937 43.872 1.00 13.53 162 PRO A CA 1
ATOM 1389 C C . PRO A 1 185 ? 24.247 56.399 42.705 1.00 13.86 162 PRO A C 1
ATOM 1390 O O . PRO A 1 185 ? 23.483 57.169 42.119 1.00 16.32 162 PRO A O 1
ATOM 1394 N N . ASN A 1 186 ? 24.378 55.112 42.398 1.00 15.25 163 ASN A N 1
ATOM 1395 C CA . ASN A 1 186 ? 23.591 54.452 41.349 1.00 17.79 163 ASN A CA 1
ATOM 1396 C C . ASN A 1 186 ? 23.220 55.328 40.154 1.00 18.80 163 ASN A C 1
ATOM 1397 O O . ASN A 1 186 ? 22.045 55.641 39.950 1.00 16.84 163 ASN A O 1
ATOM 1402 N N . LEU A 1 187 ? 24.215 55.745 39.380 1.00 14.24 164 LEU A N 1
ATOM 1403 C CA . LEU A 1 187 ? 23.958 56.592 38.218 1.00 14.73 164 LEU A CA 1
ATOM 1404 C C . LEU A 1 187 ? 23.194 55.879 37.109 1.00 17.67 164 LEU A C 1
ATOM 1405 O O . LEU A 1 187 ? 23.634 54.843 36.594 1.00 21.28 164 LEU A O 1
ATOM 1410 N N A ARG A 1 188 ? 22.029 56.417 36.758 0.54 17.40 165 ARG A N 1
ATOM 1411 N N B ARG A 1 188 ? 22.059 56.470 36.747 0.46 16.94 165 ARG A N 1
ATOM 1412 C CA A ARG A 1 188 ? 21.244 55.912 35.632 0.54 19.48 165 ARG A CA 1
ATOM 1413 C CA B ARG A 1 188 ? 21.202 55.977 35.679 0.46 19.44 165 ARG A CA 1
ATOM 1414 C C A ARG A 1 188 ? 20.923 57.091 34.741 0.54 15.45 165 ARG A C 1
ATOM 1415 C C B ARG A 1 188 ? 20.908 57.136 34.743 0.46 15.88 165 ARG A C 1
ATOM 1416 O O A ARG A 1 188 ? 19.924 57.770 34.958 0.54 17.65 165 ARG A O 1
ATOM 1417 O O B ARG A 1 188 ? 19.918 57.841 34.929 0.46 17.99 165 ARG A O 1
ATOM 1432 N N . PRO A 1 189 ? 21.772 57.344 33.737 1.00 19.50 166 PRO A N 1
ATOM 1433 C CA . PRO A 1 189 ? 21.667 58.540 32.898 1.00 17.36 166 PRO A CA 1
ATOM 1434 C C . PRO A 1 189 ? 20.276 58.773 32.310 1.00 18.38 166 PRO A C 1
ATOM 1435 O O . PRO A 1 189 ? 19.858 59.926 32.215 1.00 18.41 166 PRO A O 1
ATOM 1439 N N . ARG A 1 190 ? 19.552 57.710 31.964 1.00 19.24 167 ARG A N 1
ATOM 1440 C CA . ARG A 1 190 ? 18.254 57.893 31.322 1.00 19.01 167 ARG A CA 1
ATOM 1441 C C . ARG A 1 190 ? 17.199 58.540 32.228 1.00 19.42 167 ARG A C 1
ATOM 1442 O O . ARG A 1 190 ? 16.187 59.052 31.737 1.00 20.03 167 ARG A O 1
ATOM 1450 N N . LEU A 1 191 ? 17.437 58.524 33.539 1.00 18.17 168 LEU A N 1
ATOM 1451 C CA . LEU A 1 191 ? 16.478 59.111 34.478 1.00 15.82 168 LEU A CA 1
ATOM 1452 C C . LEU A 1 191 ? 16.696 60.605 34.721 1.00 21.58 168 LEU A C 1
ATOM 1453 O O . LEU A 1 191 ? 15.913 61.240 35.438 1.00 23.22 168 LEU A O 1
ATOM 1458 N N . TRP A 1 192 ? 17.754 61.163 34.129 1.00 16.85 169 TRP A N 1
ATOM 1459 C CA . TRP A 1 192 ? 18.094 62.574 34.321 1.00 17.30 169 TRP A CA 1
ATOM 1460 C C . TRP A 1 192 ? 17.845 63.348 33.039 1.00 19.11 169 TRP A C 1
ATOM 1461 O O . TRP A 1 192 ? 18.033 62.815 31.940 1.00 20.66 169 TRP A O 1
ATOM 1472 N N . ALA A 1 193 ? 17.443 64.612 33.173 1.00 16.14 170 ALA A N 1
ATOM 1473 C CA . ALA A 1 193 ? 17.192 65.453 32.009 1.00 16.19 170 ALA A CA 1
ATOM 1474 C C . ALA A 1 193 ? 18.467 66.069 31.464 1.00 15.99 170 ALA A C 1
ATOM 1475 O O . ALA A 1 193 ? 18.485 66.573 30.339 1.00 22.62 170 ALA A O 1
ATOM 1477 N N . GLY A 1 194 ? 19.532 66.044 32.259 1.00 16.78 171 GLY A N 1
ATOM 1478 C CA . GLY A 1 194 ? 20.800 66.592 31.805 1.00 19.61 171 GLY A CA 1
ATOM 1479 C C . GLY A 1 194 ? 21.986 65.992 32.539 1.00 20.02 171 GLY A C 1
ATOM 1480 O O . GLY A 1 194 ? 21.863 65.563 33.688 1.00 15.71 171 GLY A O 1
ATOM 1481 N N . THR A 1 195 ? 23.136 65.975 31.868 1.00 19.50 172 THR A N 1
ATOM 1482 C CA . THR A 1 195 ? 24.367 65.378 32.402 1.00 20.73 172 THR A CA 1
ATOM 1483 C C . THR A 1 195 ? 24.969 66.126 33.582 1.00 20.86 172 THR A C 1
ATOM 1484 O O . THR A 1 195 ? 25.316 65.513 34.608 1.00 17.23 172 THR A O 1
ATOM 1488 N N . GLY A 1 196 ? 25.101 67.440 33.443 1.00 19.86 173 GLY A N 1
ATOM 1489 C CA . GLY A 1 196 ? 25.612 68.255 34.532 1.00 20.46 173 GLY A CA 1
ATOM 1490 C C . GLY A 1 196 ? 24.739 68.179 35.769 1.00 15.92 173 GLY A C 1
ATOM 1491 O O . GLY A 1 196 ? 25.244 68.072 36.894 1.00 15.89 173 GLY A O 1
ATOM 1492 N N . GLU A 1 197 ? 23.426 68.244 35.566 1.00 16.03 174 GLU A N 1
ATOM 1493 C CA . GLU A 1 197 ? 22.488 68.123 36.675 1.00 16.82 174 GLU A CA 1
ATOM 1494 C C . GLU A 1 197 ? 22.704 66.796 37.391 1.00 16.06 174 GLU A C 1
ATOM 1495 O O . GLU A 1 197 ? 22.748 66.753 38.620 1.00 15.22 174 GLU A O 1
ATOM 1501 N N . MET A 1 198 ? 22.883 65.728 36.614 1.00 12.88 175 MET A N 1
ATOM 1502 C CA . MET A 1 198 ? 23.094 64.399 37.175 1.00 13.02 175 MET A CA 1
ATOM 1503 C C . MET A 1 198 ? 24.335 64.344 38.055 1.00 12.40 175 MET A C 1
ATOM 1504 O O . MET A 1 198 ? 24.266 63.948 39.226 1.00 14.61 175 MET A O 1
ATOM 1509 N N . THR A 1 199 ? 25.477 64.739 37.497 1.00 14.81 176 THR A N 1
ATOM 1510 C CA . THR A 1 199 ? 26.713 64.615 38.247 1.00 15.04 176 THR A CA 1
ATOM 1511 C C . THR A 1 199 ? 26.720 65.569 39.437 1.00 15.97 176 THR A C 1
ATOM 1512 O O . THR A 1 199 ? 27.180 65.205 40.516 1.00 14.62 176 THR A O 1
ATOM 1516 N N . GLU A 1 200 ? 26.213 66.785 39.249 1.00 15.18 177 GLU A N 1
ATOM 1517 C CA . GLU A 1 200 ? 26.184 67.729 40.369 1.00 14.38 177 GLU A CA 1
ATOM 1518 C C . GLU A 1 200 ? 25.273 67.244 41.491 1.00 12.30 177 GLU A C 1
ATOM 1519 O O . GLU A 1 200 ? 25.616 67.368 42.670 1.00 15.28 177 GLU A O 1
ATOM 1525 N N . THR A 1 201 ? 24.116 66.701 41.129 1.00 14.76 178 THR A N 1
ATOM 1526 C CA . THR A 1 201 ? 23.144 66.292 42.148 1.00 13.95 178 THR A CA 1
ATOM 1527 C C . THR A 1 201 ? 23.633 65.072 42.907 1.00 15.61 178 THR A C 1
ATOM 1528 O O . THR A 1 201 ? 23.441 64.973 44.121 1.00 13.69 178 THR A O 1
ATOM 1532 N N . ILE A 1 202 ? 24.285 64.154 42.196 1.00 13.53 179 ILE A N 1
ATOM 1533 C CA . ILE A 1 202 ? 24.890 63.004 42.857 1.00 12.21 179 ILE A CA 1
ATOM 1534 C C . ILE A 1 202 ? 25.889 63.461 43.903 1.00 12.56 179 ILE A C 1
ATOM 1535 O O . ILE A 1 202 ? 25.917 62.932 45.019 1.00 14.08 179 ILE A O 1
ATOM 1540 N N . MET A 1 203 ? 26.702 64.460 43.572 1.00 11.90 180 MET A N 1
ATOM 1541 C CA . MET A 1 203 ? 27.683 64.951 44.535 1.00 11.95 180 MET A CA 1
ATOM 1542 C C . MET A 1 203 ? 27.060 65.779 45.664 1.00 13.65 180 MET A C 1
ATOM 1543 O O . MET A 1 203 ? 27.639 65.880 46.748 1.00 14.85 180 MET A O 1
ATOM 1548 N N . GLN A 1 204 ? 25.877 66.340 45.436 1.00 14.47 181 GLN A N 1
ATOM 1549 C CA . GLN A 1 204 ? 25.115 66.949 46.540 1.00 13.64 181 GLN A CA 1
ATOM 1550 C C . GLN A 1 204 ? 24.688 65.849 47.498 1.00 17.70 181 GLN A C 1
ATOM 1551 O O . GLN A 1 204 ? 24.688 66.049 48.725 1.00 15.19 181 GLN A O 1
ATOM 1557 N N . GLY A 1 205 ? 24.315 64.693 46.952 1.00 14.06 182 GLY A N 1
ATOM 1558 C CA . GLY A 1 205 ? 23.968 63.547 47.789 1.00 12.47 182 GLY A CA 1
ATOM 1559 C C . GLY A 1 205 ? 25.161 63.085 48.603 1.00 13.92 182 GLY A C 1
ATOM 1560 O O . GLY A 1 205 ? 25.050 62.779 49.798 1.00 14.89 182 GLY A O 1
ATOM 1561 N N . ALA A 1 206 ? 26.323 63.061 47.959 1.00 12.69 183 ALA A N 1
ATOM 1562 C CA . ALA A 1 206 ? 27.564 62.693 48.635 1.00 14.40 183 ALA A CA 1
ATOM 1563 C C . ALA A 1 206 ? 27.851 63.602 49.823 1.00 14.68 183 ALA A C 1
ATOM 1564 O O . ALA A 1 206 ? 28.334 63.142 50.863 1.00 13.67 183 ALA A O 1
ATOM 1566 N N . ALA A 1 207 ? 27.544 64.886 49.667 1.00 16.80 184 ALA A N 1
ATOM 1567 C CA . ALA A 1 207 ? 27.877 65.878 50.684 1.00 14.24 184 ALA A CA 1
ATOM 1568 C C . ALA A 1 207 ? 27.078 65.733 51.971 1.00 13.85 184 ALA A C 1
ATOM 1569 O O . ALA A 1 207 ? 27.465 66.318 52.979 1.00 15.98 184 ALA A O 1
ATOM 1571 N N . VAL A 1 208 ? 25.985 64.961 51.953 1.00 14.14 185 VAL A N 1
ATOM 1572 C CA . VAL A 1 208 ? 25.233 64.736 53.195 1.00 14.62 185 VAL A CA 1
ATOM 1573 C C . VAL A 1 208 ? 25.401 63.313 53.729 1.00 15.15 185 VAL A C 1
ATOM 1574 O O . VAL A 1 208 ? 24.713 62.915 54.669 1.00 15.80 185 VAL A O 1
ATOM 1578 N N . SER A 1 209 ? 26.322 62.550 53.150 1.00 13.43 186 SER A N 1
ATOM 1579 C CA . SER A 1 209 ? 26.388 61.116 53.459 1.00 11.90 186 SER A CA 1
ATOM 1580 C C . SER A 1 209 ? 27.661 60.735 54.197 1.00 13.36 186 SER A C 1
ATOM 1581 O O . SER A 1 209 ? 28.742 61.265 53.902 1.00 15.42 186 SER A O 1
ATOM 1584 N N . ASP A 1 210 ? 27.538 59.799 55.136 1.00 14.41 187 ASP A N 1
ATOM 1585 C CA . ASP A 1 210 ? 28.690 59.294 55.883 1.00 14.30 187 ASP A CA 1
ATOM 1586 C C . ASP A 1 210 ? 29.355 58.144 55.145 1.00 15.30 187 ASP A C 1
ATOM 1587 O O . ASP A 1 210 ? 30.579 58.014 55.146 1.00 16.49 187 ASP A O 1
ATOM 1592 N N . ILE A 1 211 ? 28.528 57.313 54.516 1.00 14.52 188 ILE A N 1
ATOM 1593 C CA . ILE A 1 211 ? 28.983 56.135 53.785 1.00 11.17 188 ILE A CA 1
ATOM 1594 C C . ILE A 1 211 ? 28.532 56.292 52.348 1.00 15.12 188 ILE A C 1
ATOM 1595 O O . ILE A 1 211 ? 27.387 56.650 52.115 1.00 12.87 188 ILE A O 1
ATOM 1600 N N . ALA A 1 212 ? 29.415 56.046 51.384 1.00 11.23 189 ALA A N 1
ATOM 1601 C CA . ALA A 1 212 ? 28.994 56.085 49.987 1.00 9.71 189 ALA A CA 1
ATOM 1602 C C . ALA A 1 212 ? 29.458 54.816 49.295 1.00 9.90 189 ALA A C 1
ATOM 1603 O O . ALA A 1 212 ? 30.555 54.312 49.558 1.00 14.36 189 ALA A O 1
ATOM 1605 N N . LEU A 1 213 ? 28.624 54.320 48.387 1.00 9.80 190 LEU A N 1
ATOM 1606 C CA . LEU A 1 213 ? 28.846 53.022 47.758 1.00 10.58 190 LEU A CA 1
ATOM 1607 C C . LEU A 1 213 ? 28.856 53.148 46.246 1.00 13.16 190 LEU A C 1
ATOM 1608 O O . LEU A 1 213 ? 28.002 52.579 45.574 1.00 16.04 190 LEU A O 1
ATOM 1613 N N . PRO A 1 214 ? 29.832 53.893 45.698 1.00 14.64 191 PRO A N 1
ATOM 1614 C CA . PRO A 1 214 ? 29.825 54.109 44.250 1.00 14.53 191 PRO A CA 1
ATOM 1615 C C . PRO A 1 214 ? 30.257 52.862 43.505 1.00 14.13 191 PRO A C 1
ATOM 1616 O O . PRO A 1 214 ? 30.811 51.937 44.098 1.00 15.11 191 PRO A O 1
ATOM 1620 N N . SER A 1 215 ? 29.989 52.837 42.205 1.00 15.57 192 SER A N 1
ATOM 1621 C CA . SER A 1 215 ? 30.513 51.796 41.335 1.00 16.84 192 SER A CA 1
ATOM 1622 C C . SER A 1 215 ? 31.470 52.435 40.332 1.00 21.14 192 SER A C 1
ATOM 1623 O O . SER A 1 215 ? 31.094 53.367 39.621 1.00 19.81 192 SER A O 1
ATOM 1626 N N . PHE A 1 216 ? 32.712 51.959 40.290 1.00 21.07 193 PHE A N 1
ATOM 1627 C CA . PHE A 1 216 ? 33.704 52.551 39.400 1.00 21.56 193 PHE A CA 1
ATOM 1628 C C . PHE A 1 216 ? 33.266 52.510 37.941 1.00 23.37 193 PHE A C 1
ATOM 1629 O O . PHE A 1 216 ? 33.359 53.514 37.242 1.00 20.41 193 PHE A O 1
ATOM 1637 N N . GLU A 1 217 ? 32.797 51.355 37.477 1.00 24.05 194 GLU A N 1
ATOM 1638 C CA . GLU A 1 217 ? 32.437 51.202 36.068 1.00 28.19 194 GLU A CA 1
ATOM 1639 C C . GLU A 1 217 ? 31.323 52.150 35.647 1.00 27.37 194 GLU A C 1
ATOM 1640 O O . GLU A 1 217 ? 31.303 52.638 34.506 1.00 29.50 194 GLU A O 1
ATOM 1646 N N . ASP A 1 218 ? 30.389 52.392 36.562 1.00 21.55 195 ASP A N 1
ATOM 1647 C CA . ASP A 1 218 ? 29.206 53.195 36.270 1.00 22.99 195 ASP A CA 1
ATOM 1648 C C . ASP A 1 218 ? 29.499 54.691 36.303 1.00 28.44 195 ASP A C 1
ATOM 1649 O O . ASP A 1 218 ? 28.786 55.480 35.685 1.00 28.74 195 ASP A O 1
ATOM 1654 N N . GLU A 1 219 ? 30.550 55.080 37.021 1.00 18.09 196 GLU A N 1
ATOM 1655 C CA . GLU A 1 219 ? 30.776 56.499 37.293 1.00 15.42 196 GLU A CA 1
ATOM 1656 C C . GLU A 1 219 ? 32.004 57.103 36.634 1.00 22.02 196 GLU A C 1
ATOM 1657 O O . GLU A 1 219 ? 32.043 58.313 36.427 1.00 18.77 196 GLU A O 1
ATOM 1663 N N . ALA A 1 220 ? 32.996 56.278 36.301 1.00 18.45 197 ALA A N 1
ATOM 1664 C CA . ALA A 1 220 ? 34.280 56.789 35.821 1.00 22.97 197 ALA A CA 1
ATOM 1665 C C . ALA A 1 220 ? 34.161 57.769 34.653 1.00 22.37 197 ALA A C 1
ATOM 1666 O O . ALA A 1 220 ? 34.832 58.797 34.627 1.00 24.44 197 ALA A O 1
ATOM 1668 N N . ALA A 1 221 ? 33.321 57.439 33.678 1.00 18.03 198 ALA A N 1
ATOM 1669 C CA . ALA A 1 221 ? 33.192 58.267 32.489 1.00 21.31 198 ALA A CA 1
ATOM 1670 C C . ALA A 1 221 ? 32.634 59.648 32.819 1.00 19.43 198 ALA A C 1
ATOM 1671 O O . ALA A 1 221 ? 33.060 60.654 32.240 1.00 20.56 198 ALA A O 1
ATOM 1673 N N . TRP A 1 222 ? 31.663 59.690 33.721 1.00 19.82 199 TRP A N 1
ATOM 1674 C CA . TRP A 1 222 ? 30.963 60.934 34.023 1.00 20.55 199 TRP A CA 1
ATOM 1675 C C . TRP A 1 222 ? 31.806 61.895 34.856 1.00 20.20 199 TRP A C 1
ATOM 1676 O O . TRP A 1 222 ? 31.642 63.118 34.752 1.00 20.90 199 TRP A O 1
ATOM 1687 N N . PHE A 1 223 ? 32.707 61.352 35.670 1.00 18.77 200 PHE A N 1
ATOM 1688 C CA . PHE A 1 223 ? 33.492 62.175 36.589 1.00 19.18 200 PHE A CA 1
ATOM 1689 C C . PHE A 1 223 ? 34.973 62.231 36.240 1.00 21.59 200 PHE A C 1
ATOM 1690 O O . PHE A 1 223 ? 35.708 63.063 36.769 1.00 23.11 200 PHE A O 1
ATOM 1698 N N . GLY A 1 224 ? 35.419 61.336 35.369 1.00 18.60 201 GLY A N 1
ATOM 1699 C CA . GLY A 1 224 ? 36.807 61.329 34.951 1.00 22.41 201 GLY A CA 1
ATOM 1700 C C . GLY A 1 224 ? 37.718 60.652 35.953 1.00 25.39 201 GLY A C 1
ATOM 1701 O O . GLY A 1 224 ? 38.908 60.973 36.012 1.00 28.26 201 GLY A O 1
ATOM 1702 N N . ASP A 1 225 ? 37.177 59.702 36.719 1.00 24.14 202 ASP A N 1
ATOM 1703 C CA . ASP A 1 225 ? 37.987 58.948 37.677 1.00 20.50 202 ASP A CA 1
ATOM 1704 C C . ASP A 1 225 ? 38.973 58.056 36.929 1.00 21.26 202 ASP A C 1
ATOM 1705 O O . ASP A 1 225 ? 38.565 57.213 36.136 1.00 21.00 202 ASP A O 1
ATOM 1710 N N . ALA A 1 226 ? 40.266 58.201 37.202 1.00 26.25 203 ALA A N 1
ATOM 1711 C CA . ALA A 1 226 ? 41.266 57.364 36.540 1.00 30.38 203 ALA A CA 1
ATOM 1712 C C . ALA A 1 226 ? 41.204 55.904 36.987 1.00 28.75 203 ALA A C 1
ATOM 1713 O O . ALA A 1 226 ? 41.564 54.997 36.229 1.00 30.03 203 ALA A O 1
ATOM 1715 N N . GLY A 1 227 ? 40.762 55.689 38.224 1.00 23.95 204 GLY A N 1
ATOM 1716 C CA . GLY A 1 227 ? 40.699 54.360 38.812 1.00 22.13 204 GLY A CA 1
ATOM 1717 C C . GLY A 1 227 ? 39.845 54.413 40.066 1.00 22.78 204 GLY A C 1
ATOM 1718 O O . GLY A 1 227 ? 39.393 55.486 40.454 1.00 20.07 204 GLY A O 1
ATOM 1719 N N . PRO A 1 228 ? 39.604 53.255 40.697 1.00 21.11 205 PRO A N 1
ATOM 1720 C CA . PRO A 1 228 ? 38.766 53.191 41.903 1.00 17.52 205 PRO A CA 1
ATOM 1721 C C . PRO A 1 228 ? 39.261 54.081 43.047 1.00 19.80 205 PRO A C 1
ATOM 1722 O O . PRO A 1 228 ? 38.434 54.608 43.795 1.00 21.15 205 PRO A O 1
ATOM 1726 N N . ASP A 1 229 ? 40.578 54.252 43.187 1.00 19.29 206 ASP A N 1
ATOM 1727 C CA . ASP A 1 229 ? 41.091 55.126 44.248 1.00 17.80 206 ASP A CA 1
ATOM 1728 C C . ASP A 1 229 ? 40.713 56.589 43.985 1.00 18.73 206 ASP A C 1
ATOM 1729 O O . ASP A 1 229 ? 40.466 57.351 44.923 1.00 21.28 206 ASP A O 1
ATOM 1734 N N . ALA A 1 230 ? 40.667 56.975 42.709 1.00 23.29 207 ALA A N 1
ATOM 1735 C CA . ALA A 1 230 ? 40.205 58.311 42.324 1.00 17.81 207 ALA A CA 1
ATOM 1736 C C . ALA A 1 230 ? 38.729 58.486 42.669 1.00 18.91 207 ALA A C 1
ATOM 1737 O O . ALA A 1 230 ? 38.299 59.550 43.128 1.00 17.14 207 ALA A O 1
ATOM 1739 N N . THR A 1 231 ? 37.943 57.442 42.424 1.00 17.80 208 THR A N 1
ATOM 1740 C CA . THR A 1 231 ? 36.536 57.462 42.798 1.00 17.44 208 THR A CA 1
ATOM 1741 C C . THR A 1 231 ? 36.409 57.697 44.298 1.00 16.00 208 THR A C 1
ATOM 1742 O O . THR A 1 231 ? 35.632 58.545 44.732 1.00 15.96 208 THR A O 1
ATOM 1746 N N . ALA A 1 232 ? 37.190 56.963 45.084 1.00 16.00 209 ALA A N 1
ATOM 1747 C CA . ALA A 1 232 ? 37.140 57.086 46.537 1.00 16.27 209 ALA A CA 1
ATOM 1748 C C . ALA A 1 232 ? 37.507 58.497 46.971 1.00 19.07 209 ALA A C 1
ATOM 1749 O O . ALA A 1 232 ? 36.830 59.080 47.830 1.00 17.71 209 ALA A O 1
ATOM 1751 N N . ASP A 1 233 ? 38.566 59.049 46.376 1.00 17.58 210 ASP A N 1
ATOM 1752 C CA . ASP A 1 233 ? 39.003 60.405 46.712 1.00 18.34 210 ASP A CA 1
ATOM 1753 C C . ASP A 1 233 ? 37.894 61.427 46.468 1.00 21.55 210 ASP A C 1
ATOM 1754 O O . ASP A 1 233 ? 37.727 62.380 47.237 1.00 17.33 210 ASP A O 1
ATOM 1759 N N . ARG A 1 234 ? 37.160 61.241 45.376 1.00 16.98 211 ARG A N 1
ATOM 1760 C CA . ARG A 1 234 ? 36.101 62.164 44.988 1.00 17.66 211 ARG A CA 1
ATOM 1761 C C . ARG A 1 234 ? 35.033 62.247 46.066 1.00 16.71 211 ARG A C 1
ATOM 1762 O O . ARG A 1 234 ? 34.588 63.340 46.427 1.00 16.54 211 ARG A O 1
ATOM 1770 N N . TYR A 1 235 ? 34.618 61.091 46.578 1.00 14.09 212 TYR A N 1
ATOM 1771 C CA . TYR A 1 235 ? 33.632 61.057 47.658 1.00 16.63 212 TYR A CA 1
ATOM 1772 C C . TYR A 1 235 ? 34.174 61.577 48.986 1.00 15.49 212 TYR A C 1
ATOM 1773 O O . TYR A 1 235 ? 33.477 62.298 49.694 1.00 14.61 212 TYR A O 1
ATOM 1782 N N . ALA A 1 236 ? 35.420 61.251 49.316 1.00 14.70 213 ALA A N 1
ATOM 1783 C CA . ALA A 1 236 ? 36.014 61.752 50.550 1.00 16.59 213 ALA A CA 1
ATOM 1784 C C . ALA A 1 236 ? 36.066 63.280 50.555 1.00 19.14 213 ALA A C 1
ATOM 1785 O O . ALA A 1 236 ? 35.926 63.912 51.604 1.00 19.89 213 ALA A O 1
ATOM 1787 N N A ARG A 1 237 ? 36.267 63.881 49.389 0.51 17.48 214 ARG A N 1
ATOM 1788 N N B ARG A 1 237 ? 36.261 63.875 49.383 0.49 17.44 214 ARG A N 1
ATOM 1789 C CA A ARG A 1 237 ? 36.331 65.338 49.327 0.51 18.99 214 ARG A CA 1
ATOM 1790 C CA B ARG A 1 237 ? 36.314 65.334 49.290 0.49 19.44 214 ARG A CA 1
ATOM 1791 C C A ARG A 1 237 ? 34.979 65.992 49.599 0.51 20.43 214 ARG A C 1
ATOM 1792 C C B ARG A 1 237 ? 34.977 65.989 49.598 0.49 20.41 214 ARG A C 1
ATOM 1793 O O A ARG A 1 237 ? 34.920 67.173 49.943 0.51 21.71 214 ARG A O 1
ATOM 1794 O O B ARG A 1 237 ? 34.926 67.162 49.970 0.49 21.53 214 ARG A O 1
ATOM 1809 N N . ALA A 1 238 ? 33.902 65.219 49.458 1.00 16.14 215 ALA A N 1
ATOM 1810 C CA . ALA A 1 238 ? 32.559 65.703 49.793 1.00 16.32 215 ALA A CA 1
ATOM 1811 C C . ALA A 1 238 ? 32.223 65.442 51.261 1.00 18.57 215 ALA A C 1
ATOM 1812 O O . ALA A 1 238 ? 31.109 65.727 51.711 1.00 20.30 215 ALA A O 1
ATOM 1814 N N . GLY A 1 239 ? 33.178 64.896 52.010 1.00 14.89 216 GLY A N 1
ATOM 1815 C CA . GLY A 1 239 ? 32.965 64.657 53.432 1.00 17.08 216 GLY A CA 1
ATOM 1816 C C . GLY A 1 239 ? 32.575 63.241 53.812 1.00 17.81 216 GLY A C 1
ATOM 1817 O O . GLY A 1 239 ? 32.337 62.957 54.994 1.00 17.18 216 GLY A O 1
ATOM 1818 N N . VAL A 1 240 ? 32.496 62.353 52.821 1.00 15.47 217 VAL A N 1
ATOM 1819 C CA . VAL A 1 240 ? 32.141 60.959 53.074 1.00 13.45 217 VAL A CA 1
ATOM 1820 C C . VAL A 1 240 ? 33.238 60.295 53.894 1.00 15.47 217 VAL A C 1
ATOM 1821 O O . VAL A 1 240 ? 34.417 60.344 53.525 1.00 16.97 217 VAL A O 1
ATOM 1825 N N . ARG A 1 241 ? 32.851 59.683 55.013 1.00 15.17 218 ARG A N 1
ATOM 1826 C CA . ARG A 1 241 ? 33.817 59.106 55.936 1.00 16.12 218 ARG A CA 1
ATOM 1827 C C . ARG A 1 241 ? 34.268 57.717 55.511 1.00 16.22 218 ARG A C 1
ATOM 1828 O O . ARG A 1 241 ? 35.428 57.344 55.711 1.00 17.28 218 ARG A O 1
ATOM 1836 N N . SER A 1 242 ? 33.343 56.951 54.945 1.00 14.88 219 SER A N 1
ATOM 1837 C CA . SER A 1 242 ? 33.642 55.591 54.498 1.00 12.47 219 SER A CA 1
ATOM 1838 C C . SER A 1 242 ? 33.206 55.422 53.054 1.00 14.45 219 SER A C 1
ATOM 1839 O O . SER A 1 242 ? 32.007 55.380 52.772 1.00 15.34 219 SER A O 1
ATOM 1842 N N . VAL A 1 243 ? 34.166 55.328 52.132 1.00 13.69 220 VAL A N 1
ATOM 1843 C CA . VAL A 1 243 ? 33.808 55.133 50.723 1.00 11.17 220 VAL A CA 1
ATOM 1844 C C . VAL A 1 243 ? 34.149 53.701 50.348 1.00 14.40 220 VAL A C 1
ATOM 1845 O O . VAL A 1 243 ? 35.277 53.257 50.567 1.00 15.45 220 VAL A O 1
ATOM 1849 N N . VAL A 1 244 ? 33.184 52.982 49.774 1.00 13.38 221 VAL A N 1
ATOM 1850 C CA . VAL A 1 244 ? 33.383 51.583 49.385 1.00 12.28 221 VAL A CA 1
ATOM 1851 C C . VAL A 1 244 ? 33.089 51.514 47.899 1.00 13.93 221 VAL A C 1
ATOM 1852 O O . VAL A 1 244 ? 31.931 51.674 47.480 1.00 14.07 221 VAL A O 1
ATOM 1856 N N . VAL A 1 245 ? 34.135 51.298 47.104 1.00 13.90 222 VAL A N 1
ATOM 1857 C CA . VAL A 1 245 ? 34.011 51.380 45.640 1.00 12.38 222 VAL A CA 1
ATOM 1858 C C . VAL A 1 245 ? 33.838 49.999 45.022 1.00 15.91 222 VAL A C 1
ATOM 1859 O O . VAL A 1 245 ? 34.773 49.200 45.000 1.00 18.45 222 VAL A O 1
ATOM 1863 N N . LYS A 1 246 ? 32.635 49.721 44.521 1.00 16.98 223 LYS A N 1
ATOM 1864 C CA . LYS A 1 246 ? 32.382 48.485 43.796 1.00 18.58 223 LYS A CA 1
ATOM 1865 C C . LYS A 1 246 ? 33.017 48.600 42.415 1.00 16.98 223 LYS A C 1
ATOM 1866 O O . LYS A 1 246 ? 33.010 49.673 41.815 1.00 19.75 223 LYS A O 1
ATOM 1872 N N . ASN A 1 247 ? 33.597 47.507 41.927 1.00 16.71 224 ASN A N 1
ATOM 1873 C CA . ASN A 1 247 ? 34.210 47.504 40.601 1.00 24.57 224 ASN A CA 1
ATOM 1874 C C . ASN A 1 247 ? 34.078 46.129 39.958 1.00 26.71 224 ASN A C 1
ATOM 1875 O O . ASN A 1 247 ? 35.077 45.482 39.619 1.00 25.53 224 ASN A O 1
ATOM 1880 N N . GLY A 1 248 ? 32.835 45.687 39.802 1.00 28.83 225 GLY A N 1
ATOM 1881 C CA . GLY A 1 248 ? 32.548 44.408 39.178 1.00 31.32 225 GLY A CA 1
ATOM 1882 C C . GLY A 1 248 ? 33.203 43.246 39.893 1.00 31.40 225 GLY A C 1
ATOM 1883 O O . GLY A 1 248 ? 33.027 43.074 41.100 1.00 32.26 225 GLY A O 1
ATOM 1884 N N . PRO A 1 249 ? 33.975 42.441 39.151 1.00 30.06 226 PRO A N 1
ATOM 1885 C CA . PRO A 1 249 ? 34.620 41.261 39.728 1.00 31.38 226 PRO A CA 1
ATOM 1886 C C . PRO A 1 249 ? 35.970 41.606 40.341 1.00 27.64 226 PRO A C 1
ATOM 1887 O O . PRO A 1 249 ? 36.632 40.729 40.896 1.00 33.23 226 PRO A O 1
ATOM 1891 N N . HIS A 1 250 ? 36.376 42.869 40.240 1.00 25.79 227 HIS A N 1
ATOM 1892 C CA . HIS A 1 250 ? 37.678 43.289 40.753 1.00 25.56 227 HIS A CA 1
ATOM 1893 C C . HIS A 1 250 ? 37.614 43.615 42.233 1.00 24.75 227 HIS A C 1
ATOM 1894 O O . HIS A 1 250 ? 36.531 43.794 42.787 1.00 24.73 227 HIS A O 1
ATOM 1901 N N . ALA A 1 251 ? 38.780 43.698 42.867 1.00 27.62 228 ALA A N 1
ATOM 1902 C CA . ALA A 1 251 ? 38.856 43.997 44.291 1.00 24.34 228 ALA A CA 1
ATOM 1903 C C . ALA A 1 251 ? 38.123 45.280 44.624 1.00 19.63 228 ALA A C 1
ATOM 1904 O O . ALA A 1 251 ? 38.171 46.257 43.864 1.00 22.34 228 ALA A O 1
ATOM 1906 N N . VAL A 1 252 ? 37.424 45.262 45.756 1.00 18.29 229 VAL A N 1
ATOM 1907 C CA . VAL A 1 252 ? 36.725 46.441 46.254 1.00 17.71 229 VAL A CA 1
ATOM 1908 C C . VAL A 1 252 ? 37.701 47.374 46.971 1.00 20.06 229 VAL A C 1
ATOM 1909 O O . VAL A 1 252 ? 38.279 47.014 47.999 1.00 22.74 229 VAL A O 1
ATOM 1913 N N . HIS A 1 253 ? 37.877 48.576 46.436 1.00 18.46 230 HIS A N 1
ATOM 1914 C CA . HIS A 1 253 ? 38.725 49.563 47.091 1.00 18.76 230 HIS A CA 1
ATOM 1915 C C . HIS A 1 253 ? 37.893 50.332 48.096 1.00 17.46 230 HIS A C 1
ATOM 1916 O O . HIS A 1 253 ? 36.724 50.624 47.848 1.00 19.69 230 HIS A O 1
ATOM 1923 N N . PHE A 1 254 ? 38.489 50.660 49.240 1.00 17.29 231 PHE A N 1
ATOM 1924 C CA . PHE A 1 254 ? 37.800 51.519 50.187 1.00 14.27 231 PHE A CA 1
ATOM 1925 C C . PHE A 1 254 ? 38.714 52.611 50.700 1.00 19.83 231 PHE A C 1
ATOM 1926 O O . PHE A 1 254 ? 39.938 52.515 50.597 1.00 18.50 231 PHE A O 1
ATOM 1934 N N . LEU A 1 255 ? 38.103 53.662 51.227 1.00 16.73 232 LEU A N 1
ATOM 1935 C CA . LEU A 1 255 ? 38.834 54.771 51.809 1.00 18.35 232 LEU A CA 1
ATOM 1936 C C . LEU A 1 255 ? 38.051 55.218 53.022 1.00 17.76 232 LEU A C 1
ATOM 1937 O O . LEU A 1 255 ? 36.870 55.568 52.923 1.00 18.26 232 LEU A O 1
ATOM 1942 N N . GLN A 1 256 ? 38.702 55.181 54.174 1.00 17.71 233 GLN A N 1
ATOM 1943 C CA . GLN A 1 256 ? 38.039 55.562 55.399 1.00 19.02 233 GLN A CA 1
ATOM 1944 C C . GLN A 1 256 ? 38.964 56.412 56.239 1.00 22.28 233 GLN A C 1
ATOM 1945 O O . GLN A 1 256 ? 39.999 55.933 56.701 1.00 21.59 233 GLN A O 1
ATOM 1951 N N . ASP A 1 257 ? 38.583 57.676 56.419 1.00 26.41 234 ASP A N 1
ATOM 1952 C CA . ASP A 1 257 ? 39.373 58.624 57.202 1.00 28.88 234 ASP A CA 1
ATOM 1953 C C . ASP A 1 257 ? 40.859 58.593 56.838 1.00 30.28 234 ASP A C 1
ATOM 1954 O O . ASP A 1 257 ? 41.724 58.450 57.706 1.00 30.30 234 ASP A O 1
ATOM 1959 N N . GLY A 1 258 ? 41.144 58.706 55.543 1.00 24.31 235 GLY A N 1
ATOM 1960 C CA . GLY A 1 258 ? 42.513 58.824 55.082 1.00 30.11 235 GLY A CA 1
ATOM 1961 C C . GLY A 1 258 ? 43.195 57.496 54.827 1.00 26.86 235 GLY A C 1
ATOM 1962 O O . GLY A 1 258 ? 44.284 57.461 54.249 1.00 31.69 235 GLY A O 1
ATOM 1963 N N . ARG A 1 259 ? 42.555 56.405 55.242 1.00 23.86 236 ARG A N 1
ATOM 1964 C CA . ARG A 1 259 ? 43.152 55.076 55.115 1.00 31.14 236 ARG A CA 1
ATOM 1965 C C . ARG A 1 259 ? 42.521 54.254 53.996 1.00 22.93 236 ARG A C 1
ATOM 1966 O O . ARG A 1 259 ? 41.297 54.088 53.947 1.00 22.02 236 ARG A O 1
ATOM 1974 N N . ARG A 1 260 ? 43.366 53.729 53.109 1.00 22.80 237 ARG A N 1
ATOM 1975 C CA . ARG A 1 260 ? 42.902 52.909 51.993 1.00 25.50 237 ARG A CA 1
ATOM 1976 C C . ARG A 1 260 ? 43.092 51.428 52.276 1.00 24.84 237 ARG A C 1
ATOM 1977 O O . ARG A 1 260 ? 43.946 51.036 53.079 1.00 25.80 237 ARG A O 1
ATOM 1985 N N . GLY A 1 261 ? 42.315 50.609 51.577 1.00 24.76 238 GLY A N 1
ATOM 1986 C CA . GLY A 1 261 ? 42.498 49.172 51.601 1.00 30.14 238 GLY A CA 1
ATOM 1987 C C . GLY A 1 261 ? 41.790 48.551 50.418 1.00 23.93 238 GLY A C 1
ATOM 1988 O O . GLY A 1 261 ? 41.083 49.244 49.677 1.00 22.96 238 GLY A O 1
ATOM 1989 N N . ARG A 1 262 ? 41.999 47.250 50.224 1.00 24.43 239 ARG A N 1
ATOM 1990 C CA . ARG A 1 262 ? 41.322 46.505 49.169 1.00 29.65 239 ARG A CA 1
ATOM 1991 C C . ARG A 1 262 ? 40.799 45.208 49.729 1.00 25.45 239 ARG A C 1
ATOM 1992 O O . ARG A 1 262 ? 41.442 44.583 50.567 1.00 30.15 239 ARG A O 1
ATOM 2000 N N . VAL A 1 263 ? 39.632 44.802 49.251 1.00 20.57 240 VAL A N 1
ATOM 2001 C CA . VAL A 1 263 ? 39.054 43.519 49.623 1.00 21.22 240 VAL A CA 1
ATOM 2002 C C . VAL A 1 263 ? 38.797 42.695 48.360 1.00 23.00 240 VAL A C 1
ATOM 2003 O O . VAL A 1 263 ? 37.982 43.075 47.513 1.00 23.48 240 VAL A O 1
ATOM 2007 N N . PRO A 1 264 ? 39.489 41.553 48.223 1.00 29.89 241 PRO A N 1
ATOM 2008 C CA . PRO A 1 264 ? 39.301 40.765 47.001 1.00 34.64 241 PRO A CA 1
ATOM 2009 C C . PRO A 1 264 ? 37.882 40.220 46.881 1.00 30.79 241 PRO A C 1
ATOM 2010 O O . PRO A 1 264 ? 37.189 40.016 47.883 1.00 30.06 241 PRO A O 1
ATOM 2014 N N . VAL A 1 265 ? 37.442 40.029 45.644 1.00 25.74 242 VAL A N 1
ATOM 2015 C CA . VAL A 1 265 ? 36.112 39.505 45.370 1.00 31.31 242 VAL A CA 1
ATOM 2016 C C . VAL A 1 265 ? 36.304 38.143 44.724 1.00 37.38 242 VAL A C 1
ATOM 2017 O O . VAL A 1 265 ? 36.843 38.057 43.621 1.00 44.09 242 VAL A O 1
ATOM 2021 N N . PRO A 1 266 ? 35.912 37.067 45.425 1.00 37.86 243 PRO A N 1
ATOM 2022 C CA . PRO A 1 266 ? 36.046 35.735 44.827 1.00 38.07 243 PRO A CA 1
ATOM 2023 C C . PRO A 1 266 ? 35.269 35.631 43.519 1.00 31.48 243 PRO A C 1
ATOM 2024 O O . PRO A 1 266 ? 34.179 36.205 43.402 1.00 28.43 243 PRO A O 1
ATOM 2028 N N . PRO A 1 267 ? 35.829 34.908 42.537 1.00 34.41 244 PRO A N 1
ATOM 2029 C CA . PRO A 1 267 ? 35.188 34.769 41.228 1.00 33.49 244 PRO A CA 1
ATOM 2030 C C . PRO A 1 267 ? 33.832 34.103 41.373 1.00 28.96 244 PRO A C 1
ATOM 2031 O O . PRO A 1 267 ? 33.643 33.274 42.267 1.00 32.43 244 PRO A O 1
ATOM 2035 N N . VAL A 1 268 ? 32.892 34.476 40.515 1.00 27.89 245 VAL A N 1
ATOM 2036 C CA . VAL A 1 268 ? 31.552 33.931 40.590 1.00 27.29 245 VAL A CA 1
ATOM 2037 C C . VAL A 1 268 ? 31.286 33.128 39.327 1.00 31.34 245 VAL A C 1
ATOM 2038 O O . VAL A 1 268 ? 31.226 33.675 38.224 1.00 32.71 245 VAL A O 1
ATOM 2042 N N . ALA A 1 269 ? 31.173 31.815 39.480 1.00 28.39 246 ALA A N 1
ATOM 2043 C CA . ALA A 1 269 ? 30.848 30.970 38.350 1.00 34.14 246 ALA A CA 1
ATOM 2044 C C . ALA A 1 269 ? 29.336 30.907 38.197 1.00 30.19 246 ALA A C 1
ATOM 2045 O O . ALA A 1 269 ? 28.587 31.230 39.129 1.00 31.68 246 ALA A O 1
ATOM 2047 N N . GLN A 1 270 ? 28.907 30.509 37.010 1.00 25.20 247 GLN A N 1
ATOM 2048 C CA . GLN A 1 270 ? 27.496 30.333 36.684 1.00 22.06 247 GLN A CA 1
ATOM 2049 C C . GLN A 1 270 ? 26.682 31.603 36.899 1.00 20.03 247 GLN A C 1
ATOM 2050 O O . GLN A 1 270 ? 25.743 31.643 37.709 1.00 19.65 247 GLN A O 1
ATOM 2056 N N . VAL A 1 271 ? 27.033 32.645 36.149 1.00 17.60 248 VAL A N 1
ATOM 2057 C CA . VAL A 1 271 ? 26.286 33.896 36.194 1.00 18.35 248 VAL A CA 1
ATOM 2058 C C . VAL A 1 271 ? 24.909 33.682 35.568 1.00 15.45 248 VAL A C 1
ATOM 2059 O O . VAL A 1 271 ? 24.801 33.193 34.434 1.00 16.94 248 VAL A O 1
ATOM 2063 N N . VAL A 1 272 ? 23.861 34.049 36.307 1.00 17.00 249 VAL A N 1
ATOM 2064 C CA . VAL A 1 272 ? 22.491 33.912 35.810 1.00 16.00 249 VAL A CA 1
ATOM 2065 C C . VAL A 1 272 ? 21.834 35.267 35.543 1.00 13.99 249 VAL A C 1
ATOM 2066 O O . VAL A 1 272 ? 21.222 35.474 34.488 1.00 17.29 249 VAL A O 1
ATOM 2070 N N . ASP A 1 273 ? 21.967 36.194 36.479 1.00 15.53 250 ASP A N 1
ATOM 2071 C CA . ASP A 1 273 ? 21.305 37.488 36.351 1.00 15.46 250 ASP A CA 1
ATOM 2072 C C . ASP A 1 273 ? 21.984 38.438 37.331 1.00 16.62 250 ASP A C 1
ATOM 2073 O O . ASP A 1 273 ? 22.000 38.206 38.535 1.00 14.88 250 ASP A O 1
ATOM 2078 N N . THR A 1 274 ? 22.565 39.509 36.812 1.00 16.19 251 THR A N 1
ATOM 2079 C CA . THR A 1 274 ? 23.261 40.459 37.665 1.00 16.06 251 THR A CA 1
ATOM 2080 C C . THR A 1 274 ? 22.329 41.505 38.258 1.00 16.27 251 THR A C 1
ATOM 2081 O O . THR A 1 274 ? 22.779 42.369 39.004 1.00 17.18 251 THR A O 1
ATOM 2085 N N . THR A 1 275 ? 21.040 41.443 37.921 1.00 16.17 252 THR A N 1
ATOM 2086 C CA . THR A 1 275 ? 20.072 42.381 38.486 1.00 15.36 252 THR A CA 1
ATOM 2087 C C . THR A 1 275 ? 20.190 42.425 40.006 1.00 14.39 252 THR A C 1
ATOM 2088 O O . THR A 1 275 ? 20.272 41.379 40.651 1.00 17.59 252 THR A O 1
ATOM 2092 N N . ALA A 1 276 ? 20.229 43.639 40.553 1.00 13.91 253 ALA A N 1
ATOM 2093 C CA . ALA A 1 276 ? 20.238 43.863 42.001 1.00 18.25 253 ALA A CA 1
ATOM 2094 C C . ALA A 1 276 ? 21.514 43.393 42.703 1.00 17.04 253 ALA A C 1
ATOM 2095 O O . ALA A 1 276 ? 21.564 43.350 43.939 1.00 17.56 253 ALA A O 1
ATOM 2097 N N . ALA A 1 277 ? 22.551 43.050 41.944 1.00 15.85 254 ALA A N 1
ATOM 2098 C CA . ALA A 1 277 ? 23.841 42.698 42.562 1.00 16.76 254 ALA A CA 1
ATOM 2099 C C . ALA A 1 277 ? 24.341 43.828 43.451 1.00 15.37 254 ALA A C 1
ATOM 2100 O O . ALA A 1 277 ? 24.749 43.587 44.602 1.00 17.16 254 ALA A O 1
ATOM 2102 N N . GLY A 1 278 ? 24.298 45.055 42.935 1.00 15.70 255 GLY A N 1
ATOM 2103 C CA . GLY A 1 278 ? 24.704 46.215 43.712 1.00 17.68 255 GLY A CA 1
ATOM 2104 C C . GLY A 1 278 ? 23.795 46.490 44.898 1.00 15.83 255 GLY A C 1
ATOM 2105 O O . GLY A 1 278 ? 24.285 46.838 45.987 1.00 13.58 255 GLY A O 1
ATOM 2106 N N . ASP A 1 279 ? 22.483 46.335 44.710 1.00 14.98 256 ASP A N 1
ATOM 2107 C CA . ASP A 1 279 ? 21.521 46.572 45.799 1.00 15.54 256 ASP A CA 1
ATOM 2108 C C . ASP A 1 279 ? 21.749 45.602 46.945 1.00 13.61 256 ASP A C 1
ATOM 2109 O O . ASP A 1 279 ? 21.679 45.978 48.125 1.00 15.72 256 ASP A O 1
ATOM 2114 N N . SER A 1 280 ? 22.015 44.344 46.601 1.00 14.77 257 SER A N 1
ATOM 2115 C CA . SER A 1 280 ? 22.253 43.321 47.604 1.00 15.31 257 SER A CA 1
ATOM 2116 C C . SER A 1 280 ? 23.622 43.481 48.267 1.00 16.29 257 SER A C 1
ATOM 2117 O O . SER A 1 280 ? 23.767 43.214 49.463 1.00 15.56 257 SER A O 1
ATOM 2120 N N . PHE A 1 281 ? 24.624 43.922 47.505 1.00 14.64 258 PHE A N 1
ATOM 2121 C CA . PHE A 1 281 ? 25.931 44.231 48.090 1.00 11.08 258 PHE A CA 1
ATOM 2122 C C . PHE A 1 281 ? 25.705 45.280 49.186 1.00 14.28 258 PHE A C 1
ATOM 2123 O O . PHE A 1 281 ? 26.183 45.137 50.324 1.00 14.71 258 PHE A O 1
ATOM 2131 N N . ASN A 1 282 ? 24.948 46.317 48.849 1.00 12.05 259 ASN A N 1
ATOM 2132 C CA . ASN A 1 282 ? 24.709 47.405 49.795 1.00 14.52 259 ASN A CA 1
ATOM 2133 C C . ASN A 1 282 ? 24.012 46.915 51.053 1.00 17.54 259 ASN A C 1
ATOM 2134 O O . ASN A 1 282 ? 24.350 47.342 52.146 1.00 15.82 259 ASN A O 1
ATOM 2139 N N . ALA A 1 283 ? 23.038 46.021 50.895 1.00 13.50 260 ALA A N 1
ATOM 2140 C CA . ALA A 1 283 ? 22.346 45.442 52.039 1.00 16.53 260 ALA A CA 1
ATOM 2141 C C . ALA A 1 283 ? 23.305 44.650 52.916 1.00 17.63 260 ALA A C 1
ATOM 2142 O O . ALA A 1 283 ? 23.275 44.762 54.147 1.00 15.36 260 ALA A O 1
ATOM 2144 N N . GLY A 1 284 ? 24.161 43.846 52.289 1.00 15.30 261 GLY A N 1
ATOM 2145 C CA . GLY A 1 284 ? 25.102 43.035 53.047 1.00 15.19 261 GLY A CA 1
ATOM 2146 C C . GLY A 1 284 ? 26.071 43.907 53.817 1.00 18.23 261 GLY A C 1
ATOM 2147 O O . GLY A 1 284 ? 26.416 43.625 54.975 1.00 18.19 261 GLY A O 1
ATOM 2148 N N . LEU A 1 285 ? 26.516 44.980 53.175 1.00 14.85 262 LEU A N 1
ATOM 2149 C CA . LEU A 1 285 ? 27.433 45.909 53.831 1.00 14.14 262 LEU A CA 1
ATOM 2150 C C . LEU A 1 285 ? 26.762 46.583 55.024 1.00 15.82 262 LEU A C 1
ATOM 2151 O O . LEU A 1 285 ? 27.324 46.607 56.126 1.00 16.31 262 LEU A O 1
ATOM 2156 N N . LEU A 1 286 ? 25.562 47.122 54.814 1.00 15.23 263 LEU A N 1
ATOM 2157 C CA . LEU A 1 286 ? 24.870 47.851 55.882 1.00 13.68 263 LEU A CA 1
ATOM 2158 C C . LEU A 1 286 ? 24.439 46.939 57.026 1.00 17.24 263 LEU A C 1
ATOM 2159 O O . LEU A 1 286 ? 24.440 47.355 58.191 1.00 16.86 263 LEU A O 1
ATOM 2164 N N . ASP A 1 287 ? 24.059 45.704 56.705 1.00 15.24 264 ASP A N 1
ATOM 2165 C CA . ASP A 1 287 ? 23.716 44.744 57.743 1.00 14.06 264 ASP A CA 1
ATOM 2166 C C . ASP A 1 287 ? 24.916 44.534 58.664 1.00 18.02 264 ASP A C 1
ATOM 2167 O O . ASP A 1 287 ? 24.791 44.545 59.889 1.00 18.73 264 ASP A O 1
ATOM 2172 N N . SER A 1 288 ? 26.088 44.366 58.060 1.00 16.11 265 SER A N 1
ATOM 2173 C CA . SER A 1 288 ? 27.304 44.094 58.816 1.00 15.16 265 SER A CA 1
ATOM 2174 C C . SER A 1 288 ? 27.760 45.333 59.587 1.00 19.40 265 SER A C 1
ATOM 2175 O O . SER A 1 288 ? 28.208 45.224 60.733 1.00 20.49 265 SER A O 1
ATOM 2178 N N . VAL A 1 289 ? 27.626 46.509 58.979 1.00 15.40 266 VAL A N 1
ATOM 2179 C CA . VAL A 1 289 ? 27.961 47.758 59.677 1.00 18.05 266 VAL A CA 1
ATOM 2180 C C . VAL A 1 289 ? 27.071 47.965 60.908 1.00 17.32 266 VAL A C 1
ATOM 2181 O O . VAL A 1 289 ? 27.556 48.353 61.974 1.00 17.29 266 VAL A O 1
ATOM 2185 N N A LEU A 1 290 ? 25.774 47.696 60.780 0.58 17.10 267 LEU A N 1
ATOM 2186 N N B LEU A 1 290 ? 25.782 47.678 60.756 0.42 16.86 267 LEU A N 1
ATOM 2187 C CA A LEU A 1 290 ? 24.870 47.853 61.924 0.58 19.19 267 LEU A CA 1
ATOM 2188 C CA B LEU A 1 290 ? 24.835 47.838 61.855 0.42 19.66 267 LEU A CA 1
ATOM 2189 C C A LEU A 1 290 ? 25.201 46.886 63.034 0.58 22.83 267 LEU A C 1
ATOM 2190 C C B LEU A 1 290 ? 25.134 46.868 62.994 0.42 21.47 267 LEU A C 1
ATOM 2191 O O A LEU A 1 290 ? 24.949 47.163 64.212 0.58 23.05 267 LEU A O 1
ATOM 2192 O O B LEU A 1 290 ? 24.823 47.147 64.157 0.42 21.87 267 LEU A O 1
ATOM 2201 N N . ALA A 1 291 ? 25.747 45.736 62.656 1.00 20.19 268 ALA A N 1
ATOM 2202 C CA . ALA A 1 291 ? 26.118 44.720 63.632 1.00 20.41 268 ALA A CA 1
ATOM 2203 C C . ALA A 1 291 ? 27.451 45.049 64.295 1.00 20.82 268 ALA A C 1
ATOM 2204 O O . ALA A 1 291 ? 27.951 44.273 65.102 1.00 22.54 268 ALA A O 1
ATOM 2206 N N . GLY A 1 292 ? 28.029 46.192 63.933 1.00 16.82 269 GLY A N 1
ATOM 2207 C CA . GLY A 1 292 ? 29.257 46.658 64.556 1.00 15.72 269 GLY A CA 1
ATOM 2208 C C . GLY A 1 292 ? 30.502 45.931 64.088 1.00 19.54 269 GLY A C 1
ATOM 2209 O O . GLY A 1 292 ? 31.503 45.874 64.801 1.00 20.91 269 GLY A O 1
ATOM 2210 N N . GLN A 1 293 ? 30.452 45.373 62.881 1.00 19.90 270 GLN A N 1
ATOM 2211 C CA . GLN A 1 293 ? 31.625 44.686 62.339 1.00 19.42 270 GLN A CA 1
ATOM 2212 C C . GLN A 1 293 ? 32.553 45.671 61.637 1.00 15.12 270 GLN A C 1
ATOM 2213 O O . GLN A 1 293 ? 32.106 46.677 61.112 1.00 18.27 270 GLN A O 1
ATOM 2219 N N . PRO A 1 294 ? 33.864 45.382 61.629 1.00 19.96 271 PRO A N 1
ATOM 2220 C CA . PRO A 1 294 ? 34.807 46.279 60.947 1.00 18.76 271 PRO A CA 1
ATOM 2221 C C . PRO A 1 294 ? 34.483 46.418 59.456 1.00 20.05 271 PRO A C 1
ATOM 2222 O O . PRO A 1 294 ? 33.903 45.503 58.872 1.00 21.66 271 PRO A O 1
ATOM 2226 N N . LEU A 1 295 ? 34.842 47.551 58.861 1.00 1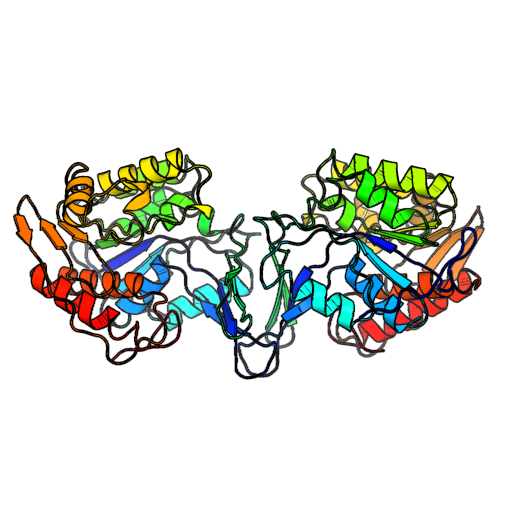7.54 272 LEU A N 1
ATOM 2227 C CA . LEU A 1 295 ? 34.492 47.811 57.459 1.00 17.29 272 LEU A CA 1
ATOM 2228 C C . LEU A 1 295 ? 34.941 46.704 56.505 1.00 17.39 272 LEU A C 1
ATOM 2229 O O . LEU A 1 295 ? 34.190 46.313 55.596 1.00 18.24 272 LEU A O 1
ATOM 2234 N N . GLU A 1 296 ? 36.149 46.191 56.712 1.00 19.72 273 GLU A N 1
ATOM 2235 C CA . GLU A 1 296 ? 36.677 45.130 55.855 1.00 21.91 273 GLU A CA 1
ATOM 2236 C C . GLU A 1 296 ? 35.826 43.870 55.931 1.00 24.22 273 GLU A C 1
ATOM 2237 O O . GLU A 1 296 ? 35.631 43.185 54.938 1.00 21.90 273 GLU A O 1
ATOM 2243 N N . THR A 1 297 ? 35.342 43.550 57.126 1.00 17.11 274 THR A N 1
ATOM 2244 C CA . THR A 1 297 ? 34.487 42.381 57.313 1.00 16.11 274 THR A CA 1
ATOM 2245 C C . THR A 1 297 ? 33.148 42.587 56.614 1.00 16.81 274 THR A C 1
ATOM 2246 O O . THR A 1 297 ? 32.595 41.663 55.984 1.00 20.31 274 THR A O 1
ATOM 2250 N N . ALA A 1 298 ? 32.628 43.807 56.732 1.00 17.60 275 ALA A N 1
ATOM 2251 C CA . ALA A 1 298 ? 31.367 44.181 56.104 1.00 14.68 275 ALA A CA 1
ATOM 2252 C C . ALA A 1 298 ? 31.475 44.106 54.592 1.00 19.05 275 ALA A C 1
ATOM 2253 O O . ALA A 1 298 ? 30.547 43.652 53.923 1.00 17.17 275 ALA A O 1
ATOM 2255 N N . ILE A 1 299 ? 32.605 44.552 54.050 1.00 17.30 276 ILE A N 1
ATOM 2256 C CA . ILE A 1 299 ? 32.800 44.494 52.600 1.00 17.13 276 ILE A CA 1
ATOM 2257 C C . ILE A 1 299 ? 32.840 43.047 52.113 1.00 17.16 276 ILE A C 1
ATOM 2258 O O . ILE A 1 299 ? 32.245 42.721 51.094 1.00 16.64 276 ILE A O 1
ATOM 2263 N N . ALA A 1 300 ? 33.529 42.175 52.841 1.00 18.77 277 ALA A N 1
ATOM 2264 C CA . ALA A 1 300 ? 33.572 40.760 52.474 1.00 18.17 277 ALA A CA 1
ATOM 2265 C C . ALA A 1 300 ? 32.174 40.141 52.486 1.00 19.44 277 ALA A C 1
ATOM 2266 O O . ALA A 1 300 ? 31.831 39.336 51.614 1.00 19.88 277 ALA A O 1
ATOM 2268 N N . ALA A 1 301 ? 31.364 40.519 53.470 1.00 18.27 278 ALA A N 1
ATOM 2269 C CA . ALA A 1 301 ? 30.020 39.963 53.584 1.00 16.12 278 ALA A CA 1
ATOM 2270 C C . ALA A 1 301 ? 29.166 40.439 52.419 1.00 15.85 278 ALA A C 1
ATOM 2271 O O . ALA A 1 301 ? 28.362 39.670 51.871 1.00 19.70 278 ALA A O 1
ATOM 2273 N N . ALA A 1 302 ? 29.348 41.709 52.057 1.00 15.79 279 ALA A N 1
ATOM 2274 C CA . ALA A 1 302 ? 28.637 42.340 50.957 1.00 14.37 279 ALA A CA 1
ATOM 2275 C C . ALA A 1 302 ? 28.938 41.629 49.646 1.00 15.80 279 ALA A C 1
ATOM 2276 O O . ALA A 1 302 ? 28.035 41.342 48.865 1.00 15.87 279 ALA A O 1
ATOM 2278 N N . ALA A 1 303 ? 30.210 41.345 49.412 1.00 15.97 280 ALA A N 1
ATOM 2279 C CA . ALA A 1 303 ? 30.617 40.673 48.178 1.00 15.31 280 ALA A CA 1
ATOM 2280 C C . ALA A 1 303 ? 30.069 39.255 48.121 1.00 17.02 280 ALA A C 1
ATOM 2281 O O . ALA A 1 303 ? 29.680 38.764 47.052 1.00 18.69 280 ALA A O 1
ATOM 2283 N N . ALA A 1 304 ? 30.039 38.592 49.270 1.00 18.06 281 ALA A N 1
ATOM 2284 C CA . ALA A 1 304 ? 29.532 37.226 49.336 1.00 17.77 281 ALA A CA 1
ATOM 2285 C C . ALA A 1 304 ? 28.051 37.150 48.981 1.00 21.86 281 ALA A C 1
ATOM 2286 O O . ALA A 1 304 ? 27.628 36.257 48.247 1.00 20.57 281 ALA A O 1
ATOM 2288 N N . LEU A 1 305 ? 27.264 38.085 49.501 1.00 17.14 282 LEU A N 1
ATOM 2289 C CA . LEU A 1 305 ? 25.837 38.128 49.182 1.00 15.15 282 LEU A CA 1
ATOM 2290 C C . LEU A 1 305 ? 25.606 38.468 47.709 1.00 17.11 282 LEU A C 1
ATOM 2291 O O . LEU A 1 305 ? 24.790 37.833 47.026 1.00 16.54 282 LEU A O 1
ATOM 2296 N N . ALA A 1 306 ? 26.320 39.475 47.221 1.00 14.53 283 ALA A N 1
ATOM 2297 C CA . ALA A 1 306 ? 26.176 39.884 45.827 1.00 13.22 283 ALA A CA 1
ATOM 2298 C C . ALA A 1 306 ? 26.484 38.733 44.877 1.00 15.34 283 ALA A C 1
ATOM 2299 O O . ALA A 1 306 ? 25.832 38.589 43.833 1.00 17.27 283 ALA A O 1
ATOM 2301 N N . GLY A 1 307 ? 27.473 37.914 45.219 1.00 15.10 284 GLY A N 1
ATOM 2302 C CA . GLY A 1 307 ? 27.831 36.809 44.337 1.00 16.52 284 GLY A CA 1
ATOM 2303 C C . GLY A 1 307 ? 26.685 35.820 44.227 1.00 22.86 284 GLY A C 1
ATOM 2304 O O . GLY A 1 307 ? 26.393 35.304 43.147 1.00 19.97 284 GLY A O 1
ATOM 2305 N N . GLN A 1 308 ? 26.014 35.564 45.345 1.00 18.64 285 GLN A N 1
ATOM 2306 C CA . GLN A 1 308 ? 24.873 34.650 45.324 1.00 19.72 285 GLN A CA 1
ATOM 2307 C C . GLN A 1 308 ? 23.686 35.225 44.555 1.00 21.22 285 GLN A C 1
ATOM 2308 O O . GLN A 1 308 ? 22.915 34.486 43.920 1.00 17.73 285 GLN A O 1
ATOM 2314 N N . VAL A 1 309 ? 23.532 36.541 44.612 1.00 15.96 286 VAL A N 1
ATOM 2315 C CA . VAL A 1 309 ? 22.483 37.193 43.821 1.00 13.20 286 VAL A CA 1
ATOM 2316 C C . VAL A 1 309 ? 22.798 37.116 42.322 1.00 16.77 286 VAL A C 1
ATOM 2317 O O . VAL A 1 309 ? 21.903 36.882 41.516 1.00 16.75 286 VAL A O 1
ATOM 2321 N N . VAL A 1 310 ? 24.069 37.259 41.952 1.00 15.23 287 VAL A N 1
ATOM 2322 C CA . VAL A 1 310 ? 24.465 37.114 40.546 1.00 13.59 287 VAL A CA 1
ATOM 2323 C C . VAL A 1 310 ? 24.173 35.701 40.039 1.00 14.43 287 VAL A C 1
ATOM 2324 O O . VAL A 1 310 ? 23.826 35.498 38.859 1.00 16.17 287 VAL A O 1
ATOM 2328 N N . GLN A 1 311 ? 24.298 34.723 40.930 1.00 15.64 288 GLN A N 1
ATOM 2329 C CA . GLN A 1 311 ? 24.016 33.328 40.595 1.00 16.33 288 GLN A CA 1
ATOM 2330 C C . GLN A 1 311 ? 22.516 33.017 40.538 1.00 17.92 288 GLN A C 1
ATOM 2331 O O . GLN A 1 311 ? 22.121 31.947 40.076 1.00 18.50 288 GLN A O 1
ATOM 2337 N N . GLY A 1 312 ? 21.688 33.963 40.980 1.00 17.99 289 GLY A N 1
ATOM 2338 C CA . GLY A 1 312 ? 20.247 33.759 41.026 1.00 17.94 289 GLY A CA 1
ATOM 2339 C C . GLY A 1 312 ? 19.480 34.652 40.065 1.00 17.30 289 GLY A C 1
ATOM 2340 O O . GLY A 1 312 ? 20.025 35.624 39.535 1.00 17.43 289 GLY A O 1
ATOM 2341 N N . LYS A 1 313 ? 18.215 34.317 39.844 1.00 16.68 290 LYS A N 1
ATOM 2342 C CA . LYS A 1 313 ? 17.379 35.002 38.857 1.00 17.31 290 LYS A CA 1
ATOM 2343 C C . LYS A 1 313 ? 16.500 36.041 39.525 1.00 18.28 290 LYS A C 1
ATOM 2344 O O . LYS A 1 313 ? 15.804 35.732 40.496 1.00 19.12 290 LYS A O 1
ATOM 2350 N N . GLY A 1 314 ? 16.508 37.264 38.993 1.00 15.30 291 GLY A N 1
ATOM 2351 C CA . GLY A 1 314 ? 15.568 38.280 39.446 1.00 17.16 291 GLY A CA 1
ATOM 2352 C C . GLY A 1 314 ? 16.119 39.237 40.482 1.00 16.91 291 GLY A C 1
ATOM 2353 O O . GLY A 1 314 ? 17.174 38.993 41.074 1.00 17.23 291 GLY A O 1
ATOM 2354 N N . ALA A 1 315 ? 15.395 40.328 40.719 1.00 16.77 292 ALA A N 1
ATOM 2355 C CA . ALA A 1 315 ? 15.858 41.335 41.673 1.00 15.57 292 ALA A CA 1
ATOM 2356 C C . ALA A 1 315 ? 15.928 40.778 43.091 1.00 17.53 292 ALA A C 1
ATOM 2357 O O . ALA A 1 315 ? 16.858 41.074 43.825 1.00 18.10 292 ALA A O 1
ATOM 2359 N N . LEU A 1 316 ? 14.954 39.954 43.466 1.00 15.37 293 LEU A N 1
ATOM 2360 C CA . LEU A 1 316 ? 14.881 39.464 44.841 1.00 14.99 293 LEU A CA 1
ATOM 2361 C C . LEU A 1 316 ? 15.227 37.977 44.890 1.00 16.57 293 LEU A C 1
ATOM 2362 O O . LEU A 1 316 ? 14.371 37.111 44.640 1.00 19.22 293 LEU A O 1
ATOM 2367 N N . VAL A 1 317 ? 16.490 37.678 45.194 1.00 14.81 294 VAL A N 1
ATOM 2368 C CA . VAL A 1 317 ? 16.945 36.293 45.224 1.00 15.15 294 VAL A CA 1
ATOM 2369 C C . VAL A 1 317 ? 16.949 35.771 46.648 1.00 17.74 294 VAL A C 1
ATOM 2370 O O . VAL A 1 317 ? 17.516 36.388 47.550 1.00 20.93 294 VAL A O 1
ATOM 2374 N N . GLU A 1 318 ? 16.301 34.626 46.842 1.00 26.45 295 GLU A N 1
ATOM 2375 C CA . GLU A 1 318 ? 16.316 33.980 48.141 1.00 32.06 295 GLU A CA 1
ATOM 2376 C C . GLU A 1 318 ? 17.630 33.243 48.364 1.00 29.48 295 GLU A C 1
ATOM 2377 O O . GLU A 1 318 ? 17.851 32.137 47.866 1.00 36.29 295 GLU A O 1
ATOM 2383 N N . VAL A 1 319 ? 18.503 33.907 49.111 1.00 34.64 296 VAL A N 1
ATOM 2384 C CA . VAL A 1 319 ? 19.839 33.427 49.410 1.00 44.45 296 VAL A CA 1
ATOM 2385 C C . VAL A 1 319 ? 19.854 32.756 50.780 1.00 47.70 296 VAL A C 1
ATOM 2386 O O . VAL A 1 319 ? 20.374 31.652 50.939 1.00 57.54 296 VAL A O 1
ATOM 2390 N N . GLY B 1 10 ? 3.431 38.379 4.933 1.00 57.45 -13 GLY B N 1
ATOM 2391 C CA . GLY B 1 10 ? 2.664 38.909 6.045 1.00 48.76 -13 GLY B CA 1
ATOM 2392 C C . GLY B 1 10 ? 1.199 39.069 5.684 1.00 40.72 -13 GLY B C 1
ATOM 2393 O O . GLY B 1 10 ? 0.573 38.142 5.168 1.00 42.13 -13 GLY B O 1
ATOM 2394 N N . VAL B 1 11 ? 0.650 40.248 5.958 1.00 28.41 -12 VAL B N 1
ATOM 2395 C CA . VAL B 1 11 ? -0.740 40.543 5.637 1.00 23.38 -12 VAL B CA 1
ATOM 2396 C C . VAL B 1 11 ? -0.855 40.832 4.145 1.00 23.24 -12 VAL B C 1
ATOM 2397 O O . VAL B 1 11 ? -0.076 41.624 3.605 1.00 25.51 -12 VAL B O 1
ATOM 2401 N N . ASP B 1 12 ? -1.822 40.191 3.489 1.00 20.60 -11 ASP B N 1
ATOM 2402 C CA . ASP B 1 12 ? -2.071 40.392 2.054 1.00 20.44 -11 ASP B CA 1
ATOM 2403 C C . ASP B 1 12 ? -2.682 41.767 1.830 1.00 26.15 -11 ASP B C 1
ATOM 2404 O O . ASP B 1 12 ? -3.718 42.093 2.413 1.00 24.24 -11 ASP B O 1
ATOM 2409 N N . LEU B 1 13 ? -2.039 42.579 0.998 1.00 24.85 -10 LEU B N 1
ATOM 2410 C CA . LEU B 1 13 ? -2.514 43.941 0.763 1.00 20.17 -10 LEU B CA 1
ATOM 2411 C C . LEU B 1 13 ? -3.199 44.046 -0.593 1.00 20.08 -10 LEU B C 1
ATOM 2412 O O . LEU B 1 13 ? -3.679 45.115 -0.977 1.00 24.14 -10 LEU B O 1
ATOM 2417 N N . GLY B 1 14 ? -3.253 42.929 -1.312 1.00 22.62 -9 GLY B N 1
ATOM 2418 C CA . GLY B 1 14 ? -3.910 42.904 -2.605 1.00 20.46 -9 GLY B CA 1
ATOM 2419 C C . GLY B 1 14 ? -3.149 43.670 -3.667 1.00 21.91 -9 GLY B C 1
ATOM 2420 O O . GLY B 1 14 ? -1.939 43.860 -3.568 1.00 22.47 -9 GLY B O 1
ATOM 2421 N N . THR B 1 15 ? -3.861 44.104 -4.699 1.00 20.17 -8 THR B N 1
ATOM 2422 C CA . THR B 1 15 ? -3.236 44.825 -5.801 1.00 22.83 -8 THR B CA 1
ATOM 2423 C C . THR B 1 15 ? -3.963 46.142 -5.994 1.00 21.41 -8 THR B C 1
ATOM 2424 O O . THR B 1 15 ? -4.958 46.408 -5.319 1.00 18.50 -8 THR B O 1
ATOM 2428 N N . GLU B 1 16 ? -3.457 46.971 -6.902 1.00 19.14 -7 GLU B N 1
ATOM 2429 C CA . GLU B 1 16 ? -4.121 48.226 -7.236 1.00 17.55 -7 GLU B CA 1
ATOM 2430 C C . GLU B 1 16 ? -3.761 48.655 -8.650 1.00 16.89 -7 GLU B C 1
ATOM 2431 O O . GLU B 1 16 ? -2.778 48.176 -9.233 1.00 22.09 -7 GLU B O 1
ATOM 2437 N N . ASN B 1 17 ? -4.591 49.522 -9.220 1.00 16.72 -6 ASN B N 1
ATOM 2438 C CA . ASN B 1 17 ? -4.203 50.323 -10.371 1.00 17.69 -6 ASN B CA 1
ATOM 2439 C C . ASN B 1 17 ? -4.382 51.783 -9.943 1.00 22.71 -6 ASN B C 1
ATOM 2440 O O . ASN B 1 17 ? -4.550 52.059 -8.753 1.00 21.71 -6 ASN B O 1
ATOM 2445 N N . LEU B 1 18 ? -4.348 52.723 -10.878 1.00 19.52 -5 LEU B N 1
ATOM 2446 C CA . LEU B 1 18 ? -4.471 54.132 -10.495 1.00 19.36 -5 LEU B CA 1
ATOM 2447 C C . LEU B 1 18 ? -5.824 54.482 -9.891 1.00 19.60 -5 LEU B C 1
ATOM 2448 O O . LEU B 1 18 ? -5.946 55.466 -9.154 1.00 20.33 -5 LEU B O 1
ATOM 2453 N N . TYR B 1 19 ? -6.835 53.678 -10.208 1.00 19.25 -4 TYR B N 1
ATOM 2454 C CA . TYR B 1 19 ? -8.227 54.056 -9.987 1.00 17.06 -4 TYR B CA 1
ATOM 2455 C C . TYR B 1 19 ? -8.875 53.277 -8.853 1.00 20.07 -4 TYR B C 1
ATOM 2456 O O . TYR B 1 19 ? -9.653 53.832 -8.078 1.00 21.84 -4 TYR B O 1
ATOM 2465 N N . PHE B 1 20 ? -8.549 51.991 -8.747 1.00 18.67 -3 PHE B N 1
ATOM 2466 C CA . PHE B 1 20 ? -9.174 51.140 -7.737 1.00 17.37 -3 PHE B CA 1
ATOM 2467 C C . PHE B 1 20 ? -8.168 50.200 -7.105 1.00 17.84 -3 PHE B C 1
ATOM 2468 O O . PHE B 1 20 ? -7.139 49.885 -7.700 1.00 18.79 -3 PHE B O 1
ATOM 2476 N N . GLN B 1 21 ? -8.455 49.777 -5.879 1.00 17.00 -2 GLN B N 1
ATOM 2477 C CA . GLN B 1 21 ? -7.653 48.749 -5.227 1.00 17.27 -2 GLN B CA 1
ATOM 2478 C C . GLN B 1 21 ? -8.481 47.471 -5.200 1.00 16.83 -2 GLN B C 1
ATOM 2479 O O . GLN B 1 21 ? -9.718 47.524 -5.206 1.00 18.61 -2 GLN B O 1
ATOM 2485 N N . SER B 1 22 ? -7.824 46.314 -5.192 1.00 17.80 -1 SER B N 1
ATOM 2486 C CA . SER B 1 22 ? -8.565 45.049 -5.185 1.00 18.40 -1 SER B CA 1
ATOM 2487 C C . SER B 1 22 ? -9.285 44.810 -3.853 1.00 18.76 -1 SER B C 1
ATOM 2488 O O . SER B 1 22 ? -10.241 44.039 -3.784 1.00 21.52 -1 SER B O 1
ATOM 2491 N N . MET B 1 23 ? -8.824 45.468 -2.792 1.00 19.98 0 MET B N 1
ATOM 2492 C CA . MET B 1 23 ? -9.468 45.339 -1.487 1.00 17.21 0 MET B CA 1
ATOM 2493 C C . MET B 1 23 ? -10.092 46.651 -1.051 1.00 19.13 0 MET B C 1
ATOM 2494 O O . MET B 1 23 ? -9.518 47.716 -1.276 1.00 17.65 0 MET B O 1
ATOM 2499 N N A MET B 1 24 ? -11.275 46.581 -0.445 0.63 20.71 1 MET B N 1
ATOM 2500 N N B MET B 1 24 ? -11.265 46.567 -0.425 0.37 20.98 1 MET B N 1
ATOM 2501 C CA A MET B 1 24 ? -11.813 47.729 0.275 0.63 20.41 1 MET B CA 1
ATOM 2502 C CA B MET B 1 24 ? -11.816 47.683 0.336 0.37 20.94 1 MET B CA 1
ATOM 2503 C C A MET B 1 24 ? -10.837 48.029 1.406 0.63 18.59 1 MET B C 1
ATOM 2504 C C B MET B 1 24 ? -10.796 48.025 1.406 0.37 18.97 1 MET B C 1
ATOM 2505 O O A MET B 1 24 ? -10.281 47.113 2.005 0.63 20.23 1 MET B O 1
ATOM 2506 O O B MET B 1 24 ? -10.170 47.131 1.971 0.37 21.67 1 MET B O 1
ATOM 2515 N N . HIS B 1 25 ? -10.635 49.310 1.694 1.00 17.89 2 HIS B N 1
ATOM 2516 C CA . HIS B 1 25 ? -9.540 49.748 2.547 1.00 18.72 2 HIS B CA 1
ATOM 2517 C C . HIS B 1 25 ? -10.046 50.644 3.672 1.00 15.28 2 HIS B C 1
ATOM 2518 O O . HIS B 1 25 ? -10.569 51.734 3.415 1.00 18.62 2 HIS B O 1
ATOM 2525 N N . ILE B 1 26 ? -9.896 50.181 4.917 1.00 16.16 3 ILE B N 1
ATOM 2526 C CA . ILE B 1 26 ? -10.243 50.985 6.083 1.00 15.37 3 ILE B CA 1
ATOM 2527 C C . ILE B 1 26 ? -8.964 51.265 6.857 1.00 14.85 3 ILE B C 1
ATOM 2528 O O . ILE B 1 26 ? -8.180 50.354 7.099 1.00 17.86 3 ILE B O 1
ATOM 2533 N N . LEU B 1 27 ? -8.745 52.529 7.209 1.00 15.95 4 LEU B N 1
ATOM 2534 C CA . LEU B 1 27 ? -7.616 52.928 8.041 1.00 16.05 4 LEU B CA 1
ATOM 2535 C C . LEU B 1 27 ? -8.122 53.346 9.412 1.00 14.65 4 LEU B C 1
ATOM 2536 O O . LEU B 1 27 ? -9.034 54.171 9.510 1.00 16.92 4 LEU B O 1
ATOM 2541 N N . SER B 1 28 ? -7.527 52.784 10.462 1.00 14.14 5 SER B N 1
ATOM 2542 C CA . SER B 1 28 ? -7.835 53.183 11.833 1.00 15.24 5 SER B CA 1
ATOM 2543 C C . SER B 1 28 ? -6.598 53.862 12.402 1.00 16.50 5 SER B C 1
ATOM 2544 O O . SER B 1 28 ? -5.485 53.354 12.241 1.00 17.54 5 SER B O 1
ATOM 2547 N N . ILE B 1 29 ? -6.786 55.024 13.033 1.00 15.55 6 ILE B N 1
ATOM 2548 C CA . ILE B 1 29 ? -5.665 55.816 13.546 1.00 13.35 6 ILE B CA 1
ATOM 2549 C C . ILE B 1 29 ? -5.807 55.999 15.048 1.00 14.12 6 ILE B C 1
ATOM 2550 O O . ILE B 1 29 ? -6.844 56.471 15.542 1.00 15.89 6 ILE B O 1
ATOM 2555 N N . GLY B 1 30 ? -4.771 55.643 15.793 1.00 14.00 7 GLY B N 1
ATOM 2556 C CA . GLY B 1 30 ? -4.846 55.828 17.221 1.00 13.17 7 GLY B CA 1
ATOM 2557 C C . GLY B 1 30 ? -3.743 55.116 17.958 1.00 16.29 7 GLY B C 1
ATOM 2558 O O . GLY B 1 30 ? -2.677 54.862 17.401 1.00 15.78 7 GLY B O 1
ATOM 2559 N N . GLU B 1 31 ? -4.002 54.801 19.218 1.00 13.87 8 GLU B N 1
ATOM 2560 C CA . GLU B 1 31 ? -3.010 54.123 20.041 1.00 12.68 8 GLU B CA 1
ATOM 2561 C C . GLU B 1 31 ? -3.404 52.688 20.364 1.00 13.28 8 GLU B C 1
ATOM 2562 O O . GLU B 1 31 ? -4.475 52.439 20.942 1.00 14.61 8 GLU B O 1
ATOM 2568 N N . CYS B 1 32 ? -2.528 51.753 20.002 1.00 12.80 9 CYS B N 1
ATOM 2569 C CA . CYS B 1 32 ? -2.629 50.374 20.463 1.00 14.29 9 CYS B CA 1
ATOM 2570 C C . CYS B 1 32 ? -1.857 50.239 21.771 1.00 18.42 9 CYS B C 1
ATOM 2571 O O . CYS B 1 32 ? -0.731 50.718 21.888 1.00 15.92 9 CYS B O 1
ATOM 2574 N N . MET B 1 33 ? -2.473 49.614 22.765 1.00 15.73 10 MET B N 1
ATOM 2575 C CA . MET B 1 33 ? -1.862 49.487 24.078 1.00 14.00 10 MET B CA 1
ATOM 2576 C C . MET B 1 33 ? -1.453 48.056 24.352 1.00 15.80 10 MET B C 1
ATOM 2577 O O . MET B 1 33 ? -2.188 47.129 24.031 1.00 17.77 10 MET B O 1
ATOM 2582 N N . ALA B 1 34 ? -0.293 47.870 24.985 1.00 14.75 11 ALA B N 1
ATOM 2583 C CA . ALA B 1 34 ? -0.002 46.586 25.612 1.00 15.91 11 ALA B CA 1
ATOM 2584 C C . ALA B 1 34 ? -0.979 46.411 26.767 1.00 17.30 11 ALA B C 1
ATOM 2585 O O . ALA B 1 34 ? -1.313 47.370 27.456 1.00 15.76 11 ALA B O 1
ATOM 2587 N N . GLU B 1 35 ? -1.430 45.188 26.992 1.00 14.33 12 GLU B N 1
ATOM 2588 C CA . GLU B 1 35 ? -2.440 44.950 28.011 1.00 20.69 12 GLU B CA 1
ATOM 2589 C C . GLU B 1 35 ? -2.091 43.675 28.763 1.00 14.80 12 GLU B C 1
ATOM 2590 O O . GLU B 1 35 ? -1.754 42.665 28.146 1.00 16.73 12 GLU B O 1
ATOM 2596 N N . LEU B 1 36 ? -2.128 43.725 30.093 1.00 13.01 13 LEU B N 1
ATOM 2597 C CA . LEU B 1 36 ? -1.980 42.512 30.881 1.00 16.03 13 LEU B CA 1
ATOM 2598 C C . LEU B 1 36 ? -3.215 42.274 31.730 1.00 18.45 13 LEU B C 1
ATOM 2599 O O . LEU B 1 36 ? -3.717 43.188 32.398 1.00 17.15 13 LEU B O 1
ATOM 2604 N N . ALA B 1 37 ? -3.709 41.041 31.680 1.00 16.32 14 ALA B N 1
ATOM 2605 C CA . ALA B 1 37 ? -4.924 40.676 32.396 1.00 16.60 14 ALA B CA 1
ATOM 2606 C C . ALA B 1 37 ? -4.682 39.384 33.169 1.00 17.77 14 ALA B C 1
ATOM 2607 O O . ALA B 1 37 ? -3.840 38.577 32.774 1.00 18.76 14 ALA B O 1
ATOM 2609 N N . PRO B 1 38 ? -5.417 39.177 34.273 1.00 20.12 15 PRO B N 1
ATOM 2610 C CA . PRO B 1 38 ? -5.187 38.000 35.117 1.00 17.36 15 PRO B CA 1
ATOM 2611 C C . PRO B 1 38 ? -5.221 36.693 34.352 1.00 18.50 15 PRO B C 1
ATOM 2612 O O . PRO B 1 38 ? -6.094 36.482 33.511 1.00 20.99 15 PRO B O 1
ATOM 2616 N N . ALA B 1 39 ? -4.252 35.835 34.640 1.00 16.78 16 ALA B N 1
ATOM 2617 C CA . ALA B 1 39 ? -4.155 34.536 33.993 1.00 18.95 16 ALA B CA 1
ATOM 2618 C C . ALA B 1 39 ? -4.546 33.467 35.000 1.00 18.95 16 ALA B C 1
ATOM 2619 O O . ALA B 1 39 ? -5.111 33.773 36.048 1.00 25.21 16 ALA B O 1
ATOM 2621 N N . ASP B 1 40 ? -4.228 32.212 34.700 1.00 21.93 17 ASP B N 1
ATOM 2622 C CA . ASP B 1 40 ? -4.719 31.110 35.522 1.00 23.53 17 ASP B CA 1
ATOM 2623 C C . ASP B 1 40 ? -4.100 31.008 36.922 1.00 24.39 17 ASP B C 1
ATOM 2624 O O . ASP B 1 40 ? -4.814 30.786 37.898 1.00 33.60 17 ASP B O 1
ATOM 2629 N N . LEU B 1 41 ? -2.788 31.188 37.033 1.00 20.69 18 LEU B N 1
ATOM 2630 C CA . LEU B 1 41 ? -2.135 31.117 38.341 1.00 21.36 18 LEU B CA 1
ATOM 2631 C C . LEU B 1 41 ? -2.147 32.471 39.041 1.00 24.37 18 LEU B C 1
ATOM 2632 O O . LEU B 1 41 ? -1.956 33.506 38.396 1.00 21.43 18 LEU B O 1
ATOM 2637 N N . PRO B 1 42 ? -2.378 32.469 40.363 1.00 22.78 19 PRO B N 1
ATOM 2638 C CA . PRO B 1 42 ? -2.416 33.697 41.165 1.00 21.20 19 PRO B CA 1
ATOM 2639 C C . PRO B 1 42 ? -1.168 34.535 40.953 1.00 25.62 19 PRO B C 1
ATOM 2640 O O . PRO B 1 42 ? -0.060 33.987 40.920 1.00 26.89 19 PRO B O 1
ATOM 2644 N N . GLY B 1 43 ? -1.346 35.841 40.792 1.00 22.37 20 GLY B N 1
ATOM 2645 C CA . GLY B 1 43 ? -0.211 36.738 40.672 1.00 20.62 20 GLY B CA 1
ATOM 2646 C C . GLY B 1 43 ? 0.374 36.780 39.277 1.00 19.02 20 GLY B C 1
ATOM 2647 O O . GLY B 1 43 ? 1.357 37.484 39.044 1.00 19.24 20 GLY B O 1
ATOM 2648 N N . THR B 1 44 ? -0.231 36.049 38.340 1.00 19.16 21 THR B N 1
ATOM 2649 C CA . THR B 1 44 ? 0.259 36.058 36.964 1.00 15.93 21 THR B CA 1
ATOM 2650 C C . THR B 1 44 ? -0.729 36.681 35.996 1.00 18.54 21 THR B C 1
ATOM 2651 O O . THR B 1 44 ? -1.945 36.694 36.250 1.00 16.87 21 THR B O 1
ATOM 2655 N N . TYR B 1 45 ? -0.189 37.210 34.897 1.00 17.62 22 TYR B N 1
ATOM 2656 C CA . TYR B 1 45 ? -0.944 38.017 33.940 1.00 18.16 22 TYR B CA 1
ATOM 2657 C C . TYR B 1 45 ? -0.558 37.674 32.505 1.00 20.58 22 TYR B C 1
ATOM 2658 O O . TYR B 1 45 ? 0.610 37.417 32.212 1.00 20.36 22 TYR B O 1
ATOM 2667 N N . ARG B 1 46 ? -1.543 37.660 31.612 1.00 16.70 23 ARG B N 1
ATOM 2668 C CA . ARG B 1 46 ? -1.303 37.307 30.225 1.00 16.70 23 ARG B CA 1
ATOM 2669 C C . ARG B 1 46 ? -1.174 38.576 29.401 1.00 15.51 23 ARG B C 1
ATOM 2670 O O . ARG B 1 46 ? -2.017 39.471 29.496 1.00 17.39 23 ARG B O 1
ATOM 2678 N N . LEU B 1 47 ? -0.117 38.660 28.597 1.00 17.65 24 LEU B N 1
ATOM 2679 C CA . LEU B 1 47 ? 0.116 39.837 27.760 1.00 18.46 24 LEU B CA 1
ATOM 2680 C C . LEU B 1 47 ? -0.625 39.731 26.435 1.00 17.27 24 LEU B C 1
ATOM 2681 O O . LEU B 1 47 ? -0.536 38.711 25.746 1.00 19.70 24 LEU B O 1
ATOM 2686 N N . GLY B 1 48 ? -1.369 40.778 26.092 1.00 13.22 25 GLY B N 1
ATOM 2687 C CA . GLY B 1 48 ? -1.955 40.895 24.760 1.00 12.86 25 GLY B CA 1
ATOM 2688 C C . GLY B 1 48 ? -1.960 42.353 24.350 1.00 16.38 25 GLY B C 1
ATOM 2689 O O . GLY B 1 48 ? -1.324 43.177 24.993 1.00 17.99 25 GLY B O 1
ATOM 2690 N N . PHE B 1 49 ? -2.675 42.681 23.276 1.00 14.20 26 PHE B N 1
ATOM 2691 C CA . PHE B 1 49 ? -2.718 44.063 22.808 1.00 15.69 26 PHE B CA 1
ATOM 2692 C C . PHE B 1 49 ? -4.145 44.517 22.580 1.00 20.06 26 PHE B C 1
ATOM 2693 O O . PHE B 1 49 ? -5.004 43.741 22.166 1.00 20.83 26 PHE B O 1
ATOM 2701 N N . ALA B 1 50 ? -4.399 45.781 22.887 1.00 14.32 27 ALA B N 1
ATOM 2702 C CA . ALA B 1 50 ? -5.741 46.314 22.799 1.00 14.77 27 ALA B CA 1
ATOM 2703 C C . ALA B 1 50 ? -5.658 47.810 22.537 1.00 14.14 27 ALA B C 1
ATOM 2704 O O . ALA B 1 50 ? -4.781 48.262 21.784 1.00 19.72 27 ALA B O 1
ATOM 2706 N N . GLY B 1 51 ? -6.560 48.580 23.134 1.00 13.99 28 GLY B N 1
ATOM 2707 C CA . GLY B 1 51 ? -6.632 50.007 22.850 1.00 12.37 28 GLY B CA 1
ATOM 2708 C C . GLY B 1 51 ? -7.760 50.247 21.860 1.00 15.49 28 GLY B C 1
ATOM 2709 O O . GLY B 1 51 ? -7.829 49.559 20.840 1.00 16.43 28 GLY B O 1
ATOM 2710 N N . ASP B 1 52 ? -8.607 51.234 22.147 1.00 16.25 29 ASP B N 1
ATOM 2711 C CA . ASP B 1 52 ? -9.895 51.401 21.467 1.00 12.06 29 ASP B CA 1
ATOM 2712 C C . ASP B 1 52 ? -9.869 51.246 19.949 1.00 13.28 29 ASP B C 1
ATOM 2713 O O . ASP B 1 52 ? -10.539 50.376 19.409 1.00 14.70 29 ASP B O 1
ATOM 2718 N N . THR B 1 53 ? -9.074 52.056 19.269 1.00 14.17 30 THR B N 1
ATOM 2719 C CA . THR B 1 53 ? -9.106 52.060 17.806 1.00 12.60 30 THR B CA 1
ATOM 2720 C C . THR B 1 53 ? -8.467 50.788 17.224 1.00 14.06 30 THR B C 1
ATOM 2721 O O . THR B 1 53 ? -8.800 50.343 16.108 1.00 13.29 30 THR B O 1
ATOM 2725 N N . PHE B 1 54 ? -7.548 50.198 17.971 1.00 13.76 31 PHE B N 1
ATOM 2726 C CA . PHE B 1 54 ? -6.981 48.914 17.577 1.00 14.28 31 PHE B CA 1
ATOM 2727 C C . PHE B 1 54 ? -8.019 47.808 17.715 1.00 12.99 31 PHE B C 1
ATOM 2728 O O . PHE B 1 54 ? -8.119 46.941 16.844 1.00 14.18 31 PHE B O 1
ATOM 2736 N N . ASN B 1 55 ? -8.771 47.827 18.821 1.00 14.69 32 ASN B N 1
ATOM 2737 C CA . ASN B 1 55 ? -9.831 46.838 19.015 1.00 12.18 32 ASN B CA 1
ATOM 2738 C C . ASN B 1 55 ? -10.765 46.868 17.817 1.00 14.64 32 ASN B C 1
ATOM 2739 O O . ASN B 1 55 ? -11.122 45.833 17.257 1.00 14.57 32 ASN B O 1
ATOM 2744 N N . THR B 1 56 ? -11.153 48.077 17.422 1.00 11.76 33 THR B N 1
ATOM 2745 C CA . THR B 1 56 ? -12.062 48.226 16.288 1.00 11.54 33 THR B CA 1
ATOM 2746 C C . THR B 1 56 ? -11.453 47.596 15.032 1.00 15.40 33 THR B C 1
ATOM 2747 O O . THR B 1 56 ? -12.133 46.885 14.287 1.00 14.87 33 THR B O 1
ATOM 2751 N N . ALA B 1 57 ? -10.170 47.847 14.804 1.00 12.97 34 ALA B N 1
ATOM 2752 C CA . ALA B 1 57 ? -9.477 47.262 13.652 1.00 14.91 34 ALA B CA 1
ATOM 2753 C C . ALA B 1 57 ? -9.456 45.733 13.733 1.00 15.49 34 ALA B C 1
ATOM 2754 O O . ALA B 1 57 ? -9.622 45.041 12.726 1.00 16.55 34 ALA B O 1
ATOM 2756 N N . TRP B 1 58 ? -9.240 45.211 14.938 1.00 15.40 35 TRP B N 1
ATOM 2757 C CA . TRP B 1 58 ? -9.210 43.766 15.163 1.00 13.77 35 TRP B CA 1
ATOM 2758 C C . TRP B 1 58 ? -10.547 43.123 14.787 1.00 17.25 35 TRP B C 1
ATOM 2759 O O . TRP B 1 58 ? -10.584 42.104 14.094 1.00 16.81 35 TRP B O 1
ATOM 2770 N N . TYR B 1 59 ? -11.649 43.725 15.235 1.00 18.51 36 TYR B N 1
ATOM 2771 C CA . TYR B 1 59 ? -12.970 43.206 14.896 1.00 15.01 36 TYR B CA 1
ATOM 2772 C C . TYR B 1 59 ? -13.225 43.327 13.404 1.00 17.24 36 TYR B C 1
ATOM 2773 O O . TYR B 1 59 ? -13.782 42.416 12.806 1.00 18.15 36 TYR B O 1
ATOM 2782 N N . LEU B 1 60 ? -12.811 44.441 12.810 1.00 15.14 37 LEU B N 1
ATOM 2783 C CA . LEU B 1 60 ? -13.012 44.628 11.366 1.00 15.54 37 LEU B CA 1
ATOM 2784 C C . LEU B 1 60 ? -12.279 43.563 10.557 1.00 20.08 37 LEU B C 1
ATOM 2785 O O . LEU B 1 60 ? -12.822 43.031 9.585 1.00 17.29 37 LEU B O 1
ATOM 2790 N N . ALA B 1 61 ? -11.048 43.252 10.954 1.00 15.95 38 ALA B N 1
ATOM 2791 C CA . ALA B 1 61 ? -10.266 42.251 10.232 1.00 18.89 38 ALA B CA 1
ATOM 2792 C C . ALA B 1 61 ? -10.923 40.873 10.260 1.00 24.36 38 ALA B C 1
ATOM 2793 O O . ALA B 1 61 ? -10.746 40.078 9.344 1.00 23.77 38 ALA B O 1
ATOM 2795 N N A ARG B 1 62 ? -11.684 40.589 11.312 0.56 19.78 39 ARG B N 1
ATOM 2796 N N B ARG B 1 62 ? -11.686 40.589 11.311 0.44 19.92 39 ARG B N 1
ATOM 2797 C CA A ARG B 1 62 ? -12.387 39.311 11.393 0.56 19.48 39 ARG B CA 1
ATOM 2798 C CA B ARG B 1 62 ? -12.388 39.310 11.390 0.44 19.78 39 ARG B CA 1
ATOM 2799 C C A ARG B 1 62 ? -13.705 39.334 10.619 0.56 19.25 39 ARG B C 1
ATOM 2800 C C B ARG B 1 62 ? -13.705 39.335 10.616 0.44 19.55 39 ARG B C 1
ATOM 2801 O O A ARG B 1 62 ? -14.128 38.314 10.060 0.56 23.14 39 ARG B O 1
ATOM 2802 O O B ARG B 1 62 ? -14.127 38.317 10.057 0.44 22.97 39 ARG B O 1
ATOM 2817 N N . LEU B 1 63 ? -14.349 40.499 10.584 1.00 19.55 40 LEU B N 1
ATOM 2818 C CA . LEU B 1 63 ? -15.597 40.674 9.829 1.00 18.80 40 LEU B CA 1
ATOM 2819 C C . LEU B 1 63 ? -15.392 40.619 8.321 1.00 23.72 40 LEU B C 1
ATOM 2820 O O . LEU B 1 63 ? -16.228 40.078 7.587 1.00 22.51 40 LEU B O 1
ATOM 2825 N N . ARG B 1 64 ? -14.286 41.198 7.860 1.00 17.16 41 ARG B N 1
ATOM 2826 C CA . ARG B 1 64 ? -13.987 41.241 6.433 1.00 20.74 41 ARG B CA 1
ATOM 2827 C C . ARG B 1 64 ? -12.518 40.914 6.196 1.00 21.72 41 ARG B C 1
ATOM 2828 O O . ARG B 1 64 ? -11.718 41.799 5.884 1.00 21.05 41 ARG B O 1
ATOM 2836 N N . PRO B 1 65 ? -12.155 39.628 6.361 1.00 23.11 42 PRO B N 1
ATOM 2837 C CA . PRO B 1 65 ? -10.757 39.203 6.266 1.00 27.37 42 PRO B CA 1
ATOM 2838 C C . PRO B 1 65 ? -10.209 39.338 4.853 1.00 28.86 42 PRO B C 1
ATOM 2839 O O . PRO B 1 65 ? -8.992 39.333 4.677 1.00 27.70 42 PRO B O 1
ATOM 2843 N N . GLU B 1 66 ? -11.098 39.470 3.872 1.00 24.41 43 GLU B N 1
ATOM 2844 C CA . GLU B 1 66 ? -10.693 39.710 2.490 1.00 25.81 43 GLU B CA 1
ATOM 2845 C C . GLU B 1 66 ? -10.371 41.189 2.184 1.00 25.47 43 GLU B C 1
ATOM 2846 O O . GLU B 1 66 ? -9.831 41.503 1.116 1.00 28.22 43 GLU B O 1
ATOM 2852 N N . SER B 1 67 ? -10.699 42.088 3.113 1.00 21.07 44 SER B N 1
ATOM 2853 C CA . SER B 1 67 ? -10.409 43.515 2.947 1.00 16.92 44 SER B CA 1
ATOM 2854 C C . SER B 1 67 ? -9.066 43.894 3.562 1.00 18.36 44 SER B C 1
ATOM 2855 O O . SER B 1 67 ? -8.422 43.082 4.223 1.00 24.22 44 SER B O 1
ATOM 2858 N N . ARG B 1 68 ? -8.658 45.141 3.353 1.00 16.62 45 ARG B N 1
ATOM 2859 C CA . ARG B 1 68 ? -7.420 45.649 3.931 1.00 15.99 45 ARG B CA 1
ATOM 2860 C C . ARG B 1 68 ? -7.751 46.559 5.092 1.00 16.75 45 ARG B C 1
ATOM 2861 O O . ARG B 1 68 ? -8.348 47.628 4.909 1.00 15.82 45 ARG B O 1
ATOM 2869 N N . ILE B 1 69 ? -7.376 46.124 6.293 1.00 15.80 46 ILE B N 1
ATOM 2870 C CA . ILE B 1 69 ? -7.609 46.907 7.497 1.00 15.78 46 ILE B CA 1
ATOM 2871 C C . ILE B 1 69 ? -6.265 47.406 7.991 1.00 17.17 46 ILE B C 1
ATOM 2872 O O . ILE B 1 69 ? -5.465 46.626 8.514 1.00 17.53 46 ILE B O 1
ATOM 2877 N N . SER B 1 70 ? -6.011 48.700 7.815 1.00 15.47 47 SER B N 1
ATOM 2878 C CA . SER B 1 70 ? -4.710 49.279 8.141 1.00 15.95 47 SER B CA 1
ATOM 2879 C C . SER B 1 70 ? -4.758 50.012 9.468 1.00 16.00 47 SER B C 1
ATOM 2880 O O . SER B 1 70 ? -5.775 50.597 9.825 1.00 16.12 47 SER B O 1
ATOM 2883 N N . TYR B 1 71 ? -3.656 49.973 10.209 1.00 13.44 48 TYR B N 1
ATOM 2884 C CA . TYR B 1 71 ? -3.577 50.706 11.458 1.00 14.79 48 TYR B CA 1
ATOM 2885 C C . TYR B 1 71 ? -2.422 51.679 11.381 1.00 17.35 48 TYR B C 1
ATOM 2886 O O . TYR B 1 71 ? -1.297 51.283 11.060 1.00 17.03 48 TYR B O 1
ATOM 2895 N N . PHE B 1 72 ? -2.690 52.951 11.663 1.00 14.70 49 PHE B N 1
ATOM 2896 C CA . PHE B 1 72 ? -1.625 53.941 11.658 1.00 17.21 49 PHE B CA 1
ATOM 2897 C C . PHE B 1 72 ? -1.381 54.451 13.066 1.00 15.18 49 PHE B C 1
ATOM 2898 O O . PHE B 1 72 ? -2.308 54.888 13.745 1.00 16.67 49 PHE B O 1
ATOM 2906 N N . SER B 1 73 ? -0.125 54.401 13.492 1.00 15.11 50 SER B N 1
ATOM 2907 C CA . SER B 1 73 ? 0.243 54.824 14.838 1.00 15.74 50 SER B CA 1
ATOM 2908 C C . SER B 1 73 ? 1.753 54.939 14.873 1.00 18.01 50 SER B C 1
ATOM 2909 O O . SER B 1 73 ? 2.404 54.916 13.838 1.00 16.66 50 SER B O 1
ATOM 2912 N N . ALA B 1 74 ? 2.310 55.063 16.074 1.00 15.80 51 ALA B N 1
ATOM 2913 C CA . ALA B 1 74 ? 3.754 55.036 16.244 1.00 17.13 51 ALA B CA 1
ATOM 2914 C C . ALA B 1 74 ? 4.062 54.087 17.394 1.00 17.90 51 ALA B C 1
ATOM 2915 O O . ALA B 1 74 ? 3.295 54.012 18.349 1.00 17.38 51 ALA B O 1
ATOM 2917 N N . ILE B 1 75 ? 5.151 53.335 17.277 1.00 15.87 52 ILE B N 1
ATOM 2918 C CA . ILE B 1 75 ? 5.581 52.415 18.322 1.00 16.06 52 ILE B CA 1
ATOM 2919 C C . ILE B 1 75 ? 7.068 52.653 18.558 1.00 17.43 52 ILE B C 1
ATOM 2920 O O . ILE B 1 75 ? 7.676 53.448 17.851 1.00 18.12 52 ILE B O 1
ATOM 2925 N N . GLY B 1 76 ? 7.655 51.999 19.563 1.00 18.04 53 GLY B N 1
ATOM 2926 C CA . GLY B 1 76 ? 9.085 52.133 19.800 1.00 19.71 53 GLY B CA 1
ATOM 2927 C C . GLY B 1 76 ? 9.886 51.096 19.035 1.00 19.13 53 GLY B C 1
ATOM 2928 O O . GLY B 1 76 ? 9.388 50.523 18.062 1.00 20.99 53 GLY B O 1
ATOM 2929 N N . ASP B 1 77 ? 11.126 50.857 19.459 1.00 23.69 54 ASP B N 1
ATOM 2930 C CA . ASP B 1 77 ? 11.994 49.905 18.769 1.00 25.95 54 ASP B CA 1
ATOM 2931 C C . ASP B 1 77 ? 12.492 48.821 19.716 1.00 29.04 54 ASP B C 1
ATOM 2932 O O . ASP B 1 77 ? 13.541 48.208 19.487 1.00 30.36 54 ASP B O 1
ATOM 2937 N N . ASP B 1 78 ? 11.738 48.600 20.786 1.00 20.61 55 ASP B N 1
ATOM 2938 C CA . ASP B 1 78 ? 12.107 47.620 21.797 1.00 23.09 55 ASP B CA 1
ATOM 2939 C C . ASP B 1 78 ? 11.344 46.318 21.582 1.00 21.61 55 ASP B C 1
ATOM 2940 O O . ASP B 1 78 ? 10.598 46.185 20.608 1.00 21.04 55 ASP B O 1
ATOM 2945 N N . ALA B 1 79 ? 11.539 45.358 22.479 1.00 21.53 56 ALA B N 1
ATOM 2946 C CA . ALA B 1 79 ? 10.942 44.035 22.322 1.00 23.62 56 ALA B CA 1
ATOM 2947 C C . ALA B 1 79 ? 9.425 44.072 22.385 1.00 23.21 56 ALA B C 1
ATOM 2948 O O . ALA B 1 79 ? 8.753 43.384 21.620 1.00 20.35 56 ALA B O 1
ATOM 2950 N N . LEU B 1 80 ? 8.878 44.876 23.295 1.00 17.80 57 LEU B N 1
ATOM 2951 C CA . LEU B 1 80 ? 7.433 44.993 23.423 1.00 18.36 57 LEU B CA 1
ATOM 2952 C C . LEU B 1 80 ? 6.831 45.605 22.154 1.00 17.39 57 LEU B C 1
ATOM 2953 O O . LEU B 1 80 ? 5.773 45.177 21.701 1.00 19.34 57 LEU B O 1
ATOM 2958 N N . SER B 1 81 ? 7.491 46.612 21.586 1.00 15.79 58 SER B N 1
ATOM 2959 C CA . SER B 1 81 ? 7.009 47.199 20.337 1.00 16.28 58 SER B CA 1
ATOM 2960 C C . SER B 1 81 ? 7.016 46.181 19.210 1.00 17.05 58 SER B C 1
ATOM 2961 O O . SER B 1 81 ? 6.126 46.172 18.363 1.00 19.40 58 SER B O 1
ATOM 2964 N N . GLN B 1 82 ? 8.034 45.331 19.188 1.00 17.42 59 GLN B N 1
ATOM 2965 C CA . GLN B 1 82 ? 8.135 44.321 18.148 1.00 21.11 59 GLN B CA 1
ATOM 2966 C C . GLN B 1 82 ? 7.034 43.283 18.310 1.00 21.36 59 GLN B C 1
ATOM 2967 O O . GLN B 1 82 ? 6.428 42.845 17.320 1.00 20.92 59 GLN B O 1
ATOM 2973 N N . GLN B 1 83 ? 6.763 42.898 19.552 1.00 21.34 60 GLN B N 1
ATOM 2974 C CA . GLN B 1 83 ? 5.650 41.990 19.811 1.00 21.58 60 GLN B CA 1
ATOM 2975 C C . GLN B 1 83 ? 4.323 42.603 19.379 1.00 20.38 60 GLN B C 1
ATOM 2976 O O . GLN B 1 83 ? 3.471 41.911 18.827 1.00 19.69 60 GLN B O 1
ATOM 2982 N N . MET B 1 84 ? 4.149 43.904 19.606 1.00 16.85 61 MET B N 1
ATOM 2983 C CA . MET B 1 84 ? 2.920 44.580 19.187 1.00 15.68 61 MET B CA 1
ATOM 2984 C C . MET B 1 84 ? 2.761 44.551 17.672 1.00 17.35 61 MET B C 1
ATOM 2985 O O . MET B 1 84 ? 1.686 44.238 17.155 1.00 16.74 61 MET B O 1
ATOM 2990 N N . ARG B 1 85 ? 3.837 44.870 16.962 1.00 18.14 62 ARG B N 1
ATOM 2991 C CA . ARG B 1 85 ? 3.817 44.816 15.505 1.00 18.81 62 ARG B CA 1
ATOM 2992 C C . ARG B 1 85 ? 3.484 43.406 15.032 1.00 20.82 62 ARG B C 1
ATOM 2993 O O . ARG B 1 85 ? 2.677 43.230 14.119 1.00 19.79 62 ARG B O 1
ATOM 3001 N N . ALA B 1 86 ? 4.091 42.401 15.661 1.00 19.02 63 ALA B N 1
ATOM 3002 C CA . ALA B 1 86 ? 3.818 41.018 15.284 1.00 21.59 63 ALA B CA 1
ATOM 3003 C C . ALA B 1 86 ? 2.363 40.621 15.545 1.00 20.75 63 ALA B C 1
ATOM 3004 O O . ALA B 1 86 ? 1.768 39.904 14.737 1.00 20.90 63 ALA B O 1
ATOM 3006 N N . ALA B 1 87 ? 1.801 41.073 16.667 1.00 17.31 64 ALA B N 1
ATOM 3007 C CA . ALA B 1 87 ? 0.404 40.777 16.998 1.00 18.03 64 ALA B CA 1
ATOM 3008 C C . ALA B 1 87 ? -0.563 41.383 15.980 1.00 18.20 64 ALA B C 1
ATOM 3009 O O . ALA B 1 87 ? -1.577 40.763 15.616 1.00 19.96 64 ALA B O 1
ATOM 3011 N N . MET B 1 88 ? -0.268 42.601 15.537 1.00 20.69 65 MET B N 1
ATOM 3012 C CA . MET B 1 88 ? -1.080 43.219 14.487 1.00 20.36 65 MET B CA 1
ATOM 3013 C C . MET B 1 88 ? -1.097 42.356 13.235 1.00 20.01 65 MET B C 1
ATOM 3014 O O . MET B 1 88 ? -2.159 42.049 12.696 1.00 17.11 65 MET B O 1
ATOM 3019 N N . SER B 1 89 ? 0.082 41.948 12.781 1.00 17.39 66 SER B N 1
ATOM 3020 C CA . SER B 1 89 ? 0.188 41.120 11.582 1.00 20.13 66 SER B CA 1
ATOM 3021 C C . SER B 1 89 ? -0.561 39.801 11.758 1.00 18.30 66 SER B C 1
ATOM 3022 O O . SER B 1 89 ? -1.270 39.350 10.852 1.00 22.06 66 SER B O 1
ATOM 3025 N N . ALA B 1 90 ? -0.426 39.196 12.937 1.00 19.14 67 ALA B N 1
ATOM 3026 C CA . ALA B 1 90 ? -1.095 37.927 13.221 1.00 22.01 67 ALA B CA 1
ATOM 3027 C C . ALA B 1 90 ? -2.614 38.073 13.205 1.00 22.56 67 ALA B C 1
ATOM 3028 O O . ALA B 1 90 ? -3.331 37.110 12.916 1.00 25.10 67 ALA B O 1
ATOM 3030 N N . ALA B 1 91 ? -3.093 39.277 13.513 1.00 20.11 68 ALA B N 1
ATOM 3031 C CA . ALA B 1 91 ? -4.527 39.552 13.542 1.00 22.12 68 ALA B CA 1
ATOM 3032 C C . ALA B 1 91 ? -5.079 39.969 12.177 1.00 21.79 68 ALA B C 1
ATOM 3033 O O . ALA B 1 91 ? -6.268 40.267 12.053 1.00 22.88 68 ALA B O 1
ATOM 3035 N N . GLY B 1 92 ? -4.225 39.994 11.159 1.00 19.43 69 GLY B N 1
ATOM 3036 C CA . GLY B 1 92 ? -4.674 40.341 9.818 1.00 18.39 69 GLY B CA 1
ATOM 3037 C C . GLY B 1 92 ? -4.770 41.837 9.597 1.00 22.46 69 GLY B C 1
ATOM 3038 O O . GLY B 1 92 ? -5.428 42.301 8.663 1.00 19.95 69 GLY B O 1
ATOM 3039 N N . ILE B 1 93 ? -4.116 42.594 10.467 1.00 17.36 70 ILE B N 1
ATOM 3040 C CA . ILE B 1 93 ? -4.088 44.051 10.366 1.00 19.55 70 ILE B CA 1
ATOM 3041 C C . ILE B 1 93 ? -2.801 44.525 9.695 1.00 20.90 70 ILE B C 1
ATOM 3042 O O . ILE B 1 93 ? -1.704 44.068 10.029 1.00 18.20 70 ILE B O 1
ATOM 3047 N N . ASP B 1 94 ? -2.943 45.430 8.731 1.00 17.09 71 ASP B N 1
ATOM 3048 C CA . ASP B 1 94 ? -1.804 45.969 7.995 1.00 15.70 71 ASP B CA 1
ATOM 3049 C C . ASP B 1 94 ? -1.130 47.069 8.798 1.00 19.32 71 ASP B C 1
ATOM 3050 O O . ASP B 1 94 ? -1.670 48.167 8.919 1.00 17.17 71 ASP B O 1
ATOM 3055 N N . GLY B 1 95 ? 0.052 46.775 9.342 1.00 18.44 72 GLY B N 1
ATOM 3056 C CA . GLY B 1 95 ? 0.795 47.755 10.117 1.00 19.55 72 GLY B CA 1
ATOM 3057 C C . GLY B 1 95 ? 1.966 48.332 9.341 1.00 20.64 72 GLY B C 1
ATOM 3058 O O . GLY B 1 95 ? 2.927 48.830 9.928 1.00 21.78 72 GLY B O 1
ATOM 3059 N N . GLY B 1 96 ? 1.882 48.282 8.013 1.00 21.61 73 GLY B N 1
ATOM 3060 C CA . GLY B 1 96 ? 2.967 48.739 7.162 1.00 26.56 73 GLY B CA 1
ATOM 3061 C C . GLY B 1 96 ? 3.312 50.207 7.331 1.00 31.43 73 GLY B C 1
ATOM 3062 O O . GLY B 1 96 ? 4.436 50.625 7.042 1.00 36.90 73 GLY B O 1
ATOM 3063 N N . GLY B 1 97 ? 2.351 50.990 7.810 1.00 20.50 74 GLY B N 1
ATOM 3064 C CA . GLY B 1 97 ? 2.548 52.420 7.944 1.00 25.76 74 GLY B CA 1
ATOM 3065 C C . GLY B 1 97 ? 2.994 52.848 9.329 1.00 26.23 74 GLY B C 1
ATOM 3066 O O . GLY B 1 97 ? 3.220 54.037 9.569 1.00 26.58 74 GLY B O 1
ATOM 3067 N N . LEU B 1 98 ? 3.115 51.893 10.249 1.00 21.40 75 LEU B N 1
ATOM 3068 C CA . LEU B 1 98 ? 3.522 52.232 11.616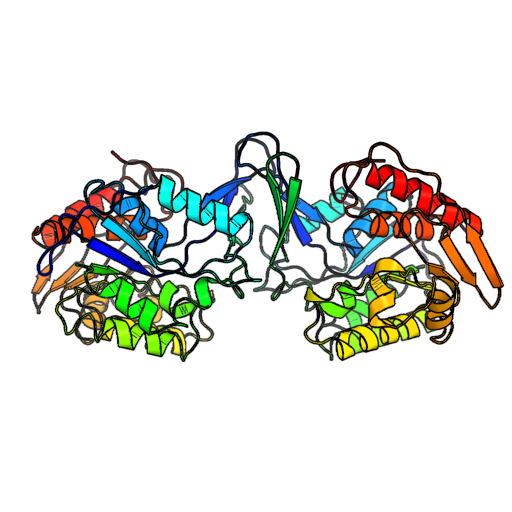 1.00 21.38 75 LEU B CA 1
ATOM 3069 C C . LEU B 1 98 ? 4.847 52.981 11.631 1.00 22.01 75 LEU B C 1
ATOM 3070 O O . LEU B 1 98 ? 5.785 52.606 10.926 1.00 25.48 75 LEU B O 1
ATOM 3075 N N . ARG B 1 99 ? 4.915 54.046 12.430 1.00 19.17 76 ARG B N 1
ATOM 3076 C CA . ARG B 1 99 ? 6.151 54.803 12.590 1.00 18.93 76 ARG B CA 1
ATOM 3077 C C . ARG B 1 99 ? 6.915 54.215 13.759 1.00 18.12 76 ARG B C 1
ATOM 3078 O O . ARG B 1 99 ? 6.310 53.708 14.703 1.00 23.65 76 ARG B O 1
ATOM 3086 N N . VAL B 1 100 ? 8.240 54.273 13.692 1.00 21.74 77 VAL B N 1
ATOM 3087 C CA . VAL B 1 100 ? 9.068 53.791 14.795 1.00 19.53 77 VAL B CA 1
ATOM 3088 C C . VAL B 1 100 ? 9.794 54.966 15.427 1.00 24.67 77 VAL B C 1
ATOM 3089 O O . VAL B 1 100 ? 10.476 55.728 14.734 1.00 26.96 77 VAL B O 1
ATOM 3093 N N . ILE B 1 101 ? 9.646 55.114 16.739 1.00 21.33 78 ILE B N 1
ATOM 3094 C CA . ILE B 1 101 ? 10.276 56.212 17.459 1.00 26.69 78 ILE B CA 1
ATOM 3095 C C . ILE B 1 101 ? 11.350 55.646 18.385 1.00 24.83 78 ILE B C 1
ATOM 3096 O O . ILE B 1 101 ? 11.031 55.116 19.438 1.00 25.81 78 ILE B O 1
ATOM 3101 N N . PRO B 1 102 ? 12.630 55.748 17.985 1.00 27.74 79 PRO B N 1
ATOM 3102 C CA . PRO B 1 102 ? 13.727 55.171 18.774 1.00 28.38 79 PRO B CA 1
ATOM 3103 C C . PRO B 1 102 ? 13.759 55.697 20.210 1.00 31.18 79 PRO B C 1
ATOM 3104 O O . PRO B 1 102 ? 13.520 56.884 20.442 1.00 32.97 79 PRO B O 1
ATOM 3108 N N . GLY B 1 103 ? 14.039 54.815 21.165 1.00 33.41 80 GLY B N 1
ATOM 3109 C CA . GLY B 1 103 ? 14.198 55.232 22.547 1.00 36.98 80 GLY B CA 1
ATOM 3110 C C . GLY B 1 103 ? 12.894 55.311 23.317 1.00 40.04 80 GLY B C 1
ATOM 3111 O O . GLY B 1 103 ? 12.891 55.502 24.531 1.00 35.02 80 GLY B O 1
ATOM 3112 N N . ARG B 1 104 ? 11.777 55.180 22.612 1.00 33.36 81 ARG B N 1
ATOM 3113 C CA . ARG B 1 104 ? 10.483 55.171 23.275 1.00 29.28 81 ARG B CA 1
ATOM 3114 C C . ARG B 1 104 ? 9.902 53.769 23.294 1.00 28.15 81 ARG B C 1
ATOM 3115 O O . ARG B 1 104 ? 10.364 52.882 22.575 1.00 30.24 81 ARG B O 1
ATOM 3123 N N . THR B 1 105 ? 8.903 53.563 24.142 1.00 23.00 82 THR B N 1
ATOM 3124 C CA . THR B 1 105 ? 8.163 52.310 24.124 1.00 21.28 82 THR B CA 1
ATOM 3125 C C . THR B 1 105 ? 6.676 52.608 23.975 1.00 17.88 82 THR B C 1
ATOM 3126 O O . THR B 1 105 ? 6.263 53.765 23.758 1.00 18.21 82 THR B O 1
ATOM 3130 N N . VAL B 1 106 ? 5.864 51.569 24.082 1.00 14.58 83 VAL B N 1
ATOM 3131 C CA . VAL B 1 106 ? 4.430 51.730 23.878 1.00 15.02 83 VAL B CA 1
ATOM 3132 C C . VAL B 1 106 ? 3.743 52.021 25.216 1.00 14.62 83 VAL B C 1
ATOM 3133 O O . VAL B 1 106 ? 4.402 52.069 26.266 1.00 16.95 83 VAL B O 1
ATOM 3137 N N . GLY B 1 107 ? 2.434 52.244 25.175 1.00 14.61 84 GLY B N 1
ATOM 3138 C CA . GLY B 1 107 ? 1.658 52.442 26.389 1.00 16.67 84 GLY B CA 1
ATOM 3139 C C . GLY B 1 107 ? 1.207 51.087 26.886 1.00 16.90 84 GLY B C 1
ATOM 3140 O O . GLY B 1 107 ? 1.191 50.118 26.126 1.00 14.45 84 GLY B O 1
ATOM 3141 N N . LEU B 1 108 ? 0.846 51.011 28.160 1.00 12.98 85 LEU B N 1
ATOM 3142 C CA . LEU B 1 108 ? 0.506 49.724 28.749 1.00 13.54 85 LEU B CA 1
ATOM 3143 C C . LEU B 1 108 ? -0.629 49.897 29.749 1.00 12.60 85 LEU B C 1
ATOM 3144 O O . LEU B 1 108 ? -0.692 50.889 30.471 1.00 16.38 85 LEU B O 1
ATOM 3149 N N . TYR B 1 109 ? -1.545 48.937 29.800 1.00 16.31 86 TYR B N 1
ATOM 3150 C CA . TYR B 1 109 ? -2.426 48.916 30.951 1.00 15.25 86 TYR B CA 1
ATOM 3151 C C . TYR B 1 109 ? -2.476 47.560 31.611 1.00 15.52 86 TYR B C 1
ATOM 3152 O O . TYR B 1 109 ? -2.264 46.531 30.964 1.00 14.52 86 TYR B O 1
ATOM 3161 N N . LEU B 1 110 ? -2.707 47.590 32.916 1.00 13.84 87 LEU B N 1
ATOM 3162 C CA . LEU B 1 110 ? -2.721 46.390 33.735 1.00 12.54 87 LEU B CA 1
ATOM 3163 C C . LEU B 1 110 ? -4.082 46.277 34.397 1.00 16.56 87 LEU B C 1
ATOM 3164 O O . LEU B 1 110 ? -4.564 47.225 35.023 1.00 19.62 87 LEU B O 1
ATOM 3169 N N . ILE B 1 111 ? -4.712 45.116 34.240 1.00 17.55 88 ILE B N 1
ATOM 3170 C CA . ILE B 1 111 ? -5.953 44.827 34.942 1.00 19.48 88 ILE B CA 1
ATOM 3171 C C . ILE B 1 111 ? -5.668 43.971 36.169 1.00 20.28 88 ILE B C 1
ATOM 3172 O O . ILE B 1 111 ? -5.155 42.861 36.044 1.00 17.98 88 ILE B O 1
ATOM 3177 N N . THR B 1 112 ? -5.978 44.469 37.364 1.00 21.20 89 THR B N 1
ATOM 3178 C CA . THR B 1 112 ? -5.881 43.619 38.546 1.00 22.30 89 THR B CA 1
ATOM 3179 C C . THR B 1 112 ? -7.262 43.365 39.135 1.00 24.63 89 THR B C 1
ATOM 3180 O O . THR B 1 112 ? -8.253 43.961 38.705 1.00 26.33 89 THR B O 1
ATOM 3184 N N . LEU B 1 113 ? -7.318 42.457 40.102 1.00 26.28 90 LEU B N 1
ATOM 3185 C CA . LEU B 1 113 ? -8.560 42.150 40.799 1.00 34.12 90 LEU B CA 1
ATOM 3186 C C . LEU B 1 113 ? -8.491 42.567 42.263 1.00 40.85 90 LEU B C 1
ATOM 3187 O O . LEU B 1 113 ? -7.464 42.404 42.926 1.00 37.53 90 LEU B O 1
ATOM 3192 N N . GLU B 1 114 ? -9.598 43.107 42.756 1.00 43.10 91 GLU B N 1
ATOM 3193 C CA . GLU B 1 114 ? -9.718 43.507 44.147 1.00 41.50 91 GLU B CA 1
ATOM 3194 C C . GLU B 1 114 ? -11.086 43.047 44.618 1.00 44.63 91 GLU B C 1
ATOM 3195 O O . GLU B 1 114 ? -12.109 43.568 44.168 1.00 41.23 91 GLU B O 1
ATOM 3201 N N . GLN B 1 115 ? -11.092 42.056 45.506 1.00 50.37 92 GLN B N 1
ATOM 3202 C CA . GLN B 1 115 ? -12.318 41.386 45.932 1.00 57.04 92 GLN B CA 1
ATOM 3203 C C . GLN B 1 115 ? -13.159 40.941 44.738 1.00 55.58 92 GLN B C 1
ATOM 3204 O O . GLN B 1 115 ? -14.384 41.067 44.743 1.00 62.89 92 GLN B O 1
ATOM 3210 N N . GLY B 1 116 ? -12.483 40.436 43.710 1.00 52.33 93 GLY B N 1
ATOM 3211 C CA . GLY B 1 116 ? -13.152 39.902 42.538 1.00 49.26 93 GLY B CA 1
ATOM 3212 C C . GLY B 1 116 ? -13.481 40.922 41.464 1.00 43.58 93 GLY B C 1
ATOM 3213 O O . GLY B 1 116 ? -13.964 40.560 40.392 1.00 47.43 93 GLY B O 1
ATOM 3214 N N . GLU B 1 117 ? -13.218 42.197 41.738 1.00 38.70 94 GLU B N 1
ATOM 3215 C CA . GLU B 1 117 ? -13.581 43.254 40.796 1.00 36.51 94 GLU B CA 1
ATOM 3216 C C . GLU B 1 117 ? -12.371 43.774 40.020 1.00 29.86 94 GLU B C 1
ATOM 3217 O O . GLU B 1 117 ? -11.296 43.961 40.590 1.00 34.10 94 GLU B O 1
ATOM 3223 N N A ARG B 1 118 ? -12.551 44.013 38.725 0.52 30.39 95 ARG B N 1
ATOM 3224 N N B ARG B 1 118 ? -12.559 44.002 38.725 0.48 30.36 95 ARG B N 1
ATOM 3225 C CA A ARG B 1 118 ? -11.456 44.492 37.883 0.52 30.52 95 ARG B CA 1
ATOM 3226 C CA B ARG B 1 118 ? -11.489 44.488 37.856 0.48 31.53 95 ARG B CA 1
ATOM 3227 C C A ARG B 1 118 ? -11.062 45.932 38.207 0.52 33.32 95 ARG B C 1
ATOM 3228 C C B ARG B 1 118 ? -11.086 45.927 38.168 0.48 33.21 95 ARG B C 1
ATOM 3229 O O A ARG B 1 118 ? -11.917 46.814 38.302 0.52 37.88 95 ARG B O 1
ATOM 3230 O O B ARG B 1 118 ? -11.939 46.803 38.319 0.48 37.69 95 ARG B O 1
ATOM 3245 N N A SER B 1 119 ? -9.763 46.157 38.384 0.52 28.67 96 SER B N 1
ATOM 3246 N N B SER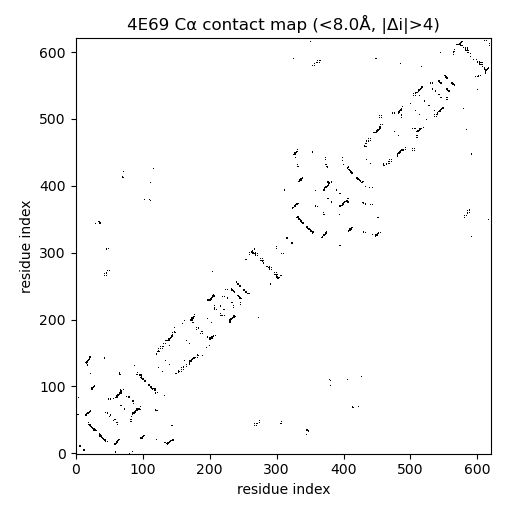 B 1 119 ? -9.778 46.152 38.272 0.48 29.17 96 SER B N 1
ATOM 3247 C CA A SER B 1 119 ? -9.209 47.502 38.514 0.52 31.22 96 SER B CA 1
ATOM 3248 C CA B SER B 1 119 ? -9.206 47.482 38.481 0.48 31.10 96 SER B CA 1
ATOM 3249 C C A SER B 1 119 ? -8.215 47.718 37.371 0.52 31.66 96 SER B C 1
ATOM 3250 C C B SER B 1 119 ? -8.164 47.730 37.398 0.48 31.35 96 SER B C 1
ATOM 3251 O O A SER B 1 119 ? -7.536 46.780 36.960 0.52 31.93 96 SER B O 1
ATOM 3252 O O B SER B 1 119 ? -7.389 46.834 37.067 0.48 30.93 96 SER B O 1
ATOM 3257 N N . PHE B 1 120 ? -8.144 48.939 36.848 1.00 27.34 97 PHE B N 1
ATOM 3258 C CA . PHE B 1 120 ? -7.237 49.256 35.741 1.00 22.76 97 PHE B CA 1
ATOM 3259 C C . PHE B 1 120 ? -6.174 50.268 36.153 1.00 28.44 97 PHE B C 1
ATOM 3260 O O . PHE B 1 120 ? -6.480 51.258 36.812 1.00 27.64 97 PHE B O 1
ATOM 3268 N N . ALA B 1 121 ? -4.926 50.022 35.765 1.00 18.40 98 ALA B N 1
ATOM 3269 C CA . ALA B 1 121 ? -3.875 51.023 35.907 1.00 18.04 98 ALA B CA 1
ATOM 3270 C C . ALA B 1 121 ? -3.310 51.206 34.519 1.00 19.19 98 ALA B C 1
ATOM 3271 O O . ALA B 1 121 ? -3.208 50.237 33.771 1.00 18.60 98 ALA B O 1
ATOM 3273 N N A TYR B 1 122 ? -2.930 52.422 34.159 0.53 17.12 99 TYR B N 1
ATOM 3274 N N B TYR B 1 122 ? -2.976 52.452 34.161 0.47 16.25 99 TYR B N 1
ATOM 3275 C CA A TYR B 1 122 ? -2.303 52.588 32.859 0.53 19.31 99 TYR B CA 1
ATOM 3276 C CA B TYR B 1 122 ? -2.431 52.770 32.833 0.47 18.96 99 TYR B CA 1
ATOM 3277 C C A TYR B 1 122 ? -1.116 53.525 32.892 0.53 17.64 99 TYR B C 1
ATOM 3278 C C B TYR B 1 122 ? -1.098 53.522 32.918 0.47 17.53 99 TYR B C 1
ATOM 3279 O O A TYR B 1 122 ? -1.002 54.397 33.754 0.53 17.10 99 TYR B O 1
ATOM 3280 O O B TYR B 1 122 ? -0.861 54.278 33.860 0.47 19.79 99 TYR B O 1
ATOM 3297 N N . TRP B 1 123 ? -0.247 53.339 31.909 1.00 14.40 100 TRP B N 1
ATOM 3298 C CA . TRP B 1 123 ? 0.982 54.108 31.789 1.00 13.61 100 TRP B CA 1
ATOM 3299 C C . TRP B 1 123 ? 1.112 54.458 30.322 1.00 17.03 100 TRP B C 1
ATOM 3300 O O . TRP B 1 123 ? 1.435 53.592 29.507 1.00 15.91 100 TRP B O 1
ATOM 3311 N N . ARG B 1 124 ? 0.862 55.711 29.970 1.00 14.91 101 ARG B N 1
ATOM 3312 C CA . ARG B 1 124 ? 0.900 56.056 28.548 1.00 12.47 101 ARG B CA 1
ATOM 3313 C C . ARG B 1 124 ? 1.353 57.494 28.309 1.00 18.08 101 ARG B C 1
ATOM 3314 O O . ARG B 1 124 ? 1.335 57.965 27.166 1.00 16.99 101 ARG B O 1
ATOM 3322 N N . GLY B 1 125 ? 1.782 58.175 29.369 1.00 20.68 102 GLY B N 1
ATOM 3323 C CA . GLY B 1 125 ? 2.129 59.587 29.268 1.00 21.85 102 GLY B CA 1
ATOM 3324 C C . GLY B 1 125 ? 3.312 59.905 28.366 1.00 24.54 102 GLY B C 1
ATOM 3325 O O . GLY B 1 125 ? 3.493 61.052 27.949 1.00 24.42 102 GLY B O 1
ATOM 3326 N N . GLN B 1 126 ? 4.108 58.886 28.055 1.00 20.88 103 GLN B N 1
ATOM 3327 C CA . GLN B 1 126 ? 5.318 59.050 27.252 1.00 23.93 103 GLN B CA 1
ATOM 3328 C C . GLN B 1 126 ? 5.357 58.066 26.085 1.00 24.66 103 GLN B C 1
ATOM 3329 O O . GLN B 1 126 ? 6.417 57.839 25.499 1.00 21.17 103 GLN B O 1
ATOM 3335 N N . SER B 1 127 ? 4.216 57.473 25.744 1.00 18.87 104 SER B N 1
ATOM 3336 C CA . SER B 1 127 ? 4.213 56.441 24.710 1.00 18.06 104 SER B CA 1
ATOM 3337 C C . SER B 1 127 ? 4.577 56.990 23.329 1.00 19.43 104 SER B C 1
ATOM 3338 O O . SER B 1 127 ? 4.387 58.179 23.037 1.00 19.62 104 SER B O 1
ATOM 3341 N N . ALA B 1 128 ? 5.102 56.115 22.478 1.00 15.86 105 ALA B N 1
ATOM 3342 C CA . ALA B 1 128 ? 5.499 56.517 21.127 1.00 18.37 105 ALA B CA 1
ATOM 3343 C C . ALA B 1 128 ? 4.297 57.002 20.340 1.00 17.72 105 ALA B C 1
ATOM 3344 O O . ALA B 1 128 ? 4.426 57.874 19.487 1.00 18.36 105 ALA B O 1
ATOM 3346 N N . ALA B 1 129 ? 3.129 56.436 20.628 1.00 16.45 106 ALA B N 1
ATOM 3347 C CA . ALA B 1 129 ? 1.908 56.759 19.882 1.00 16.85 106 ALA B CA 1
ATOM 3348 C C . ALA B 1 129 ? 1.551 58.243 19.949 1.00 20.38 106 ALA B C 1
ATOM 3349 O O . ALA B 1 129 ? 0.867 58.765 19.068 1.00 20.01 106 ALA B O 1
ATOM 3351 N N . ARG B 1 130 ? 2.015 58.928 20.989 1.00 17.10 107 ARG B N 1
ATOM 3352 C CA . ARG B 1 130 ? 1.737 60.355 21.113 1.00 18.97 107 ARG B CA 1
ATOM 3353 C C . ARG B 1 130 ? 2.412 61.144 19.987 1.00 18.68 107 ARG B C 1
ATOM 3354 O O . ARG B 1 130 ? 2.087 62.312 19.757 1.00 22.59 107 ARG B O 1
ATOM 3362 N N . GLU B 1 131 ? 3.347 60.503 19.283 1.00 20.52 108 GLU B N 1
ATOM 3363 C CA . GLU B 1 131 ? 4.030 61.143 18.158 1.00 22.74 108 GLU B CA 1
ATOM 3364 C C . GLU B 1 131 ? 3.404 60.787 16.812 1.00 21.48 108 GLU B C 1
ATOM 3365 O O . GLU B 1 131 ? 4.009 61.037 15.772 1.00 23.08 108 GLU B O 1
ATOM 3371 N N . LEU B 1 132 ? 2.207 60.206 16.810 1.00 18.14 109 LEU B N 1
ATOM 3372 C CA . LEU B 1 132 ? 1.685 59.645 15.560 1.00 19.06 109 LEU B CA 1
ATOM 3373 C C . LEU B 1 132 ? 1.363 60.707 14.510 1.00 23.05 109 LEU B C 1
ATOM 3374 O O . LEU B 1 132 ? 1.219 60.394 13.331 1.00 20.65 109 LEU B O 1
ATOM 3379 N N . ALA B 1 133 ? 1.258 61.963 14.932 1.00 18.37 110 ALA B N 1
ATOM 3380 C CA . ALA B 1 133 ? 0.980 63.040 13.984 1.00 19.54 110 ALA B CA 1
ATOM 3381 C C . ALA B 1 133 ? 2.194 63.933 13.762 1.00 27.36 110 ALA B C 1
ATOM 3382 O O . ALA B 1 133 ? 2.058 65.073 13.324 1.00 28.25 110 ALA B O 1
ATOM 3384 N N . GLY B 1 134 ? 3.381 63.418 14.064 1.00 25.50 111 GLY B N 1
ATOM 3385 C CA . GLY B 1 134 ? 4.595 64.204 13.927 1.00 23.92 111 GLY B CA 1
ATOM 3386 C C . GLY B 1 134 ? 5.058 64.371 12.492 1.00 29.61 111 GLY B C 1
ATOM 3387 O O . GLY B 1 134 ? 5.833 65.279 12.188 1.00 35.16 111 GLY B O 1
ATOM 3388 N N . ASP B 1 135 ? 4.583 63.495 11.610 1.00 27.91 112 ASP B N 1
ATOM 3389 C CA . ASP B 1 135 ? 4.973 63.518 10.202 1.00 32.35 112 ASP B CA 1
ATOM 3390 C C . ASP B 1 135 ? 3.702 63.675 9.378 1.00 25.13 112 ASP B C 1
ATOM 3391 O O . ASP B 1 135 ? 2.974 62.708 9.170 1.00 27.29 112 ASP B O 1
ATOM 3396 N N . ALA B 1 136 ? 3.440 64.885 8.894 1.00 24.98 113 ALA B N 1
ATOM 3397 C CA . ALA B 1 136 ? 2.204 65.154 8.156 1.00 29.47 113 ALA B CA 1
ATOM 3398 C C . ALA B 1 136 ? 2.082 64.327 6.874 1.00 26.42 113 ALA B C 1
ATOM 3399 O O . ALA B 1 136 ? 0.985 63.889 6.501 1.00 24.95 113 ALA B O 1
ATOM 3401 N N . ASP B 1 137 ? 3.209 64.127 6.198 1.00 25.40 114 ASP B N 1
ATOM 3402 C CA . ASP B 1 137 ? 3.212 63.436 4.912 1.00 28.94 114 ASP B CA 1
ATOM 3403 C C . ASP B 1 137 ? 2.899 61.950 5.078 1.00 26.88 114 ASP B C 1
ATOM 3404 O O . ASP B 1 137 ? 2.203 61.357 4.255 1.00 29.60 114 ASP B O 1
ATOM 3409 N N . ALA B 1 138 ? 3.406 61.357 6.153 1.00 26.40 115 ALA B N 1
ATOM 3410 C CA . ALA B 1 138 ? 3.138 59.952 6.449 1.00 25.83 115 ALA B CA 1
ATOM 3411 C C . ALA B 1 138 ? 1.652 59.755 6.734 1.00 30.63 115 ALA B C 1
ATOM 3412 O O . ALA B 1 138 ? 1.040 58.789 6.265 1.00 27.90 115 ALA B O 1
ATOM 3414 N N . LEU B 1 139 ? 1.082 60.677 7.508 1.00 25.35 116 LEU B N 1
ATOM 3415 C CA . LEU B 1 139 ? -0.355 60.676 7.791 1.00 25.05 116 LEU B CA 1
ATOM 3416 C C . LEU B 1 139 ? -1.172 60.742 6.508 1.00 22.55 116 LEU B C 1
ATOM 3417 O O . LEU B 1 139 ? -2.069 59.932 6.295 1.00 23.37 116 LEU B O 1
ATOM 3422 N N . ALA B 1 140 ? -0.864 61.720 5.661 1.00 21.42 117 ALA B N 1
ATOM 3423 C CA . ALA B 1 140 ? -1.602 61.908 4.421 1.00 23.10 117 ALA B CA 1
ATOM 3424 C C . ALA B 1 140 ? -1.500 60.672 3.539 1.00 25.00 117 ALA B C 1
ATOM 3425 O O . ALA B 1 140 ? -2.480 60.269 2.913 1.00 27.39 117 ALA B O 1
ATOM 3427 N N . ALA B 1 141 ? -0.317 60.067 3.500 1.00 25.78 118 ALA B N 1
ATOM 3428 C CA . ALA B 1 141 ? -0.094 58.907 2.641 1.00 27.80 118 ALA B CA 1
ATOM 3429 C C . ALA B 1 141 ? -0.921 57.707 3.099 1.00 24.61 118 ALA B C 1
ATOM 3430 O O . ALA B 1 141 ? -1.455 56.955 2.276 1.00 28.15 118 ALA B O 1
ATOM 3432 N N . ALA B 1 142 ? -1.044 57.542 4.407 1.00 22.21 119 ALA B N 1
ATOM 3433 C CA . ALA B 1 142 ? -1.818 56.437 4.960 1.00 19.76 119 ALA B CA 1
ATOM 3434 C C . ALA B 1 142 ? -3.294 56.601 4.612 1.00 21.76 119 ALA B C 1
ATOM 3435 O O . ALA B 1 142 ? -4.011 55.615 4.395 1.00 23.80 119 ALA B O 1
ATOM 3437 N N . MET B 1 143 ? -3.751 57.850 4.555 1.00 17.57 120 MET B N 1
ATOM 3438 C CA . MET B 1 143 ? -5.165 58.126 4.269 1.00 20.57 120 MET B CA 1
ATOM 3439 C C . MET B 1 143 ? -5.526 58.133 2.784 1.00 24.22 120 MET B C 1
ATOM 3440 O O . MET B 1 143 ? -6.703 57.999 2.433 1.00 21.51 120 MET B O 1
ATOM 3445 N N . ALA B 1 144 ? -4.522 58.317 1.929 1.00 25.38 121 ALA B N 1
ATOM 3446 C CA . ALA B 1 144 ? -4.727 58.655 0.517 1.00 30.53 121 ALA B CA 1
ATOM 3447 C C . ALA B 1 144 ? -5.709 57.773 -0.262 1.00 30.38 121 ALA B C 1
ATOM 3448 O O . ALA B 1 144 ? -6.498 58.273 -1.074 1.00 27.84 121 ALA B O 1
ATOM 3450 N N . ARG B 1 145 ? -5.644 56.467 -0.037 1.00 26.07 122 ARG B N 1
ATOM 3451 C CA . ARG B 1 145 ? -6.517 55.544 -0.758 1.00 25.51 122 ARG B CA 1
ATOM 3452 C C . ARG B 1 145 ? -7.331 54.680 0.207 1.00 25.76 122 ARG B C 1
ATOM 3453 O O . ARG B 1 145 ? -7.680 53.535 -0.101 1.00 29.82 122 ARG B O 1
ATOM 3461 N N . ALA B 1 146 ? -7.639 55.245 1.372 1.00 21.68 123 ALA B N 1
ATOM 3462 C CA . ALA B 1 146 ? -8.518 54.587 2.330 1.00 17.94 123 ALA B CA 1
ATOM 3463 C C . ALA B 1 146 ? -9.954 54.906 1.954 1.00 25.01 123 ALA B C 1
ATOM 3464 O O . ALA B 1 146 ? -10.269 56.043 1.615 1.00 28.13 123 ALA B O 1
ATOM 3466 N N . ASP B 1 147 ? -10.825 53.905 1.980 1.00 18.59 124 ASP B N 1
ATOM 3467 C CA . ASP B 1 147 ? -12.231 54.161 1.715 1.00 17.76 124 ASP B CA 1
ATOM 3468 C C . ASP B 1 147 ? -12.850 54.839 2.915 1.00 20.72 124 ASP B C 1
ATOM 3469 O O . ASP B 1 147 ? -13.673 55.745 2.767 1.00 20.08 124 ASP B O 1
ATOM 3474 N N . VAL B 1 148 ? -12.430 54.401 4.100 1.00 20.11 125 VAL B N 1
ATOM 3475 C CA . VAL B 1 148 ? -12.854 54.998 5.355 1.00 16.90 125 VAL B CA 1
ATOM 3476 C C . VAL B 1 148 ? -11.627 55.241 6.230 1.00 16.40 125 VAL B C 1
ATOM 3477 O O . VAL B 1 148 ? -10.736 54.388 6.309 1.00 16.72 125 VAL B O 1
ATOM 3481 N N . VAL B 1 149 ? -11.574 56.415 6.856 1.00 15.46 126 VAL B N 1
ATOM 3482 C CA . VAL B 1 149 ? -10.567 56.716 7.869 1.00 13.54 126 VAL B CA 1
ATOM 3483 C C . VAL B 1 149 ? -11.303 56.889 9.192 1.00 14.94 126 VAL B C 1
ATOM 3484 O O . VAL B 1 149 ? -12.241 57.687 9.289 1.00 16.67 126 VAL B O 1
ATOM 3488 N N . TYR B 1 150 ? -10.884 56.115 10.188 1.00 14.70 127 TYR B N 1
ATOM 3489 C CA . TYR B 1 150 ? -11.529 56.063 11.497 1.00 14.05 127 TYR B CA 1
ATOM 3490 C C . TYR B 1 150 ? -10.559 56.527 12.577 1.00 15.00 127 TYR B C 1
ATOM 3491 O O . TYR B 1 150 ? -9.378 56.167 12.560 1.00 16.11 127 TYR B O 1
ATOM 3500 N N . PHE B 1 151 ? -11.057 57.333 13.520 1.00 15.40 128 PHE B N 1
ATOM 3501 C CA . PHE B 1 151 ? -10.239 57.792 14.638 1.00 14.02 128 PHE B CA 1
ATOM 3502 C C . PHE B 1 151 ? -11.136 58.066 15.831 1.00 14.06 128 PHE B C 1
ATOM 3503 O O . PHE B 1 151 ? -12.360 58.081 15.697 1.00 13.63 128 PHE B O 1
ATOM 3511 N N . SER B 1 152 ? -10.533 58.274 17.000 1.00 16.35 129 SER B N 1
ATOM 3512 C CA . SER B 1 152 ? -11.331 58.455 18.202 1.00 16.62 129 SER B CA 1
ATOM 3513 C C . SER B 1 152 ? -10.917 59.656 19.024 1.00 16.75 129 SER B C 1
ATOM 3514 O O . SER B 1 152 ? -9.922 60.310 18.719 1.00 14.25 129 SER B O 1
ATOM 3517 N N . GLY B 1 153 ? -11.690 59.947 20.069 1.00 15.64 130 GLY B N 1
ATOM 3518 C CA . GLY B 1 153 ? -11.328 60.999 21.003 1.00 16.55 130 GLY B CA 1
ATOM 3519 C C . GLY B 1 153 ? -10.080 60.665 21.800 1.00 19.89 130 GLY B C 1
ATOM 3520 O O . GLY B 1 153 ? -9.414 61.561 22.320 1.00 19.78 130 GLY B O 1
ATOM 3521 N N . ILE B 1 154 ? -9.744 59.382 21.905 1.00 13.76 131 ILE B N 1
ATOM 3522 C CA . ILE B 1 154 ? -8.467 59.030 22.512 1.00 13.74 131 ILE B CA 1
ATOM 3523 C C . ILE B 1 154 ? -7.337 59.377 21.531 1.00 14.46 131 ILE B C 1
ATOM 3524 O O . ILE B 1 154 ? -6.292 59.893 21.937 1.00 18.27 131 ILE B O 1
ATOM 3529 N N . THR B 1 155 ? -7.559 59.138 20.242 1.00 15.86 132 THR B N 1
ATOM 3530 C CA . THR B 1 155 ? -6.585 59.564 19.240 1.00 16.70 132 THR B CA 1
ATOM 3531 C C . THR B 1 155 ? -6.260 61.042 19.396 1.00 19.24 132 THR B C 1
ATOM 3532 O O . THR B 1 155 ? -5.092 61.437 19.334 1.00 17.66 132 THR B O 1
ATOM 3536 N N . LEU B 1 156 ? -7.286 61.863 19.616 1.00 17.87 133 LEU B N 1
ATOM 3537 C CA . LEU B 1 156 ? -7.063 63.300 19.798 1.00 16.93 133 LEU B CA 1
ATOM 3538 C C . LEU B 1 156 ? -6.400 63.610 21.141 1.00 15.45 133 LEU B C 1
ATOM 3539 O O . LEU B 1 156 ? -5.480 64.431 21.214 1.00 19.80 133 LEU B O 1
ATOM 3544 N N . ALA B 1 157 ? -6.849 62.946 22.203 1.00 15.38 134 ALA B N 1
ATOM 3545 C CA . ALA B 1 157 ? -6.396 63.270 23.550 1.00 15.90 134 ALA B CA 1
ATOM 3546 C C . ALA B 1 157 ? -4.889 63.147 23.724 1.00 19.87 134 ALA B C 1
ATOM 3547 O O . ALA B 1 157 ? -4.276 63.964 24.396 1.00 20.84 134 ALA B O 1
ATOM 3549 N N . ILE B 1 158 ? -4.299 62.127 23.112 1.00 18.23 135 ILE B N 1
ATOM 3550 C CA . ILE B 1 158 ? -2.894 61.818 23.362 1.00 18.05 135 ILE B CA 1
ATOM 3551 C C . ILE B 1 158 ? -1.930 62.727 22.598 1.00 20.33 135 ILE B C 1
ATOM 3552 O O . ILE B 1 158 ? -0.724 62.742 22.873 1.00 21.39 135 ILE B O 1
ATOM 3557 N N . LEU B 1 159 ? -2.450 63.495 21.651 1.00 18.01 136 LEU B N 1
ATOM 3558 C CA . LEU B 1 159 ? -1.596 64.375 20.853 1.00 18.11 136 LEU B CA 1
ATOM 3559 C C . LEU B 1 159 ? -1.430 65.748 21.490 1.00 22.18 136 LEU B C 1
ATOM 3560 O O . LEU B 1 159 ? -2.292 66.196 22.254 1.00 25.11 136 LEU B O 1
ATOM 3565 N N . ASP B 1 160 ? -0.321 66.420 21.184 1.00 23.15 137 ASP B N 1
ATOM 3566 C CA . ASP B 1 160 ? -0.185 67.822 21.579 1.00 25.34 137 ASP B CA 1
ATOM 3567 C C . ASP B 1 160 ? -0.939 68.719 20.600 1.00 26.65 137 ASP B C 1
ATOM 3568 O O . ASP B 1 160 ? -1.553 68.234 19.649 1.00 26.04 137 ASP B O 1
ATOM 3573 N N . GLN B 1 161 ? -0.902 70.028 20.833 1.00 27.20 138 GLN B N 1
ATOM 3574 C CA . GLN B 1 161 ? -1.667 70.957 20.003 1.00 31.76 138 GLN B CA 1
ATOM 3575 C C . GLN B 1 161 ? -1.295 70.877 18.520 1.00 26.11 138 GLN B C 1
ATOM 3576 O O . GLN B 1 161 ? -2.177 70.837 17.654 1.00 25.61 138 GLN B O 1
ATOM 3582 N N A CYS B 1 162 ? 0.003 70.854 18.234 0.54 27.95 139 CYS B N 1
ATOM 3583 N N B CYS B 1 162 ? 0.005 70.843 18.239 0.46 28.01 139 CYS B N 1
ATOM 3584 C CA A CYS B 1 162 ? 0.482 70.744 16.859 0.54 30.37 139 CYS B CA 1
ATOM 3585 C CA B CYS B 1 162 ? 0.502 70.739 16.869 0.46 30.22 139 CYS B CA 1
ATOM 3586 C C A CYS B 1 162 ? 0.035 69.435 16.219 0.54 28.73 139 CYS B C 1
ATOM 3587 C C B CYS B 1 162 ? 0.053 69.436 16.218 0.46 28.58 139 CYS B C 1
ATOM 3588 O O A CYS B 1 162 ? -0.394 69.413 15.064 0.54 28.64 139 CYS B O 1
ATOM 3589 O O B CYS B 1 162 ? -0.357 69.417 15.056 0.46 28.85 139 CYS B O 1
ATOM 3594 N N . GLY B 1 163 ? 0.134 68.345 16.975 1.00 21.85 140 GLY B N 1
ATOM 3595 C CA . GLY B 1 163 ? -0.287 67.043 16.484 1.00 20.51 140 GLY B CA 1
ATOM 3596 C C . GLY B 1 163 ? -1.778 66.994 16.204 1.00 24.21 140 GLY B C 1
ATOM 3597 O O . GLY B 1 163 ? -2.211 66.426 15.201 1.00 21.33 140 GLY B O 1
ATOM 3598 N N . ARG B 1 164 ? -2.575 67.582 17.092 1.00 21.21 141 ARG B N 1
ATOM 3599 C CA . ARG B 1 164 ? -4.017 67.642 16.871 1.00 21.24 141 ARG B CA 1
ATOM 3600 C C . ARG B 1 164 ? -4.323 68.439 15.618 1.00 23.15 141 ARG B C 1
ATOM 3601 O O . ARG B 1 164 ? -5.139 68.025 14.801 1.00 20.83 141 ARG B O 1
ATOM 3609 N N . ALA B 1 165 ? -3.653 69.577 15.459 1.00 22.24 142 ALA B N 1
ATOM 3610 C CA . ALA B 1 165 ? -3.867 70.418 14.286 1.00 21.98 142 ALA B CA 1
ATOM 3611 C C . ALA B 1 165 ? -3.520 69.662 13.009 1.00 25.39 142 ALA B C 1
ATOM 3612 O O . ALA B 1 165 ? -4.289 69.667 12.044 1.00 23.00 142 ALA B O 1
ATOM 3614 N N . THR B 1 166 ? -2.360 69.012 13.015 1.00 23.40 143 THR B N 1
ATOM 3615 C CA . THR B 1 166 ? -1.899 68.234 11.870 1.00 22.80 143 THR B CA 1
ATOM 3616 C C . THR B 1 166 ? -2.885 67.128 11.504 1.00 22.59 143 THR B C 1
ATOM 3617 O O . THR B 1 166 ? -3.218 66.949 10.327 1.00 25.44 143 THR B O 1
ATOM 3621 N N . LEU B 1 167 ? -3.357 66.388 12.503 1.00 19.54 144 LEU B N 1
ATOM 3622 C CA . LEU B 1 167 ? -4.323 65.319 12.241 1.00 18.26 144 LEU B CA 1
ATOM 3623 C C . LEU B 1 167 ? -5.651 65.833 11.701 1.00 20.64 144 LEU B C 1
ATOM 3624 O O . LEU B 1 167 ? -6.191 65.279 10.742 1.00 19.01 144 LEU B O 1
ATOM 3629 N N . LEU B 1 168 ? -6.190 66.877 12.324 1.00 22.60 145 LEU B N 1
ATOM 3630 C CA . LEU B 1 168 ? -7.469 67.430 11.888 1.00 21.82 145 LEU B CA 1
ATOM 3631 C C . LEU B 1 168 ? -7.354 67.978 10.477 1.00 23.39 145 LEU B C 1
ATOM 3632 O O . LEU B 1 168 ? -8.283 67.852 9.674 1.00 20.00 145 LEU B O 1
ATOM 3637 N N . ARG B 1 169 ? -6.202 68.576 10.177 1.00 21.96 146 ARG B N 1
ATOM 3638 C CA . ARG B 1 169 ? -5.932 69.108 8.851 1.00 22.15 146 ARG B CA 1
ATOM 3639 C C . ARG B 1 169 ? -5.919 67.976 7.827 1.00 24.28 146 ARG B C 1
ATOM 3640 O O . ARG B 1 169 ? -6.536 68.089 6.759 1.00 25.24 146 ARG B O 1
ATOM 3648 N N . ALA B 1 170 ? -5.233 66.881 8.155 1.00 23.18 147 ALA B N 1
ATOM 3649 C CA . ALA B 1 170 ? -5.143 65.747 7.232 1.00 22.77 147 ALA B CA 1
ATOM 3650 C C . ALA B 1 170 ? -6.507 65.101 7.033 1.00 21.48 147 ALA B C 1
ATOM 3651 O O . ALA B 1 170 ? -6.851 64.714 5.913 1.00 23.81 147 ALA B O 1
ATOM 3653 N N . LEU B 1 171 ? -7.272 64.974 8.117 1.00 17.80 148 LEU B N 1
ATOM 3654 C CA . LEU B 1 171 ? -8.627 64.416 8.028 1.00 15.87 148 LEU B CA 1
ATOM 3655 C C . LEU B 1 171 ? -9.540 65.262 7.143 1.00 21.68 148 LEU B C 1
ATOM 3656 O O . LEU B 1 171 ? -10.248 64.730 6.289 1.00 22.17 148 LEU B O 1
ATOM 3661 N N . ALA B 1 172 ? -9.514 66.579 7.327 1.00 20.47 149 ALA B N 1
ATOM 3662 C CA . ALA B 1 172 ? -10.323 67.469 6.490 1.00 22.86 149 ALA B CA 1
ATOM 3663 C C . ALA B 1 172 ? -9.934 67.404 5.016 1.00 26.40 149 ALA B C 1
ATOM 3664 O O . ALA B 1 172 ? -10.793 67.465 4.132 1.00 24.08 149 ALA B O 1
ATOM 3666 N N A GLN B 1 173 ? -8.640 67.276 4.753 0.46 22.71 150 GLN B N 1
ATOM 3667 N N B GLN B 1 173 ? -8.637 67.290 4.739 0.54 22.94 150 GLN B N 1
ATOM 3668 C CA A GLN B 1 173 ? -8.173 67.216 3.376 0.46 23.33 150 GLN B CA 1
ATOM 3669 C CA B GLN B 1 173 ? -8.183 67.216 3.349 0.54 23.30 150 GLN B CA 1
ATOM 3670 C C A GLN B 1 173 ? -8.577 65.897 2.721 0.46 23.63 150 GLN B C 1
ATOM 3671 C C B GLN B 1 173 ? -8.559 65.886 2.705 0.54 23.68 150 GLN B C 1
ATOM 3672 O O A GLN B 1 173 ? -8.971 65.871 1.552 0.46 23.88 150 GLN B O 1
ATOM 3673 O O B GLN B 1 173 ? -8.907 65.837 1.522 0.54 24.59 150 GLN B O 1
ATOM 3684 N N . ALA B 1 174 ? -8.497 64.813 3.485 1.00 24.92 151 ALA B N 1
ATOM 3685 C CA . ALA B 1 174 ? -8.895 63.497 3.002 1.00 24.36 151 ALA B CA 1
ATOM 3686 C C . ALA B 1 174 ? -10.393 63.488 2.718 1.00 26.52 151 ALA B C 1
ATOM 3687 O O . ALA B 1 174 ? -10.838 62.993 1.676 1.00 25.79 151 ALA B O 1
ATOM 3689 N N . ARG B 1 175 ? -11.164 64.049 3.644 1.00 21.72 152 ARG B N 1
ATOM 3690 C CA . ARG B 1 175 ? -12.614 64.167 3.480 1.00 20.55 152 ARG B CA 1
ATOM 3691 C C . ARG B 1 175 ? -12.957 64.873 2.174 1.00 27.06 152 ARG B C 1
ATOM 3692 O O . ARG B 1 175 ? -13.881 64.476 1.466 1.00 28.26 152 ARG B O 1
ATOM 3700 N N . ALA B 1 176 ? -12.199 65.919 1.856 1.00 21.41 153 ALA B N 1
ATOM 3701 C CA . ALA B 1 176 ? -12.478 66.733 0.676 1.00 27.11 153 ALA B CA 1
ATOM 3702 C C . ALA B 1 176 ? -12.171 66.010 -0.631 1.00 31.50 153 ALA B C 1
ATOM 3703 O O . ALA B 1 176 ? -12.642 66.423 -1.692 1.00 31.00 153 ALA B O 1
ATOM 3705 N N . THR B 1 177 ? -11.367 64.953 -0.569 1.00 27.78 154 THR B N 1
ATOM 3706 C CA . THR B 1 177 ? -11.038 64.200 -1.781 1.00 31.91 154 THR B CA 1
ATOM 3707 C C . THR B 1 177 ? -11.874 62.927 -1.872 1.00 38.50 154 THR B C 1
ATOM 3708 O O . THR B 1 177 ? -11.627 62.073 -2.726 1.00 47.85 154 THR B O 1
ATOM 3712 N N . GLY B 1 178 ? -12.849 62.793 -0.979 1.00 29.47 155 GLY B N 1
ATOM 3713 C CA . GLY B 1 178 ? -13.828 61.724 -1.089 1.00 35.57 155 GLY B CA 1
ATOM 3714 C C . GLY B 1 178 ? -13.716 60.601 -0.074 1.00 31.29 155 GLY B C 1
ATOM 3715 O O . GLY B 1 178 ? -14.554 59.702 -0.049 1.00 34.58 155 GLY B O 1
ATOM 3716 N N A ARG B 1 179 ? -12.685 60.649 0.765 0.61 24.00 156 ARG B N 1
ATOM 3717 N N B ARG B 1 179 ? -12.676 60.634 0.748 0.39 25.18 156 ARG B N 1
ATOM 3718 C CA A ARG B 1 179 ? -12.534 59.654 1.820 0.61 26.19 156 ARG B CA 1
ATOM 3719 C CA B ARG B 1 179 ? -12.518 59.625 1.784 0.39 26.66 156 ARG B CA 1
ATOM 3720 C C A ARG B 1 179 ? -13.631 59.870 2.841 0.61 20.61 156 ARG B C 1
ATOM 3721 C C B ARG B 1 179 ? -13.561 59.856 2.881 0.39 22.39 156 ARG B C 1
ATOM 3722 O O A ARG B 1 179 ? -13.982 61.009 3.152 0.61 22.47 156 ARG B O 1
ATOM 3723 O O B ARG B 1 179 ? -13.814 60.994 3.271 0.39 24.45 156 ARG B O 1
ATOM 3738 N N . THR B 1 180 ? -14.192 58.780 3.349 1.00 16.34 157 THR B N 1
ATOM 3739 C CA . THR B 1 180 ? -15.255 58.880 4.349 1.00 15.88 157 THR B CA 1
ATOM 3740 C C . THR B 1 180 ? -14.624 58.876 5.729 1.00 17.27 157 THR B C 1
ATOM 3741 O O . THR B 1 180 ? -13.854 57.975 6.062 1.00 18.20 157 THR B O 1
ATOM 3745 N N . ILE B 1 181 ? -14.937 59.891 6.533 1.00 15.16 158 ILE B N 1
ATOM 3746 C CA . ILE B 1 181 ? -14.311 60.030 7.844 1.00 15.39 158 ILE B CA 1
ATOM 3747 C C . ILE B 1 181 ? -15.270 59.600 8.940 1.00 17.86 158 ILE B C 1
ATOM 3748 O O . ILE B 1 181 ? -16.406 60.093 9.002 1.00 17.71 158 ILE B O 1
ATOM 3753 N N . ALA B 1 182 ? -14.819 58.692 9.807 1.00 14.05 159 ALA B N 1
ATOM 3754 C CA . ALA B 1 182 ? -15.651 58.194 10.896 1.00 18.01 159 ALA B CA 1
ATOM 3755 C C . ALA B 1 182 ? -14.967 58.480 12.226 1.00 20.25 159 ALA B C 1
ATOM 3756 O O . ALA B 1 182 ? -13.758 58.322 12.342 1.00 14.59 159 ALA B O 1
ATOM 3758 N N . PHE B 1 183 ? -15.745 58.905 13.218 1.00 14.27 160 PHE B N 1
ATOM 3759 C CA . PHE B 1 183 ? -15.210 59.369 14.495 1.00 16.69 160 PHE B CA 1
ATOM 3760 C C . PHE B 1 183 ? -15.957 58.722 15.653 1.00 17.52 160 PHE B C 1
ATOM 3761 O O . PHE B 1 183 ? -17.191 58.725 15.676 1.00 17.35 160 PHE B O 1
ATOM 3769 N N A ASP B 1 184 ? -15.201 58.194 16.613 0.45 14.83 161 ASP B N 1
ATOM 3770 N N B ASP B 1 184 ? -15.227 58.106 16.583 0.55 13.29 161 ASP B N 1
ATOM 3771 C CA A ASP B 1 184 ? -15.746 57.712 17.881 0.45 17.38 161 ASP B CA 1
ATOM 3772 C CA B ASP B 1 184 ? -15.821 57.751 17.875 0.55 16.64 161 ASP B CA 1
ATOM 3773 C C A ASP B 1 184 ? -15.267 58.636 18.999 0.45 17.44 161 ASP B C 1
ATOM 3774 C C B ASP B 1 184 ? -15.267 58.709 18.910 0.55 17.35 161 ASP B C 1
ATOM 3775 O O A ASP B 1 184 ? -14.127 58.525 19.447 0.45 16.97 161 ASP B O 1
ATOM 3776 O O B ASP B 1 184 ? -14.086 58.681 19.229 0.55 15.56 161 ASP B O 1
ATOM 3785 N N . PRO B 1 185 ? -16.130 59.565 19.450 1.00 16.43 162 PRO B N 1
ATOM 3786 C CA . PRO B 1 185 ? -15.708 60.552 20.454 1.00 17.92 162 PRO B CA 1
ATOM 3787 C C . PRO B 1 185 ? -15.000 59.956 21.682 1.00 22.50 162 PRO B C 1
ATOM 3788 O O . PRO B 1 185 ? -14.036 60.554 22.155 1.00 27.06 162 PRO B O 1
ATOM 3792 N N . ASN B 1 186 ? -15.458 58.800 22.153 1.00 21.41 163 ASN B N 1
ATOM 3793 C CA . ASN B 1 186 ? -14.851 58.085 23.280 1.00 18.71 163 ASN B CA 1
ATOM 3794 C C . ASN B 1 186 ? -14.212 58.956 24.365 1.00 25.20 163 ASN B C 1
ATOM 3795 O O . ASN B 1 186 ? -12.991 58.968 24.516 1.00 29.42 163 ASN B O 1
ATOM 3800 N N . LEU B 1 187 ? -15.043 59.660 25.130 1.00 21.51 164 LEU B N 1
ATOM 3801 C CA . LEU B 1 187 ? -14.575 60.575 26.166 1.00 18.96 164 LEU B CA 1
ATOM 3802 C C . LEU B 1 187 ? -13.858 59.880 27.330 1.00 26.09 164 LEU B C 1
ATOM 3803 O O . LEU B 1 187 ? -14.441 59.042 28.012 1.00 27.05 164 LEU B O 1
ATOM 3808 N N A ARG B 1 188 ? -12.593 60.233 27.542 0.73 23.62 165 ARG B N 1
ATOM 3809 N N B ARG B 1 188 ? -12.598 60.244 27.546 0.27 24.22 165 ARG B N 1
ATOM 3810 C CA A ARG B 1 188 ? -11.828 59.751 28.694 0.73 25.48 165 ARG B CA 1
ATOM 3811 C CA B ARG B 1 188 ? -11.836 59.752 28.688 0.27 24.94 165 ARG B CA 1
ATOM 3812 C C A ARG B 1 188 ? -11.207 60.949 29.396 0.73 23.82 165 ARG B C 1
ATOM 3813 C C B ARG B 1 188 ? -11.207 60.942 29.400 0.27 24.15 165 ARG B C 1
ATOM 3814 O O A ARG B 1 188 ? -10.079 61.333 29.094 0.73 22.42 165 ARG B O 1
ATOM 3815 O O B ARG B 1 188 ? -10.071 61.314 29.104 0.27 23.10 165 ARG B O 1
ATOM 3830 N N . PRO B 1 189 ? -11.948 61.546 30.340 1.00 26.10 166 PRO B N 1
ATOM 3831 C CA . PRO B 1 189 ? -11.532 62.787 31.009 1.00 24.86 166 PRO B CA 1
ATOM 3832 C C . PRO B 1 189 ? -10.109 62.803 31.577 1.00 26.46 166 PRO B C 1
ATOM 3833 O O . PRO B 1 189 ? -9.469 63.856 31.527 1.00 31.55 166 PRO B O 1
ATOM 3837 N N . ARG B 1 190 ? -9.620 61.676 32.093 1.00 27.39 167 ARG B N 1
ATOM 3838 C CA . ARG B 1 190 ? -8.286 61.634 32.697 1.00 32.80 167 ARG B CA 1
ATOM 3839 C C . ARG B 1 190 ? -7.159 61.839 31.684 1.00 27.52 167 ARG B C 1
ATOM 3840 O O . ARG B 1 190 ? -6.031 62.157 32.065 1.00 29.73 167 ARG B O 1
ATOM 3848 N N . LEU B 1 191 ? -7.462 61.648 30.399 1.00 24.87 168 LEU B N 1
ATOM 3849 C CA . LEU B 1 191 ? -6.460 61.787 29.347 1.00 26.60 168 LEU B CA 1
ATOM 3850 C C . LEU B 1 191 ? -6.337 63.230 28.865 1.00 30.89 168 LEU B C 1
ATOM 3851 O O . LEU B 1 191 ? -5.469 63.544 28.047 1.00 30.74 168 LEU B O 1
ATOM 3856 N N . TRP B 1 192 ? -7.205 64.100 29.382 1.00 27.00 169 TRP B N 1
ATOM 3857 C CA . TRP B 1 192 ? -7.240 65.504 28.980 1.00 28.34 169 TRP B CA 1
ATOM 3858 C C . TRP B 1 192 ? -6.730 66.445 30.074 1.00 31.20 169 TRP B C 1
ATOM 3859 O O . TRP B 1 192 ? -6.944 66.207 31.259 1.00 31.79 169 TRP B O 1
ATOM 3870 N N . ALA B 1 193 ? -6.069 67.526 29.669 1.00 33.62 170 ALA B N 1
ATOM 3871 C CA . ALA B 1 193 ? -5.515 68.490 30.622 1.00 35.44 170 ALA B CA 1
ATOM 3872 C C . ALA B 1 193 ? -6.601 69.321 31.301 1.00 39.47 170 ALA B C 1
ATOM 3873 O O . ALA B 1 193 ? -6.377 69.909 32.361 1.00 45.21 170 ALA B O 1
ATOM 3875 N N . GLY B 1 194 ? -7.774 69.371 30.681 1.00 33.08 171 GLY B N 1
ATOM 3876 C CA . GLY B 1 194 ? -8.899 70.108 31.228 1.00 37.06 171 GLY B CA 1
ATOM 3877 C C . GLY B 1 194 ? -10.169 69.731 30.492 1.00 35.13 171 GLY B C 1
ATOM 3878 O O . GLY B 1 194 ? -10.115 69.256 29.359 1.00 30.78 171 GLY B O 1
ATOM 3879 N N . THR B 1 195 ? -11.314 69.939 31.134 1.00 34.37 172 THR B N 1
ATOM 3880 C CA . THR B 1 195 ? -12.594 69.558 30.543 1.00 37.72 172 THR B CA 1
ATOM 3881 C C . THR B 1 195 ? -12.958 70.487 29.392 1.00 40.90 172 THR B C 1
ATOM 3882 O O . THR B 1 195 ? -13.671 70.092 28.467 1.00 31.59 172 THR B O 1
ATOM 3886 N N . GLY B 1 196 ? -12.460 71.720 29.456 1.00 39.74 173 GLY B N 1
ATOM 3887 C CA . GLY B 1 196 ? -12.660 72.684 28.388 1.00 35.40 173 GLY B CA 1
ATOM 3888 C C . GLY B 1 196 ? -11.938 72.259 27.123 1.00 34.14 173 GLY B C 1
ATOM 3889 O O . GLY B 1 196 ? -12.523 72.261 26.037 1.00 31.97 173 GLY B O 1
ATOM 3890 N N . GLU B 1 197 ? -10.666 71.894 27.260 1.00 31.46 174 GLU B N 1
ATOM 3891 C CA . GLU B 1 197 ? -9.907 71.373 26.129 1.00 26.15 174 GLU B CA 1
ATOM 3892 C C . GLU B 1 197 ? -10.576 70.109 25.592 1.00 27.24 174 GLU B C 1
ATOM 3893 O O . GLU B 1 197 ? -10.685 69.935 24.383 1.00 27.47 174 GLU B O 1
ATOM 3899 N N . MET B 1 198 ? -11.065 69.252 26.488 1.00 24.32 175 MET B N 1
ATOM 3900 C CA . MET B 1 198 ? -11.728 68.011 26.064 1.00 20.36 175 MET B CA 1
ATOM 3901 C C . MET B 1 198 ? -12.956 68.243 25.186 1.00 23.59 175 MET B C 1
ATOM 3902 O O . MET B 1 198 ? -13.013 67.769 24.047 1.00 21.27 175 MET B O 1
ATOM 3907 N N . THR B 1 199 ? -13.948 68.963 25.703 1.00 25.00 176 THR B N 1
ATOM 3908 C CA . THR B 1 199 ? -15.185 69.146 24.937 1.00 22.90 176 THR B CA 1
ATOM 3909 C C . THR B 1 199 ? -14.959 69.892 23.623 1.00 23.66 176 THR B C 1
ATOM 3910 O O . THR B 1 199 ? -15.503 69.514 22.580 1.00 24.01 176 THR B O 1
ATOM 3914 N N . GLU B 1 200 ? -14.139 70.935 23.670 1.00 22.31 177 GLU B N 1
ATOM 3915 C CA . GLU B 1 200 ? -13.838 71.716 22.476 1.00 23.70 177 GLU B CA 1
ATOM 3916 C C . GLU B 1 200 ? -13.116 70.884 21.424 1.00 24.02 177 GLU B C 1
ATOM 3917 O O . GLU B 1 200 ? -13.419 70.971 20.229 1.00 21.95 177 GLU B O 1
ATOM 3923 N N . THR B 1 201 ? -12.151 70.087 21.863 1.00 24.32 178 THR B N 1
ATOM 3924 C CA . THR B 1 201 ? -11.352 69.300 20.928 1.00 23.81 178 THR B CA 1
ATOM 3925 C C . THR B 1 201 ? -12.188 68.172 20.328 1.00 20.07 178 THR B C 1
ATOM 3926 O O . THR B 1 201 ? -12.103 67.900 19.133 1.00 21.45 178 THR B O 1
ATOM 3930 N N . ILE B 1 202 ? -13.029 67.542 21.147 1.00 18.84 179 ILE B N 1
ATOM 3931 C CA . ILE B 1 202 ? -13.951 66.527 20.632 1.00 18.89 179 ILE B CA 1
ATOM 3932 C C . ILE B 1 202 ? -14.830 67.086 19.506 1.00 19.06 179 ILE B C 1
ATOM 3933 O O . ILE B 1 202 ? -15.026 66.441 18.466 1.00 20.27 179 ILE B O 1
ATOM 3938 N N . MET B 1 203 ? -15.337 68.304 19.692 1.00 18.52 180 MET B N 1
ATOM 3939 C CA . MET B 1 203 ? -16.201 68.894 18.682 1.00 17.55 180 MET B CA 1
ATOM 3940 C C . MET B 1 203 ? -15.410 69.361 17.462 1.00 19.64 180 MET B C 1
ATOM 3941 O O . MET B 1 203 ? -15.964 69.479 16.376 1.00 22.03 180 MET B O 1
ATOM 3946 N N . GLN B 1 204 ? -14.113 69.616 17.636 1.00 23.31 181 GLN B N 1
ATOM 3947 C CA . GLN B 1 204 ? -13.251 69.841 16.474 1.00 21.21 181 GLN B CA 1
ATOM 3948 C C . GLN B 1 204 ? -13.120 68.549 15.671 1.00 21.40 181 GLN B C 1
ATOM 3949 O O . GLN B 1 204 ? -13.057 68.578 14.439 1.00 23.15 181 GLN B O 1
ATOM 3955 N N . GLY B 1 205 ? -13.062 67.421 16.377 1.00 18.25 182 GLY B N 1
ATOM 3956 C CA . GLY B 1 205 ? -13.039 66.120 15.731 1.00 21.87 182 GLY B CA 1
ATOM 3957 C C . GLY B 1 205 ? -14.313 65.901 14.940 1.00 20.00 182 GLY B C 1
ATOM 3958 O O . GLY B 1 205 ? -14.280 65.432 13.800 1.00 20.32 182 GLY B O 1
ATOM 3959 N N . ALA B 1 206 ? -15.444 66.248 15.547 1.00 20.77 183 ALA B N 1
ATOM 3960 C CA . ALA B 1 206 ? -16.738 66.128 14.879 1.00 19.02 183 ALA B CA 1
ATOM 3961 C C . ALA B 1 206 ? -16.797 66.928 13.585 1.00 18.01 183 ALA B C 1
ATOM 3962 O O . ALA B 1 206 ? -17.425 66.504 12.612 1.00 20.84 183 ALA B O 1
ATOM 3964 N N . ALA B 1 207 ? -16.139 68.086 13.575 1.00 20.95 184 ALA B N 1
ATOM 3965 C CA . ALA B 1 207 ? -16.233 69.006 12.446 1.00 20.87 184 ALA B CA 1
ATOM 3966 C C . ALA B 1 207 ? -15.568 68.508 11.158 1.00 21.31 184 ALA B C 1
ATOM 3967 O O . ALA B 1 207 ? -15.795 69.081 10.091 1.00 21.20 184 ALA B O 1
ATOM 3969 N N . VAL B 1 208 ? -14.743 67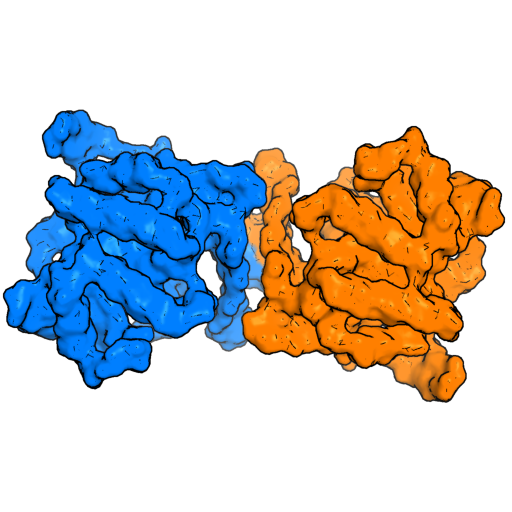.467 11.261 1.00 21.68 185 VAL B N 1
ATOM 3970 C CA . VAL B 1 208 ? -14.089 66.885 10.084 1.00 20.09 185 VAL B CA 1
ATOM 3971 C C . VAL B 1 208 ? -14.638 65.501 9.751 1.00 19.93 185 VAL B C 1
ATOM 3972 O O . VAL B 1 208 ? -14.108 64.819 8.877 1.00 19.87 185 VAL B O 1
ATOM 3976 N N . SER B 1 209 ? -15.710 65.101 10.435 1.00 20.68 186 SER B N 1
ATOM 3977 C CA . SER B 1 209 ? -16.201 63.726 10.354 1.00 19.41 186 SER B CA 1
ATOM 3978 C C . SER B 1 209 ? -17.556 63.622 9.673 1.00 17.91 186 SER B C 1
ATOM 3979 O O . SER B 1 209 ? -18.466 64.406 9.959 1.00 21.30 186 SER B O 1
ATOM 3982 N N . ASP B 1 210 ? -17.692 62.634 8.790 1.00 17.73 187 ASP B N 1
ATOM 3983 C CA . ASP B 1 210 ? -18.960 62.353 8.132 1.00 20.06 187 ASP B CA 1
ATOM 3984 C C . ASP B 1 210 ? -19.863 61.503 9.015 1.00 21.16 187 ASP B C 1
ATOM 3985 O O . ASP B 1 210 ? -21.087 61.675 9.016 1.00 20.44 187 ASP B O 1
ATOM 3990 N N . ILE B 1 211 ? -19.247 60.572 9.737 1.00 20.99 188 ILE B N 1
ATOM 3991 C CA . ILE B 1 211 ? -19.960 59.658 10.631 1.00 15.84 188 ILE B CA 1
ATOM 3992 C C . ILE B 1 211 ? -19.434 59.854 12.054 1.00 14.81 188 ILE B C 1
ATOM 3993 O O . ILE B 1 211 ? -18.218 59.903 12.270 1.00 17.74 188 ILE B O 1
ATOM 3998 N N . ALA B 1 212 ? -20.343 59.994 13.022 1.00 16.24 189 ALA B N 1
ATOM 3999 C CA . ALA B 1 212 ? -19.951 60.065 14.433 1.00 16.48 189 ALA B CA 1
ATOM 4000 C C . ALA B 1 212 ? -20.683 58.993 15.222 1.00 18.21 189 ALA B C 1
ATOM 4001 O O . ALA B 1 212 ? -21.878 58.761 15.009 1.00 15.94 189 ALA B O 1
ATOM 4003 N N . LEU B 1 213 ? -19.972 58.361 16.152 1.00 15.39 190 LEU B N 1
ATOM 4004 C CA . LEU B 1 213 ? -20.521 57.248 16.932 1.00 13.07 190 LEU B CA 1
ATOM 4005 C C . LEU B 1 213 ? -20.420 57.523 18.436 1.00 17.49 190 LEU B C 1
ATOM 4006 O O . LEU B 1 213 ? -19.729 56.798 19.159 1.00 18.53 190 LEU B O 1
ATOM 4011 N N . PRO B 1 214 ? -21.118 58.566 18.915 1.00 17.95 191 PRO B N 1
ATOM 4012 C CA . PRO B 1 214 ? -21.042 58.884 20.342 1.00 17.95 191 PRO B CA 1
ATOM 4013 C C . PRO B 1 214 ? -21.759 57.853 21.199 1.00 20.59 191 PRO B C 1
ATOM 4014 O O . PRO B 1 214 ? -22.635 57.133 20.719 1.00 17.63 191 PRO B O 1
ATOM 4018 N N . SER B 1 215 ? -21.394 57.791 22.475 1.00 18.23 192 SER B N 1
ATOM 4019 C CA . SER B 1 215 ? -22.153 57.022 23.449 1.00 17.57 192 SER B CA 1
ATOM 4020 C C . SER B 1 215 ? -22.851 57.992 24.390 1.00 20.18 192 SER B C 1
ATOM 4021 O O . SER B 1 215 ? -22.197 58.844 25.006 1.00 18.76 192 SER B O 1
ATOM 4024 N N . PHE B 1 216 ? -24.172 57.876 24.500 1.00 18.79 193 PHE B N 1
ATOM 4025 C CA . PHE B 1 216 ? -24.920 58.750 25.397 1.00 18.80 193 PHE B CA 1
ATOM 4026 C C . PHE B 1 216 ? -24.429 58.584 26.826 1.00 21.61 193 PHE B C 1
ATOM 4027 O O . PHE B 1 216 ? -24.240 59.557 27.557 1.00 18.81 193 PHE B O 1
ATOM 4035 N N . GLU B 1 217 ? -24.212 57.341 27.232 1.00 17.54 194 GLU B N 1
ATOM 4036 C CA . GLU B 1 217 ? -23.823 57.091 28.613 1.00 16.80 194 GLU B CA 1
ATOM 4037 C C . GLU B 1 217 ? -22.482 57.765 28.942 1.00 20.65 194 GLU B C 1
ATOM 4038 O O . GLU B 1 217 ? -22.283 58.267 30.050 1.00 21.75 194 GLU B O 1
ATOM 4044 N N A ASP B 1 218 ? -21.598 57.790 27.951 0.49 20.98 195 ASP B N 1
ATOM 4045 N N B ASP B 1 218 ? -21.561 57.790 27.988 0.51 21.21 195 ASP B N 1
ATOM 4046 C CA A ASP B 1 218 ? -20.247 58.317 28.099 0.49 20.12 195 ASP B CA 1
ATOM 4047 C CA B ASP B 1 218 ? -20.251 58.374 28.266 0.51 19.16 195 ASP B CA 1
ATOM 4048 C C A ASP B 1 218 ? -20.202 59.846 28.052 0.49 23.46 195 ASP B C 1
ATOM 4049 C C B ASP B 1 218 ? -20.228 59.896 28.120 0.51 23.48 195 ASP B C 1
ATOM 4050 O O A ASP B 1 218 ? -19.338 60.471 28.663 0.49 23.30 195 ASP B O 1
ATOM 4051 O O B ASP B 1 218 ? -19.399 60.569 28.727 0.51 22.48 195 ASP B O 1
ATOM 4060 N N . GLU B 1 219 ? -21.132 60.444 27.318 1.00 19.57 196 GLU B N 1
ATOM 4061 C CA . GLU B 1 219 ? -21.044 61.867 27.002 1.00 15.31 196 GLU B CA 1
ATOM 4062 C C . GLU B 1 219 ? -22.074 62.781 27.627 1.00 20.01 196 GLU B C 1
ATOM 4063 O O . GLU B 1 219 ? -21.824 63.981 27.737 1.00 19.50 196 GLU B O 1
ATOM 4069 N N . ALA B 1 220 ? -23.224 62.241 28.030 1.00 16.44 197 ALA B N 1
ATOM 4070 C CA . ALA B 1 220 ? -24.360 63.090 28.403 1.00 19.52 197 ALA B CA 1
ATOM 4071 C C . ALA B 1 220 ? -24.024 64.160 29.439 1.00 22.27 197 ALA B C 1
ATOM 4072 O O . ALA B 1 220 ? -24.320 65.342 29.249 1.00 22.55 197 ALA B O 1
ATOM 4074 N N . ALA B 1 221 ? -23.417 63.751 30.543 1.00 20.51 198 ALA B N 1
ATOM 4075 C CA . ALA B 1 221 ? -23.166 64.687 31.630 1.00 20.88 198 ALA B CA 1
ATOM 4076 C C . ALA B 1 221 ? -22.115 65.746 31.271 1.00 21.65 198 ALA B C 1
ATOM 4077 O O . ALA B 1 221 ? -22.145 66.860 31.798 1.00 24.77 198 ALA B O 1
ATOM 4079 N N . TRP B 1 222 ? -21.194 65.398 30.378 1.00 18.73 199 TRP B N 1
ATOM 4080 C CA . TRP B 1 222 ? -20.121 66.317 29.995 1.00 18.05 199 TRP B CA 1
ATOM 4081 C C . TRP B 1 222 ? -20.576 67.385 29.012 1.00 20.44 199 TRP B C 1
ATOM 4082 O O . TRP B 1 222 ? -20.042 68.498 29.015 1.00 22.62 199 TRP B O 1
ATOM 4093 N N . PHE B 1 223 ? -21.554 67.055 28.172 1.00 19.91 200 PHE B N 1
ATOM 4094 C CA . PHE B 1 223 ? -22.071 68.020 27.208 1.00 20.34 200 PHE B CA 1
ATOM 4095 C C . PHE B 1 223 ? -23.446 68.568 27.575 1.00 24.72 200 PHE B C 1
ATOM 4096 O O . PHE B 1 223 ? -23.960 69.471 26.902 1.00 24.22 200 PHE B O 1
ATOM 4104 N N . GLY B 1 224 ? -24.039 68.032 28.638 1.00 22.16 201 GLY B N 1
ATOM 4105 C CA . GLY B 1 224 ? -25.370 68.448 29.054 1.00 27.19 201 GLY B CA 1
ATOM 4106 C C . GLY B 1 224 ? -26.468 67.969 28.117 1.00 25.20 201 GLY B C 1
ATOM 4107 O O . GLY B 1 224 ? -27.477 68.653 27.939 1.00 27.22 201 GLY B O 1
ATOM 4108 N N . ASP B 1 225 ? -26.290 66.789 27.528 1.00 21.06 202 ASP B N 1
ATOM 4109 C CA . ASP B 1 225 ? -27.294 66.234 26.611 1.00 22.28 202 ASP B CA 1
ATOM 4110 C C . ASP B 1 225 ? -28.503 65.717 27.388 1.00 25.00 202 ASP B C 1
ATOM 4111 O O . ASP B 1 225 ? -28.359 64.849 28.249 1.00 23.33 202 ASP B O 1
ATOM 4116 N N . ALA B 1 226 ? -29.697 66.207 27.065 1.00 21.63 203 ALA B N 1
ATOM 4117 C CA . ALA B 1 226 ? -30.895 65.791 27.796 1.00 25.43 203 ALA B CA 1
ATOM 4118 C C . ALA B 1 226 ? -31.307 64.353 27.474 1.00 21.52 203 ALA B C 1
ATOM 4119 O O . ALA B 1 226 ? -32.000 63.697 28.266 1.00 23.30 203 ALA B O 1
ATOM 4121 N N . GLY B 1 227 ? -30.892 63.880 26.305 1.00 20.91 204 GLY B N 1
ATOM 4122 C CA . GLY B 1 227 ? -31.219 62.544 25.839 1.00 19.21 204 GLY B CA 1
ATOM 4123 C C . GLY B 1 227 ? -30.417 62.242 24.588 1.00 22.10 204 GLY B C 1
ATOM 4124 O O . GLY B 1 227 ? -29.708 63.111 24.084 1.00 19.92 204 GLY B O 1
ATOM 4125 N N . PRO B 1 228 ? -30.508 61.004 24.087 1.00 22.05 205 PRO B N 1
ATOM 4126 C CA . PRO B 1 228 ? -29.763 60.609 22.884 1.00 21.79 205 PRO B CA 1
ATOM 4127 C C . PRO B 1 228 ? -30.056 61.502 21.677 1.00 21.99 205 PRO B C 1
ATOM 4128 O O . PRO B 1 228 ? -29.146 61.732 20.887 1.00 21.43 205 PRO B O 1
ATOM 4132 N N . ASP B 1 229 ? -31.287 61.997 21.531 1.00 22.19 206 ASP B N 1
ATOM 4133 C CA . ASP B 1 229 ? -31.589 62.853 20.379 1.00 21.93 206 ASP B CA 1
ATOM 4134 C C . ASP B 1 229 ? -30.820 64.178 20.467 1.00 24.37 206 ASP B C 1
ATOM 4135 O O . ASP B 1 229 ? -30.431 64.748 19.445 1.00 26.77 206 ASP B O 1
ATOM 4140 N N . ALA B 1 230 ? -30.605 64.660 21.688 1.00 22.57 207 ALA B N 1
ATOM 4141 C CA . ALA B 1 230 ? -29.797 65.857 21.909 1.00 20.99 207 ALA B CA 1
ATOM 4142 C C . ALA B 1 230 ? -28.340 65.587 21.580 1.00 27.03 207 ALA B C 1
ATOM 4143 O O . ALA B 1 230 ? -27.641 66.444 21.030 1.00 21.62 207 ALA B O 1
ATOM 4145 N N . THR B 1 231 ? -27.869 64.393 21.924 1.00 21.76 208 THR B N 1
ATOM 4146 C CA . THR B 1 231 ? -26.525 63.994 21.529 1.00 17.68 208 THR B CA 1
ATOM 4147 C C . THR B 1 231 ? -26.379 64.057 20.017 1.00 20.84 208 THR B C 1
ATOM 4148 O O . THR B 1 231 ? -25.429 64.645 19.500 1.00 20.48 208 THR B O 1
ATOM 4152 N N . ALA B 1 232 ? -27.336 63.466 19.312 1.00 19.86 209 ALA B N 1
ATOM 4153 C CA . ALA B 1 232 ? -27.305 63.449 17.855 1.00 20.24 209 ALA B CA 1
ATOM 4154 C C . ALA B 1 232 ? -27.312 64.864 17.267 1.00 28.12 209 ALA B C 1
ATOM 4155 O O . ALA B 1 232 ? -26.538 65.168 16.346 1.00 22.15 209 ALA B O 1
ATOM 4157 N N . ASP B 1 233 ? -28.190 65.720 17.792 1.00 24.60 210 ASP B N 1
ATOM 4158 C CA . ASP B 1 233 ? -28.284 67.102 17.326 1.00 25.13 210 ASP B CA 1
ATOM 4159 C C . ASP B 1 233 ? -26.938 67.809 17.457 1.00 27.77 210 ASP B C 1
ATOM 4160 O O . ASP B 1 233 ? -26.532 68.569 16.579 1.00 26.95 210 ASP B O 1
ATOM 4165 N N . ARG B 1 234 ? -26.245 67.541 18.556 1.00 22.80 211 ARG B N 1
ATOM 4166 C CA . ARG B 1 23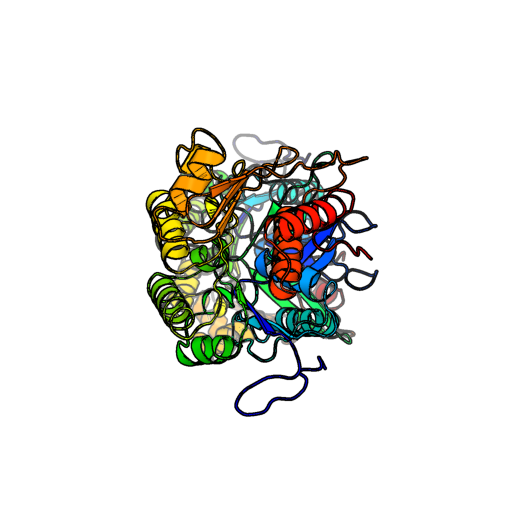4 ? -24.953 68.168 18.811 1.00 22.97 211 ARG B CA 1
ATOM 4167 C C . ARG B 1 234 ? -23.935 67.856 17.708 1.00 26.31 211 ARG B C 1
ATOM 4168 O O . ARG B 1 234 ? -23.225 68.753 17.240 1.00 25.00 211 ARG B O 1
ATOM 4176 N N . TYR B 1 235 ? -23.878 66.599 17.273 1.00 20.12 212 TYR B N 1
ATOM 4177 C CA . TYR B 1 235 ? -22.968 66.226 16.194 1.00 19.78 212 TYR B CA 1
ATOM 4178 C C . TYR B 1 235 ? -23.435 66.738 14.833 1.00 20.45 212 TYR B C 1
ATOM 4179 O O . TYR B 1 235 ? -22.612 67.153 14.015 1.00 22.88 212 TYR B O 1
ATOM 4188 N N . ALA B 1 236 ? -24.745 66.750 14.600 1.00 23.09 213 ALA B N 1
ATOM 4189 C CA . ALA B 1 236 ? -25.255 67.253 13.329 1.00 23.72 213 ALA B CA 1
ATOM 4190 C C . ALA B 1 236 ? -24.916 68.726 13.117 1.00 29.32 213 ALA B C 1
ATOM 4191 O O . ALA B 1 236 ? -24.672 69.154 11.983 1.00 27.89 213 ALA B O 1
ATOM 4193 N N A ARG B 1 237 ? -24.893 69.507 14.193 0.43 24.03 214 ARG B N 1
ATOM 4194 N N B ARG B 1 237 ? -24.909 69.488 14.210 0.57 23.15 214 ARG B N 1
ATOM 4195 C CA A ARG B 1 237 ? -24.612 70.936 14.059 0.43 26.16 214 ARG B CA 1
ATOM 4196 C CA B ARG B 1 237 ? -24.620 70.920 14.155 0.57 26.27 214 ARG B CA 1
ATOM 4197 C C A ARG B 1 237 ? -23.154 71.181 13.705 0.43 28.89 214 ARG B C 1
ATOM 4198 C C B ARG B 1 237 ? -23.176 71.169 13.721 0.57 28.75 214 ARG B C 1
ATOM 4199 O O A ARG B 1 237 ? -22.795 72.251 13.211 0.43 27.71 214 ARG B O 1
ATOM 4200 O O B ARG B 1 237 ? -22.853 72.228 13.180 0.57 27.43 214 ARG B O 1
ATOM 4215 N N . ALA B 1 238 ? -22.317 70.179 13.953 1.00 26.24 215 ALA B N 1
ATOM 4216 C CA . ALA B 1 238 ? -20.909 70.269 13.589 1.00 26.87 215 ALA B CA 1
ATOM 4217 C C . ALA B 1 238 ? -20.683 69.747 12.172 1.00 25.83 215 ALA B C 1
ATOM 4218 O O . ALA B 1 238 ? -19.546 69.689 11.695 1.00 28.94 215 ALA B O 1
ATOM 4220 N N . GLY B 1 239 ? -21.766 69.355 11.502 1.00 23.56 216 GLY B N 1
ATOM 4221 C CA . GLY B 1 239 ? -21.681 68.931 10.115 1.00 28.69 216 GLY B CA 1
ATOM 4222 C C . GLY B 1 239 ? -21.661 67.429 9.882 1.00 24.57 216 GLY B C 1
ATOM 4223 O O . GLY B 1 239 ? -21.588 66.981 8.732 1.00 25.78 216 GLY B O 1
ATOM 4224 N N . VAL B 1 240 ? -21.718 66.651 10.959 1.00 23.31 217 VAL B N 1
ATOM 4225 C CA . VAL B 1 240 ? -21.761 65.191 10.834 1.00 18.07 217 VAL B CA 1
ATOM 4226 C C . VAL B 1 240 ? -23.028 64.783 10.080 1.00 26.17 217 VAL B C 1
ATOM 4227 O O . VAL B 1 240 ? -24.138 65.194 10.444 1.00 25.70 217 VAL B O 1
ATOM 4231 N N . ARG B 1 241 ? -22.859 63.989 9.024 1.00 23.06 218 ARG B N 1
ATOM 4232 C CA . ARG B 1 241 ? -23.976 63.592 8.178 1.00 24.47 218 ARG B CA 1
ATOM 4233 C C . ARG B 1 241 ? -24.746 62.428 8.782 1.00 23.96 218 ARG B C 1
ATOM 4234 O O . ARG B 1 241 ? -25.971 62.340 8.635 1.00 24.81 218 ARG B O 1
ATOM 4242 N N . SER B 1 242 ? -24.026 61.534 9.458 1.00 22.52 219 SER B N 1
ATOM 4243 C CA . SER B 1 242 ? -24.645 60.342 10.027 1.00 22.67 219 SER B CA 1
ATOM 4244 C C . SER B 1 242 ? -24.210 60.176 11.467 1.00 20.83 219 SER B C 1
ATOM 4245 O O . SER B 1 242 ? -23.064 59.820 11.739 1.00 19.69 219 SER B O 1
ATOM 4248 N N . VAL B 1 243 ? -25.123 60.437 12.395 1.00 18.54 220 VAL B N 1
ATOM 4249 C CA . VAL B 1 243 ? -24.817 60.292 13.813 1.00 15.34 220 VAL B CA 1
ATOM 4250 C C . VAL B 1 243 ? -25.539 59.063 14.360 1.00 17.64 220 VAL B C 1
ATOM 4251 O O . VAL B 1 243 ? -26.761 58.922 14.193 1.00 20.17 220 VAL B O 1
ATOM 4255 N N . VAL B 1 244 ? -24.789 58.167 14.991 1.00 16.96 221 VAL B N 1
ATOM 4256 C CA . VAL B 1 244 ? -25.371 56.942 15.532 1.00 17.17 221 VAL B CA 1
ATOM 4257 C C . VAL B 1 244 ? -25.069 56.933 17.024 1.00 18.96 221 VAL B C 1
ATOM 4258 O O . VAL B 1 244 ? -23.901 56.876 17.408 1.00 17.57 221 VAL B O 1
ATOM 4262 N N . VAL B 1 245 ? -26.102 57.038 17.864 1.00 16.12 222 VAL B N 1
ATOM 4263 C CA . VAL B 1 245 ? -25.881 57.190 19.312 1.00 16.38 222 VAL B CA 1
ATOM 4264 C C . VAL B 1 245 ? -26.058 55.881 20.075 1.00 20.56 222 VAL B C 1
ATOM 4265 O O . VAL B 1 245 ? -27.169 55.351 20.184 1.00 20.90 222 VAL B O 1
ATOM 4269 N N . LYS B 1 246 ? -24.955 55.362 20.603 1.00 19.55 223 LYS B N 1
ATOM 4270 C CA . LYS B 1 246 ? -25.002 54.166 21.430 1.00 18.23 223 LYS B CA 1
ATOM 4271 C C . LYS B 1 246 ? -25.552 54.537 22.792 1.00 23.95 223 LYS B C 1
ATOM 4272 O O . LYS B 1 246 ? -25.272 55.618 23.310 1.00 22.54 223 LYS B O 1
ATOM 4278 N N . ASN B 1 247 ? -26.362 53.664 23.374 1.00 21.07 224 ASN B N 1
ATOM 4279 C CA . ASN B 1 247 ? -26.847 53.935 24.719 1.00 21.61 224 ASN B CA 1
ATOM 4280 C C . ASN B 1 247 ? -27.027 52.656 25.519 1.00 20.35 224 ASN B C 1
ATOM 4281 O O . ASN B 1 247 ? -28.128 52.356 25.981 1.00 25.18 224 ASN B O 1
ATOM 4286 N N . GLY B 1 248 ? -25.944 51.894 25.661 1.00 25.91 225 GLY B N 1
ATOM 4287 C CA . GLY B 1 248 ? -25.978 50.683 26.472 1.00 29.49 225 GLY B CA 1
ATOM 4288 C C . GLY B 1 248 ? -26.975 49.696 25.906 1.00 32.33 225 GLY B C 1
ATOM 4289 O O . GLY B 1 248 ? -26.959 49.441 24.707 1.00 25.89 225 GLY B O 1
ATOM 4290 N N . PRO B 1 249 ? -27.871 49.169 26.754 1.00 32.23 226 PRO B N 1
ATOM 4291 C CA . PRO B 1 249 ? -28.868 48.195 26.299 1.00 37.54 226 PRO B CA 1
ATOM 4292 C C . PRO B 1 249 ? -30.104 48.858 25.703 1.00 36.40 226 PRO B C 1
ATOM 4293 O O . PRO B 1 249 ? -31.041 48.155 25.325 1.00 38.22 226 PRO B O 1
ATOM 4297 N N . HIS B 1 250 ? -30.115 50.186 25.626 1.00 34.12 227 HIS B N 1
ATOM 4298 C CA . HIS B 1 250 ? -31.296 50.902 25.149 1.00 33.78 227 HIS B CA 1
ATOM 4299 C C . HIS B 1 250 ? -31.243 51.113 23.639 1.00 26.56 227 HIS B C 1
ATOM 4300 O O . HIS B 1 250 ? -30.211 50.878 23.014 1.00 25.93 227 HIS B O 1
ATOM 4307 N N . ALA B 1 251 ? -32.360 51.531 23.050 1.00 27.96 228 ALA B N 1
ATOM 4308 C CA . ALA B 1 251 ? -32.444 51.675 21.598 1.00 29.62 228 ALA B CA 1
ATOM 4309 C C . ALA B 1 251 ? -31.389 52.638 21.074 1.00 28.05 228 ALA B C 1
ATOM 4310 O O . ALA B 1 251 ? -31.066 53.633 21.726 1.00 27.31 228 ALA B O 1
ATOM 4312 N N . VAL B 1 252 ? -30.847 52.330 19.901 1.00 24.04 229 VAL B N 1
ATOM 4313 C CA . VAL B 1 252 ? -29.859 53.188 19.265 1.00 21.84 229 VAL B CA 1
ATOM 4314 C C . VAL B 1 252 ? -30.593 54.261 18.480 1.00 30.35 229 VAL B C 1
ATOM 4315 O O . VAL B 1 252 ? -31.329 53.949 17.541 1.00 30.76 229 VAL B O 1
ATOM 4319 N N . HIS B 1 253 ? -30.417 55.518 18.875 1.00 26.14 230 HIS B N 1
ATOM 4320 C CA . HIS B 1 253 ? -30.995 56.632 18.131 1.00 22.74 230 HIS B CA 1
ATOM 4321 C C . HIS B 1 253 ? -30.032 57.038 17.029 1.00 24.13 230 HIS B C 1
ATOM 4322 O O . HIS B 1 253 ? -28.816 57.024 17.229 1.00 21.25 230 HIS B O 1
ATOM 4329 N N . PHE B 1 254 ? -30.558 57.411 15.868 1.00 23.30 231 PHE B N 1
ATOM 4330 C CA . PHE B 1 254 ? -29.692 57.977 14.843 1.00 23.88 231 PHE B CA 1
ATOM 4331 C C . PHE B 1 254 ? -30.270 59.249 14.240 1.00 19.77 231 PHE B C 1
ATOM 4332 O O . PHE B 1 254 ? -31.446 59.584 14.441 1.00 23.67 231 PHE B O 1
ATOM 4340 N N . LEU B 1 255 ? -29.425 59.963 13.506 1.00 23.10 232 LEU B N 1
ATOM 4341 C CA . LEU B 1 255 ? -29.856 61.177 12.829 1.00 20.33 232 LEU B CA 1
ATOM 4342 C C . LEU B 1 255 ? -29.014 61.301 11.573 1.00 26.73 232 LEU B C 1
ATOM 4343 O O . LEU B 1 255 ? -27.784 61.369 11.647 1.00 24.65 232 LEU B O 1
ATOM 4348 N N . GLN B 1 256 ? -29.669 61.303 10.419 1.00 23.97 233 GLN B N 1
ATOM 4349 C CA . GLN B 1 256 ? -28.935 61.397 9.162 1.00 29.05 233 GLN B CA 1
ATOM 4350 C C . GLN B 1 256 ? -29.613 62.374 8.218 1.00 26.13 233 GLN B C 1
ATOM 4351 O O . GLN B 1 256 ? -30.765 62.169 7.822 1.00 25.55 233 GLN B O 1
ATOM 4357 N N . ASP B 1 257 ? -28.886 63.438 7.874 1.00 28.22 234 ASP B N 1
ATOM 4358 C CA . ASP B 1 257 ? -29.398 64.511 7.015 1.00 30.45 234 ASP B CA 1
ATOM 4359 C C . ASP B 1 257 ? -30.803 64.965 7.414 1.00 29.60 234 ASP B C 1
ATOM 4360 O O . ASP B 1 257 ? -31.703 65.066 6.575 1.00 33.97 234 ASP B O 1
ATOM 4365 N N . GLY B 1 258 ? -30.985 65.213 8.707 1.00 29.75 235 GLY B N 1
ATOM 4366 C CA . GLY B 1 258 ? -32.233 65.753 9.217 1.00 32.58 235 GLY B CA 1
ATOM 4367 C C . GLY B 1 258 ? -33.304 64.733 9.572 1.00 32.05 235 GLY B C 1
ATOM 4368 O O . GLY B 1 258 ? -34.356 65.101 10.100 1.00 35.88 235 GLY B O 1
ATOM 4369 N N . ARG B 1 259 ? -33.047 63.460 9.277 1.00 31.14 236 ARG B N 1
ATOM 4370 C CA . ARG B 1 259 ? -34.011 62.392 9.548 1.00 32.65 236 ARG B CA 1
ATOM 4371 C C . ARG B 1 259 ? -33.603 61.550 10.763 1.00 32.55 236 ARG B C 1
ATOM 4372 O O . ARG B 1 259 ? -32.476 61.062 10.830 1.00 29.66 236 ARG B O 1
ATOM 4380 N N . ARG B 1 260 ? -34.521 61.379 11.715 1.00 27.75 237 ARG B N 1
ATOM 4381 C CA . ARG B 1 260 ? -34.234 60.593 12.919 1.00 27.82 237 ARG B CA 1
ATOM 4382 C C . ARG B 1 260 ? -34.773 59.182 12.809 1.00 32.58 237 ARG B C 1
ATOM 4383 O O . ARG B 1 260 ? -35.693 58.908 12.038 1.00 32.88 237 ARG B O 1
ATOM 4391 N N . GLY B 1 261 ? -34.220 58.289 13.617 1.00 30.88 238 GLY B N 1
ATOM 4392 C CA . GLY B 1 261 ? -34.749 56.946 13.718 1.00 35.07 238 GLY B CA 1
ATOM 4393 C C . GLY B 1 261 ? -34.242 56.250 14.962 1.00 32.25 238 GLY B C 1
ATOM 4394 O O . GLY B 1 261 ? -33.355 56.755 15.653 1.00 27.78 238 GLY B O 1
ATOM 4395 N N A ARG B 1 262 ? -34.820 55.090 15.255 0.53 35.63 239 ARG B N 1
ATOM 4396 N N B ARG B 1 262 ? -34.811 55.084 15.248 0.47 34.89 239 ARG B N 1
ATOM 4397 C CA A ARG B 1 262 ? -34.386 54.269 16.378 0.53 37.66 239 ARG B CA 1
ATOM 4398 C CA B ARG B 1 262 ? -34.396 54.271 16.385 0.47 37.62 239 ARG B CA 1
ATOM 4399 C C A ARG B 1 262 ? -34.218 52.830 15.915 0.53 38.19 239 ARG B C 1
ATOM 4400 C C B ARG B 1 262 ? -34.221 52.832 15.921 0.47 38.24 239 ARG B C 1
ATOM 4401 O O A ARG B 1 262 ? -34.943 52.365 15.036 0.53 40.14 239 ARG B O 1
ATOM 4402 O O B ARG B 1 262 ? -34.954 52.365 15.050 0.47 40.22 239 ARG B O 1
ATOM 4417 N N . VAL B 1 263 ? -33.252 52.130 16.496 1.00 33.38 240 VAL B N 1
ATOM 4418 C CA . VAL B 1 263 ? -33.033 50.725 16.169 1.00 26.73 240 VAL B CA 1
ATOM 4419 C C . VAL B 1 263 ? -32.959 49.962 17.485 1.00 29.09 240 VAL B C 1
ATOM 4420 O O . VAL B 1 263 ? -32.113 50.257 18.332 1.00 30.02 240 VAL B O 1
ATOM 4424 N N . PRO B 1 264 ? -33.866 48.995 17.673 1.00 30.90 241 PRO B N 1
ATOM 4425 C CA . PRO B 1 264 ? -33.912 48.210 18.911 1.00 37.04 241 PRO B CA 1
ATOM 4426 C C . PRO B 1 264 ? -32.608 47.468 19.147 1.00 39.30 241 PRO B C 1
ATOM 4427 O O . PRO B 1 264 ? -31.937 47.072 18.189 1.00 36.05 241 PRO B O 1
ATOM 4431 N N . VAL B 1 265 ? -32.243 47.308 20.414 1.00 39.32 242 VAL B N 1
ATOM 4432 C CA . VAL B 1 265 ? -31.130 46.450 20.792 1.00 34.35 242 VAL B CA 1
ATOM 4433 C C . VAL B 1 265 ? -31.729 45.264 21.537 1.00 42.18 242 VAL B C 1
ATOM 4434 O O . VAL B 1 265 ? -32.328 45.434 22.594 1.00 46.78 242 VAL B O 1
ATOM 4438 N N . PRO B 1 266 ? -31.604 44.056 20.967 1.00 52.54 243 PRO B N 1
ATOM 4439 C CA . PRO B 1 266 ? -32.182 42.873 21.615 1.00 56.88 243 PRO B CA 1
ATOM 4440 C C . PRO B 1 266 ? -31.425 42.539 22.896 1.00 53.02 243 PRO B C 1
ATOM 4441 O O . PRO B 1 266 ? -30.198 42.652 22.913 1.00 46.68 243 PRO B O 1
ATOM 4445 N N . PRO B 1 267 ? -32.147 42.156 23.962 1.00 55.95 244 PRO B N 1
ATOM 4446 C CA . PRO B 1 267 ? -31.508 41.834 25.243 1.00 52.88 244 PRO B CA 1
ATOM 4447 C C . PRO B 1 267 ? -30.402 40.794 25.135 1.00 52.29 244 PRO B C 1
ATOM 4448 O O . PRO B 1 267 ? -30.433 39.909 24.278 1.00 54.75 244 PRO B O 1
ATOM 4452 N N . VAL B 1 268 ? -29.426 40.928 26.024 1.00 55.60 245 VAL B N 1
ATOM 4453 C CA . VAL B 1 268 ? -28.270 40.051 26.084 1.00 58.99 245 VAL B CA 1
ATOM 4454 C C . VAL B 1 268 ? -28.477 38.992 27.167 1.00 62.37 245 VAL B C 1
ATOM 4455 O O . VAL B 1 268 ? -28.739 39.324 28.322 1.00 68.38 245 VAL B O 1
ATOM 4459 N N . ALA B 1 269 ? -28.363 37.723 26.774 1.00 64.83 246 ALA B N 1
ATOM 4460 C CA . ALA B 1 269 ? -28.591 36.576 27.657 1.00 71.04 246 ALA B CA 1
ATOM 4461 C C . ALA B 1 269 ? -27.909 36.700 29.012 1.00 70.24 246 ALA B C 1
ATOM 4462 O O . ALA B 1 269 ? -28.549 36.567 30.059 1.00 71.34 246 ALA B O 1
ATOM 4464 N N . GLN B 1 270 ? -26.598 36.929 28.971 1.00 64.02 247 GLN B N 1
ATOM 4465 C CA . GLN B 1 270 ? -25.752 36.965 30.160 1.00 61.92 247 GLN B CA 1
ATOM 4466 C C . GLN B 1 270 ? -24.591 37.928 29.922 1.00 61.01 247 GLN B C 1
ATOM 4467 O O . GLN B 1 270 ? -23.697 37.634 29.128 1.00 60.18 247 GLN B O 1
ATOM 4473 N N . VAL B 1 271 ? -24.598 39.074 30.600 1.00 51.88 248 VAL B N 1
ATOM 4474 C CA . VAL B 1 271 ? -23.528 40.056 30.431 1.00 50.55 248 VAL B CA 1
ATOM 4475 C C . VAL B 1 271 ? -22.274 39.639 31.198 1.00 48.88 248 VAL B C 1
ATOM 4476 O O . VAL B 1 271 ? -22.266 39.604 32.430 1.00 50.65 248 VAL B O 1
ATOM 4480 N N . VAL B 1 272 ? -21.215 39.326 30.456 1.00 37.20 249 VAL B N 1
ATOM 4481 C CA . VAL B 1 272 ? -19.981 38.810 31.040 1.00 39.55 249 VAL B CA 1
ATOM 4482 C C . VAL B 1 272 ? -18.911 39.891 31.208 1.00 37.97 249 VAL B C 1
ATOM 4483 O O . VAL B 1 272 ? -18.250 39.963 32.245 1.00 42.33 249 VAL B O 1
ATOM 4487 N N . ASP B 1 273 ? -18.769 40.743 30.196 1.00 32.46 250 ASP B N 1
ATOM 4488 C CA . ASP B 1 273 ? -17.703 41.741 30.160 1.00 27.77 250 ASP B CA 1
ATOM 4489 C C . ASP B 1 273 ? -18.000 42.710 29.021 1.00 30.77 250 ASP B C 1
ATOM 4490 O O . ASP B 1 273 ? -18.052 42.312 27.854 1.00 30.40 250 ASP B O 1
ATOM 4495 N N . THR B 1 274 ? -18.196 43.983 29.363 1.00 30.65 251 THR B N 1
ATOM 4496 C CA . THR B 1 274 ? -18.573 45.000 28.386 1.00 26.05 251 THR B CA 1
ATOM 4497 C C . THR B 1 274 ? -17.369 45.678 27.741 1.00 27.34 251 THR B C 1
ATOM 4498 O O . THR B 1 274 ? -17.535 46.596 26.931 1.00 26.59 251 THR B O 1
ATOM 4502 N N . THR B 1 275 ? -16.164 45.234 28.102 1.00 27.01 252 THR B N 1
ATOM 4503 C CA . THR B 1 275 ? -14.947 45.756 27.483 1.00 22.76 252 THR B CA 1
ATOM 4504 C C . THR B 1 275 ? -15.060 45.700 25.973 1.00 22.84 252 THR B C 1
ATOM 4505 O O . THR B 1 275 ? -15.436 44.668 25.418 1.00 24.62 252 THR B O 1
ATOM 4509 N N . ALA B 1 276 ? -14.763 46.824 25.326 1.00 22.22 253 ALA B N 1
ATOM 4510 C CA . ALA B 1 276 ? -14.748 46.926 23.865 1.00 22.17 253 ALA B CA 1
ATOM 4511 C C . ALA B 1 276 ? -16.103 46.710 23.188 1.00 26.42 253 ALA B C 1
ATOM 4512 O O . ALA B 1 276 ? -16.161 46.494 21.978 1.00 21.17 253 ALA B O 1
ATOM 4514 N N . ALA B 1 277 ? -17.188 46.761 23.952 1.00 22.11 254 ALA B N 1
ATOM 4515 C CA . ALA B 1 277 ? -18.520 46.658 23.353 1.00 22.05 254 ALA B CA 1
ATOM 4516 C C . ALA B 1 277 ? -18.735 47.783 22.346 1.00 21.60 254 ALA B C 1
ATOM 4517 O O . ALA B 1 277 ? -19.211 47.553 21.225 1.00 20.22 254 ALA B O 1
ATOM 4519 N N . GLY B 1 278 ? -18.367 49.000 22.738 1.00 21.25 255 GLY B N 1
ATOM 4520 C CA . GLY B 1 278 ? -18.432 50.137 21.838 1.00 18.11 255 GLY B CA 1
ATOM 4521 C C . GLY B 1 278 ? -17.505 50.010 20.639 1.00 18.35 255 GLY B C 1
ATOM 4522 O O . GLY B 1 278 ? -17.904 50.318 19.514 1.00 18.30 255 GLY B O 1
ATOM 4523 N N . ASP B 1 279 ? -16.266 49.574 20.870 1.00 17.73 256 ASP B N 1
ATOM 4524 C CA . ASP B 1 279 ? -15.312 49.383 19.772 1.00 17.26 256 ASP B CA 1
ATOM 4525 C C . ASP B 1 279 ? -15.839 48.386 18.751 1.00 17.67 256 ASP B C 1
ATOM 4526 O O . ASP B 1 279 ? -15.689 48.579 17.540 1.00 19.69 256 ASP B O 1
ATOM 4531 N N . SER B 1 280 ? -16.453 47.312 19.241 1.00 17.50 257 SER B N 1
ATOM 4532 C CA . SER B 1 280 ? -16.960 46.276 18.349 1.00 19.33 257 SER B CA 1
ATOM 4533 C C . SER B 1 280 ? -18.222 46.730 17.633 1.00 20.51 257 SER B C 1
ATOM 4534 O O . SER B 1 280 ? -18.403 46.421 16.456 1.00 17.41 257 SER B O 1
ATOM 4537 N N . PHE B 1 281 ? -19.094 47.458 18.333 1.00 18.78 258 PHE B N 1
ATOM 4538 C CA . PHE B 1 281 ? -20.243 48.093 17.676 1.00 20.40 258 PHE B CA 1
ATOM 4539 C C . PHE B 1 281 ? -19.746 48.901 16.472 1.00 19.49 258 PHE B C 1
ATOM 4540 O O . PHE B 1 281 ? -20.284 48.794 15.358 1.00 19.07 258 PHE B O 1
ATOM 4548 N N . ASN B 1 282 ? -18.708 49.701 16.686 1.00 16.71 259 ASN B N 1
ATOM 4549 C CA . ASN B 1 282 ? -18.209 50.567 15.627 1.00 16.84 259 ASN B CA 1
ATOM 4550 C C . ASN B 1 282 ? -17.685 49.762 14.458 1.00 16.27 259 ASN B C 1
ATOM 4551 O O . ASN B 1 282 ? -17.922 50.104 13.299 1.00 18.91 259 ASN B O 1
ATOM 4556 N N . ALA B 1 283 ? -16.967 48.687 14.766 1.00 16.09 260 ALA B N 1
ATOM 4557 C CA . ALA B 1 283 ? -16.504 47.779 13.725 1.00 17.15 260 ALA B CA 1
ATOM 4558 C C . ALA B 1 283 ? -17.665 47.177 12.928 1.00 17.64 260 ALA B C 1
ATOM 4559 O O . ALA B 1 283 ? -17.617 47.125 11.693 1.00 17.87 260 ALA B O 1
ATOM 4561 N N . GLY B 1 284 ? -18.704 46.720 13.624 1.00 16.78 261 GLY B N 1
ATOM 4562 C CA . GLY B 1 284 ? -19.859 46.126 12.955 1.00 19.53 261 GLY B CA 1
ATOM 4563 C C . GLY B 1 284 ? -20.562 47.137 12.067 1.00 20.09 261 GLY B C 1
ATOM 4564 O O . GLY B 1 284 ? -20.980 46.821 10.943 1.00 19.51 261 GLY B O 1
ATOM 4565 N N . LEU B 1 285 ? -20.677 48.368 12.565 1.00 17.87 262 LEU B N 1
ATOM 4566 C CA . LEU B 1 285 ? -21.316 49.434 11.796 1.00 18.29 262 LEU B CA 1
ATOM 4567 C C . LEU B 1 285 ? -20.521 49.778 10.539 1.00 21.46 262 LEU B C 1
ATOM 4568 O O . LEU B 1 285 ? -21.095 49.859 9.455 1.00 19.71 262 LEU B O 1
ATOM 4573 N N . LEU B 1 286 ? -19.214 49.993 10.686 1.00 17.84 263 LEU B N 1
ATOM 4574 C CA . LEU B 1 286 ? -18.373 50.373 9.544 1.00 17.57 263 LEU B CA 1
ATOM 4575 C C . LEU B 1 286 ? -18.264 49.256 8.508 1.00 19.48 263 LEU B C 1
ATOM 4576 O O . LEU B 1 286 ? -18.207 49.523 7.309 1.00 19.22 263 LEU B O 1
ATOM 4581 N N . ASP B 1 287 ? -18.239 48.011 8.971 1.00 18.77 264 ASP B N 1
ATOM 4582 C CA . ASP B 1 287 ? -18.202 46.856 8.068 1.00 20.13 264 ASP B CA 1
ATOM 4583 C C . ASP B 1 287 ? -19.414 46.844 7.145 1.00 23.86 264 ASP B C 1
ATOM 4584 O O . ASP B 1 287 ? -19.302 46.617 5.934 1.00 20.76 264 ASP B O 1
ATOM 4589 N N . SER B 1 288 ? -20.580 47.073 7.735 1.00 18.31 265 SER B N 1
ATOM 4590 C CA . SER B 1 288 ? -21.839 47.074 7.003 1.00 19.73 265 SER B CA 1
ATOM 4591 C C . SER B 1 288 ? -21.960 48.298 6.096 1.00 22.33 265 SER B C 1
ATOM 4592 O O . SER B 1 288 ? -22.436 48.190 4.971 1.00 23.74 265 SER B O 1
ATOM 4595 N N . VAL B 1 289 ? -21.521 49.458 6.576 1.00 20.89 266 VAL B N 1
ATOM 4596 C CA . VAL B 1 289 ? -21.533 50.671 5.746 1.00 23.09 266 VAL B CA 1
ATOM 4597 C C . VAL B 1 289 ? -20.635 50.503 4.521 1.00 22.24 266 VAL B C 1
ATOM 4598 O O . VAL B 1 289 ? -21.010 50.856 3.396 1.00 21.85 266 VAL B O 1
ATOM 4602 N N . LEU B 1 290 ? -19.449 49.950 4.744 1.00 19.66 267 LEU B N 1
ATOM 4603 C CA . LEU B 1 290 ? -18.505 49.678 3.666 1.00 21.77 267 LEU B CA 1
ATOM 4604 C C . LEU B 1 290 ? -19.116 48.729 2.636 1.00 22.01 267 LEU B C 1
ATOM 4605 O O . LEU B 1 290 ? -18.826 48.820 1.431 1.00 24.81 267 LEU B O 1
ATOM 4610 N N . ALA B 1 291 ? -19.980 47.825 3.097 1.00 21.30 268 ALA B N 1
ATOM 4611 C CA . ALA B 1 291 ? -20.645 46.873 2.201 1.00 24.86 268 ALA B CA 1
ATOM 4612 C C . ALA B 1 291 ? -21.854 47.483 1.491 1.00 24.01 268 ALA B C 1
ATOM 4613 O O . ALA B 1 291 ? -22.581 46.793 0.753 1.00 24.58 268 ALA B O 1
ATOM 4615 N N . GLY B 1 292 ? -22.074 48.777 1.713 1.00 21.98 269 GLY B N 1
ATOM 4616 C CA . GLY B 1 292 ? -23.134 49.491 1.019 1.00 23.95 269 GLY B CA 1
ATOM 4617 C C . GLY B 1 292 ? -24.532 49.251 1.566 1.00 28.11 269 GLY B C 1
ATOM 4618 O O . GLY B 1 292 ? -25.523 49.487 0.876 1.00 24.59 269 GLY B O 1
ATOM 4619 N N . GLN B 1 293 ? -24.625 48.787 2.807 1.00 24.24 270 GLN B N 1
ATOM 4620 C CA . GLN B 1 293 ? -25.929 48.545 3.417 1.00 26.53 270 GLN B CA 1
ATOM 4621 C C . GLN B 1 293 ? -26.524 49.831 4.002 1.00 22.28 270 GLN B C 1
ATOM 4622 O O . GLN B 1 293 ? -25.788 50.718 4.452 1.00 23.07 270 GLN B O 1
ATOM 4628 N N . PRO B 1 294 ? -27.862 49.940 3.997 1.00 24.40 271 PRO B N 1
ATOM 4629 C CA . PRO B 1 294 ? -28.504 51.135 4.557 1.00 24.82 271 PRO B CA 1
ATOM 4630 C C . PRO B 1 294 ? -28.152 51.312 6.032 1.00 22.64 271 PRO B C 1
ATOM 4631 O O . PRO B 1 294 ? -27.821 50.335 6.718 1.00 25.91 271 PRO B O 1
ATOM 4635 N N . LEU B 1 295 ? -28.216 52.547 6.520 1.00 22.42 272 LEU B N 1
ATOM 4636 C CA . LEU B 1 295 ? -27.754 52.835 7.880 1.00 20.39 272 LEU B CA 1
ATOM 4637 C C . LEU B 1 295 ? -28.459 51.989 8.938 1.00 24.47 272 LEU B C 1
ATOM 4638 O O . LEU B 1 295 ? -27.806 51.460 9.837 1.00 24.55 272 LEU B O 1
ATOM 4643 N N . GLU B 1 296 ? -29.777 51.840 8.818 1.00 26.20 273 GLU B N 1
ATOM 4644 C CA . GLU B 1 296 ? -30.531 51.048 9.797 1.00 27.02 273 GLU B CA 1
ATOM 4645 C C . GLU B 1 296 ? -30.064 49.592 9.827 1.00 28.44 273 GLU B C 1
ATOM 4646 O O . GLU B 1 296 ? -30.011 48.960 10.886 1.00 27.58 273 GLU B O 1
ATOM 4652 N N . THR B 1 297 ? -29.729 49.060 8.659 1.00 20.77 274 THR B N 1
ATOM 4653 C CA . THR B 1 297 ? -29.198 47.704 8.565 1.00 20.91 274 THR B CA 1
ATOM 4654 C C . THR B 1 297 ? -27.844 47.601 9.251 1.00 22.83 274 THR B C 1
ATOM 4655 O O . THR B 1 297 ? -27.580 46.639 9.983 1.00 23.81 274 THR B O 1
ATOM 4659 N N . ALA B 1 298 ? -26.995 48.602 9.017 1.00 18.63 275 ALA B N 1
ATOM 4660 C CA . ALA B 1 298 ? -25.668 48.664 9.622 1.00 17.48 275 ALA B CA 1
ATOM 4661 C C . ALA B 1 298 ? -25.754 48.760 11.135 1.00 18.30 275 ALA B C 1
ATOM 4662 O O . ALA B 1 298 ? -24.940 48.172 11.852 1.00 20.25 275 ALA B O 1
ATOM 4664 N N . ILE B 1 299 ? -26.746 49.498 11.621 1.00 21.93 276 ILE B N 1
ATOM 4665 C CA . ILE B 1 299 ? -26.911 49.658 13.057 1.00 19.72 276 ILE B CA 1
ATOM 4666 C C . ILE B 1 299 ? -27.323 48.336 13.716 1.00 24.45 276 ILE B C 1
ATOM 4667 O O . ILE B 1 299 ? -26.778 47.961 14.756 1.00 21.85 276 ILE B O 1
ATOM 4672 N N . ALA B 1 300 ? -28.272 47.632 13.105 1.00 24.29 277 ALA B N 1
ATOM 4673 C CA . ALA B 1 300 ? -28.678 46.309 13.594 1.00 25.63 277 ALA B CA 1
ATOM 4674 C C . ALA B 1 300 ? -27.478 45.358 13.676 1.00 26.75 277 ALA B C 1
ATOM 4675 O O . ALA B 1 300 ? -27.303 44.644 14.665 1.00 23.58 277 ALA B O 1
ATOM 4677 N N . ALA B 1 301 ? -26.648 45.357 12.639 1.00 22.99 278 ALA B N 1
ATOM 4678 C CA . ALA B 1 301 ? -25.453 44.516 12.608 1.00 22.42 278 ALA B CA 1
ATOM 4679 C C . ALA B 1 301 ? -24.457 44.910 13.687 1.00 22.57 278 ALA B C 1
ATOM 4680 O O . ALA B 1 301 ? -23.816 44.048 14.301 1.00 24.53 278 ALA B O 1
ATOM 4682 N N . ALA B 1 302 ? -24.315 46.215 13.905 1.00 18.37 279 ALA B N 1
ATOM 4683 C CA . ALA B 1 302 ? -23.424 46.724 14.943 1.00 19.19 279 ALA B CA 1
ATOM 4684 C C . ALA B 1 302 ? -23.889 46.270 16.323 1.00 24.63 279 ALA B C 1
ATOM 4685 O O . ALA B 1 302 ? -23.089 45.818 17.142 1.00 21.36 279 ALA B O 1
ATOM 4687 N N . ALA B 1 303 ? -25.182 46.417 16.582 1.00 22.79 280 ALA B N 1
ATOM 4688 C CA . ALA B 1 303 ? -25.764 46.006 17.857 1.00 21.07 280 ALA B CA 1
ATOM 4689 C C . ALA B 1 303 ? -25.649 44.495 18.068 1.00 23.13 280 ALA B C 1
ATOM 4690 O O . ALA B 1 303 ? -25.488 44.029 19.197 1.00 26.02 280 ALA B O 1
ATOM 4692 N N . ALA B 1 304 ? -25.746 43.730 16.986 1.00 22.88 281 ALA B N 1
ATOM 4693 C CA . ALA B 1 304 ? -25.670 42.272 17.085 1.00 25.43 281 ALA B CA 1
ATOM 4694 C C . ALA B 1 304 ? -24.270 41.797 17.475 1.00 30.90 281 ALA B C 1
ATOM 4695 O O . ALA B 1 304 ? -24.127 40.887 18.292 1.00 27.92 281 ALA B O 1
ATOM 4697 N N . LEU B 1 305 ? -23.245 42.402 16.879 1.00 24.19 282 LEU B N 1
ATOM 4698 C CA . LEU B 1 305 ? -21.864 42.077 17.228 1.00 20.46 282 LEU B CA 1
ATOM 4699 C C . LEU B 1 305 ? -21.561 42.508 18.662 1.00 23.01 282 LEU B C 1
ATOM 4700 O O . LEU B 1 305 ? -21.032 41.721 19.454 1.00 24.21 282 LEU B O 1
ATOM 4705 N N . ALA B 1 306 ? -21.898 43.755 18.990 1.00 19.77 283 ALA B N 1
ATOM 4706 C CA . ALA B 1 306 ? -21.685 44.283 20.343 1.00 21.09 283 ALA B CA 1
ATOM 4707 C C . ALA B 1 306 ? -22.290 43.375 21.400 1.00 26.42 283 ALA B C 1
ATOM 4708 O O . ALA B 1 306 ? -21.695 43.146 22.458 1.00 23.06 283 ALA B O 1
ATOM 4710 N N . GLY B 1 307 ? -23.475 42.849 21.111 1.00 23.14 284 GLY B N 1
ATOM 4711 C CA . GLY B 1 307 ? -24.156 41.954 22.032 1.00 27.27 284 GLY B CA 1
ATOM 4712 C C . GLY B 1 307 ? -23.348 40.701 22.303 1.00 29.24 284 GLY B C 1
ATOM 4713 O O . GLY B 1 307 ? -23.333 40.191 23.423 1.00 33.87 284 GLY B O 1
ATOM 4714 N N A GLN B 1 308 ? -22.670 40.201 21.275 0.50 28.61 285 GLN B N 1
ATOM 4715 N N B GLN B 1 308 ? -22.675 40.200 21.272 0.50 28.56 285 GLN B N 1
ATOM 4716 C CA A GLN B 1 308 ? -21.850 39.002 21.423 0.50 30.22 285 GLN B CA 1
ATOM 4717 C CA B GLN B 1 308 ? -21.854 39.001 21.411 0.50 30.21 285 GLN B CA 1
ATOM 4718 C C A GLN B 1 308 ? -20.559 39.293 22.177 0.50 28.44 285 GLN B C 1
ATOM 4719 C C B GLN B 1 308 ? -20.554 39.287 22.158 0.50 28.43 285 GLN B C 1
ATOM 4720 O O A GLN B 1 308 ? -20.061 38.447 22.921 0.50 28.93 285 GLN B O 1
ATOM 4721 O O B GLN B 1 308 ? -20.048 38.433 22.888 0.50 29.08 285 GLN B O 1
ATOM 4732 N N . VAL B 1 309 ? -20.019 40.490 21.982 1.00 21.60 286 VAL B N 1
ATOM 4733 C CA . VAL B 1 309 ? -18.818 40.899 22.703 1.00 21.12 286 VAL B CA 1
ATOM 4734 C C . VAL B 1 309 ? -19.115 41.061 24.200 1.00 26.93 286 VAL B C 1
ATOM 4735 O O . VAL B 1 309 ? -18.316 40.658 25.049 1.00 25.54 286 VAL B O 1
ATOM 4739 N N . VAL B 1 310 ? -20.280 41.625 24.515 1.00 24.66 287 VAL B N 1
ATOM 4740 C CA . VAL B 1 310 ? -20.726 41.773 25.907 1.00 24.17 287 VAL B CA 1
ATOM 4741 C C . VAL B 1 310 ? -20.864 40.414 26.596 1.00 33.51 287 VAL B C 1
ATOM 4742 O O . VAL B 1 310 ? -20.668 40.281 27.817 1.00 33.40 287 VAL B O 1
ATOM 4746 N N . GLN B 1 311 ? -21.173 39.392 25.805 1.00 29.44 288 GLN B N 1
ATOM 4747 C CA . GLN B 1 311 ? -21.341 38.047 26.348 1.00 36.52 288 GLN B CA 1
ATOM 4748 C C . GLN B 1 311 ? -20.012 37.320 26.446 1.00 36.60 288 GLN B C 1
ATOM 4749 O O . GLN B 1 311 ? -19.952 36.197 26.942 1.00 39.34 288 GLN B O 1
ATOM 4755 N N . GLY B 1 312 ? -18.948 37.963 25.970 1.00 31.62 289 GLY B N 1
ATOM 4756 C CA . GLY B 1 312 ? -17.643 37.329 25.947 1.00 31.97 289 GLY B CA 1
ATOM 4757 C C . GLY B 1 312 ? -16.620 38.032 26.816 1.00 30.22 289 GLY B C 1
ATOM 4758 O O . GLY B 1 312 ? -16.747 39.227 27.110 1.00 29.19 289 GLY B O 1
ATOM 4759 N N . LYS B 1 313 ? -15.593 37.290 27.212 1.00 33.06 290 LYS B N 1
ATOM 4760 C CA . LYS B 1 313 ? -14.548 37.822 28.078 1.00 31.40 290 LYS B CA 1
ATOM 4761 C C . LYS B 1 313 ? -13.385 38.451 27.305 1.00 34.99 290 LYS B C 1
ATOM 4762 O O . LYS B 1 313 ? -12.887 37.874 26.337 1.00 39.66 290 LYS B O 1
ATOM 4768 N N . GLY B 1 314 ? -12.958 39.635 27.739 1.00 30.30 291 GLY B N 1
ATOM 4769 C CA . GLY B 1 314 ? -11.773 40.271 27.188 1.00 29.92 291 GLY B CA 1
ATOM 4770 C C . GLY B 1 314 ? -12.089 41.287 26.112 1.00 28.83 291 GLY B C 1
ATOM 4771 O O . GLY B 1 314 ? -13.195 41.305 25.571 1.00 28.76 291 GLY B O 1
ATOM 4772 N N . ALA B 1 315 ? -11.118 42.141 25.798 1.00 24.54 292 ALA B N 1
ATOM 4773 C CA . ALA B 1 315 ? -11.314 43.163 24.775 1.00 23.24 292 ALA B CA 1
ATOM 4774 C C . ALA B 1 315 ? -11.543 42.564 23.399 1.00 23.28 292 ALA B C 1
ATOM 4775 O O . ALA B 1 315 ? -12.307 43.105 22.605 1.00 23.20 292 ALA B O 1
ATOM 4777 N N . LEU B 1 316 ? -10.876 41.449 23.120 1.00 23.44 293 LEU B N 1
ATOM 4778 C CA . LEU B 1 316 ? -10.940 40.855 21.792 1.00 22.46 293 LEU B CA 1
ATOM 4779 C C . LEU B 1 316 ? -11.673 39.521 21.831 1.00 23.73 293 LEU B C 1
ATOM 4780 O O . LEU B 1 316 ? -11.070 38.481 22.092 1.00 25.33 293 LEU B O 1
ATOM 4785 N N . VAL B 1 317 ? -12.975 39.557 21.567 1.00 21.96 294 VAL B N 1
ATOM 4786 C CA . VAL B 1 317 ? -13.799 38.351 21.638 1.00 26.66 294 VAL B CA 1
ATOM 4787 C C . VAL B 1 317 ? -13.889 37.702 20.264 1.00 26.43 294 VAL B C 1
ATOM 4788 O O . VAL B 1 317 ? -14.264 38.355 19.291 1.00 28.71 294 VAL B O 1
ATOM 4792 N N . GLU B 1 318 ? -13.527 36.426 20.180 1.00 28.10 295 GLU B N 1
ATOM 4793 C CA . GLU B 1 318 ? -13.623 35.706 18.915 1.00 34.94 295 GLU B CA 1
ATOM 4794 C C . GLU B 1 318 ? -15.069 35.335 18.631 1.00 40.45 295 GLU B C 1
ATOM 4795 O O . GLU B 1 318 ? -15.621 34.398 19.211 1.00 41.88 295 GLU B O 1
ATOM 4801 N N . VAL B 1 319 ? -15.677 36.110 17.742 1.00 39.87 296 VAL B N 1
ATOM 4802 C CA . VAL B 1 319 ? -17.055 35.910 17.336 1.00 52.51 296 VAL B CA 1
ATOM 4803 C C . VAL B 1 319 ? -17.070 35.433 15.891 1.00 56.22 296 VAL B C 1
ATOM 4804 O O . VAL B 1 319 ? -16.501 36.088 15.017 1.00 56.53 296 VAL B O 1
ATOM 4808 N N . PRO B 1 320 ? -17.716 34.288 15.626 1.00 60.86 297 PRO B N 1
ATOM 4809 C CA . PRO B 1 320 ? -17.807 33.834 14.235 1.00 61.31 297 PRO B CA 1
ATOM 4810 C C . PRO B 1 320 ? -18.735 34.729 13.419 1.00 62.17 297 PRO B C 1
ATOM 4811 O O . PRO B 1 320 ? -18.356 35.155 12.326 1.00 64.91 297 PRO B O 1
#

B-factor: mean 25.39, std 10.95, range [8.49, 84.74]

Organism: Oceanicola granulosus (strain ATCC BAA-861 / DSM 15982 / KCTC 12143 / HTCC2516) (NCBI:txid314256)

Radius of gyration: 28.27 Å; Cα contacts (8 Å, |Δi|>4): 1419; chains: 2; bounding box: 78×43×86 Å